Protein AF-0000000069429137 (afdb_homodimer)

Solvent-accessible surface area (backbone atoms only — not comparable to full-atom values): 22704 Å² total; per-residue (Å²): 70,32,26,37,37,63,51,78,51,38,48,58,69,59,53,46,59,62,49,47,74,40,87,51,36,40,62,43,70,66,64,57,68,63,35,52,43,36,92,82,32,41,45,51,39,45,26,58,73,37,37,63,77,27,38,58,62,42,50,53,44,49,47,50,55,38,47,50,62,58,65,47,86,76,88,42,85,33,40,37,28,50,44,48,54,62,48,48,50,66,33,52,51,43,49,33,38,76,73,59,25,27,52,71,54,56,46,45,47,53,49,49,52,51,54,48,48,57,71,77,39,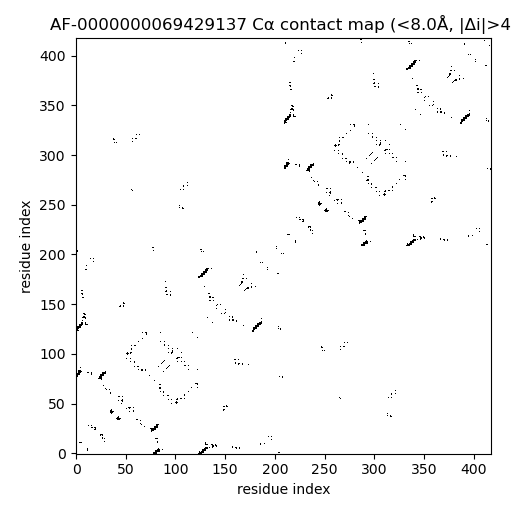85,69,76,43,66,30,30,39,34,35,46,50,52,37,68,59,12,43,52,44,44,63,70,68,58,51,76,58,55,65,71,63,54,61,65,56,39,44,51,48,40,54,36,45,43,36,47,76,69,67,35,70,82,46,86,70,80,40,56,73,48,78,41,82,42,78,56,59,74,84,56,44,57,58,52,49,64,73,41,39,65,70,69,54,40,81,78,111,71,31,27,37,38,62,52,76,50,38,48,57,67,58,52,44,58,63,49,47,74,41,87,52,35,39,63,43,70,67,64,58,69,61,35,53,42,36,92,84,31,41,45,51,39,45,26,59,74,39,37,64,78,28,38,60,61,42,51,54,44,50,47,50,56,37,47,51,61,60,66,47,87,78,89,42,84,34,40,37,28,49,45,49,54,61,49,49,50,66,35,54,51,42,49,33,39,76,71,60,26,28,52,72,53,57,45,45,47,53,50,50,51,52,53,49,49,56,71,77,40,85,69,74,43,65,29,30,37,34,34,46,51,54,38,68,58,12,43,53,43,43,62,70,68,59,51,77,58,55,66,71,63,52,61,64,57,40,45,52,48,42,52,38,45,42,37,46,74,70,66,36,72,83,46,86,70,79,40,55,73,46,80,42,81,42,78,56,60,72,82,58,44,55,58,51,48,64,73,41,40,64,70,69,53,40,81,79,108

Organism: NCBI:txid2607531

Sequence (418 aa):
MVSVEGNIGCGKTTLLNYFDQFDNVETMQEPIEQWINVDGHNSLEQLYQDPSRWSFTFNSHALLTRVDLHTRPQTKTVRMLERSVFSTYHCFIRNNFLSKDLNGLEFAVLKRWFQWLIQKHNLGLDQIVYLKADPHLCFERLKKRCRKEEDPVPVSLLENLHKIHEEWLIKQSYGPLPAPVKVIDTNLHLEKLFNVYEEEKSQILCRALMVSVEGNIGCGKTTLLNYFDQFDNVETMQEPIEQWINVDGHNSLEQLYQDPSRWSFTFNSHALLTRVDLHTRPQTKTVRMLERSVFSTYHCFIRNNFLSKDLNGLEFAVLKRWFQWLIQKHNLGLDQIVYLKADPHLCFERLKKRCRKEEDPVPVSLLENLHKIHEEWLIKQSYGPLPAPVKVIDTNLHLEKLFNVYEEEKSQILCRAL

Secondary structure (DSSP, 8-state):
-EEEEE-TTSSHHHHHHHHTTSTTEEEE---HHHHH-BTTB-HHHHHHH-HHHHHHHHHHHHHHHHHHHHHSPP-SSEEEEES-HHHIIIIIIHHHHHTTSS-HHHHHHHHHHHHHHHHHS----SEEEEEE--HHHHHHHHHHHT-GGGTT--HHHHHHHHHHHIIIIIS-TTS--SS-EEEEE--S-HHHHHHHHHHHHHHHSGGG-/-EEEEE-TTSSHHHHHHHHTTSTTEEEE---HHHHH-BTTB-HHHHHHH-HHHHHHHHHHHHHHHHHHHHHSPP-SSEEEEES-HHHIIIIIIHHHHHTTSS-HHHHHHHHHHHHHHHHHS----SEEEEEE--HHHHHHHHHHHT-GGGTT--HHHHHHHHHHHIIIIIS-TTS--SS-EEEEE--S-HHHHHHHHHHHHHHHSGGG-

Foldseek 3Di:
DEEEDEFQQLCLVVLQVLCCPDPQEDEAEQPCVCQCQVPHHNLLLVCLVQVLPRVLVRLVVSLVSQLVVLQPDDDHNYYYYHHHSVCSLQFRLVLCVVVVSDDPVSNVVSVVVSVVSVVVDVNADAEYEYAQEDLVNSVVSVVVVCDPSCVSPDSVSRVSSNVSCCVVQPVVVVHDDRYYYHYDYSHDDSVCVSVVCVVCVCVSRPVPD/DEEEDEFQQLCLVVLQVLCCPDPQEDEAEQPCVCQCQVPHHNLLLVCLVQVLPRVLVRLVVSLVSQLVVQQPDDDHNYYYYHHHSVCSLQFRLVLCVVVVSDDPVSNVVSVVVSVVSVVVDPNADAEYEYAQEDLVNSVVSVVVVCDPSCVSPDSVSRVSSNVSCCVVQPVVVVHDDRYYYHYDYSHDDSVCVSVVCVVCVCVSRPVSD

pLDDT: mean 94.42, std 6.9, range [44.88, 98.88]

Nearest PDB structures (foldseek):
  6ybh-assembly3_E  TM=9.449E-01  e=9.290E-20  Drosophila melanogaster
  2vpp-assembly1_A  TM=9.653E-01  e=8.227E-19  Drosophila melanogaster
  1j90-assembly1_B  TM=9.547E-01  e=1.161E-18  Drosophila melanogaster
  1zm7-assembly1_B  TM=9.594E-01  e=1.735E-18  Drosophila melanogaster
  2jcs-assembly1_B  TM=9.592E-01  e=1.370E-17  Drosophila melanogaster

InterPro domains:
  IPR002624 Deoxynucleoside kinase [PIRSF000705] (1-204)
  IPR027417 P-loop containing nucleoside triphosphate hydrolase [G3DSA:3.40.50.300] (1-189)
  IPR027417 P-loop containing nucleoside triphosphate hydrolase [SSF52540] (2-203)
  IPR031314 Deoxynucleoside kinase domain [PF01712] (2-192)
  IPR031314 Deoxynucleoside kinase domain [cd01673] (2-187)
  IPR050566 Deoxyribonucleoside Kinase [PTHR10513] (2-205)

Structure (mmCIF, N/CA/C/O backbone):
data_AF-0000000069429137-model_v1
#
loop_
_entity.id
_entity.type
_entity.pdbx_description
1 polymer 'Thymidine kinase 2, mitochondrial-like isoform X3'
#
loop_
_atom_site.group_PDB
_atom_site.id
_atom_site.type_symbol
_atom_site.label_atom_id
_atom_site.label_alt_id
_atom_site.label_comp_id
_atom_site.label_asym_id
_atom_site.label_entity_id
_atom_site.label_seq_id
_atom_site.pdbx_PDB_ins_code
_atom_site.Cartn_x
_atom_site.Cartn_y
_atom_site.Cartn_z
_atom_site.occupancy
_atom_site.B_iso_or_equiv
_atom_site.auth_seq_id
_atom_site.auth_comp_id
_atom_site.auth_asym_id
_atom_site.auth_atom_id
_atom_site.pdbx_PDB_model_num
ATOM 1 N N . MET A 1 1 ? -15.867 14.742 8.703 1 94.19 1 MET A N 1
ATOM 2 C CA . MET A 1 1 ? -14.453 14.531 9.016 1 94.19 1 MET A CA 1
ATOM 3 C C . MET A 1 1 ? -13.633 15.766 8.648 1 94.19 1 MET A C 1
ATOM 5 O O . MET A 1 1 ? -13.797 16.312 7.555 1 94.19 1 MET A O 1
ATOM 9 N N . VAL A 1 2 ? -12.781 16.234 9.617 1 96.5 2 VAL A N 1
ATOM 10 C CA . VAL A 1 2 ? -11.961 17.422 9.422 1 96.5 2 VAL A CA 1
ATOM 11 C C . VAL A 1 2 ? -10.484 17.047 9.438 1 96.5 2 VAL A C 1
ATOM 13 O O . VAL A 1 2 ? -10.031 16.328 10.336 1 96.5 2 VAL A O 1
ATOM 16 N N . SER A 1 3 ? -9.766 17.453 8.438 1 97.75 3 SER A N 1
ATOM 17 C CA . SER A 1 3 ? -8.328 17.234 8.43 1 97.75 3 SER A CA 1
ATOM 18 C C . SER A 1 3 ? -7.57 18.516 8.773 1 97.75 3 SER A C 1
ATOM 20 O O . SER A 1 3 ? -7.785 19.547 8.141 1 97.75 3 SER A O 1
ATOM 22 N N . VAL A 1 4 ? -6.762 18.375 9.758 1 98.06 4 VAL A N 1
ATOM 23 C CA . VAL A 1 4 ? -5.883 19.484 10.102 1 98.06 4 VAL A CA 1
ATOM 24 C C . VAL A 1 4 ? -4.543 19.328 9.383 1 98.06 4 VAL A C 1
ATOM 26 O O . VAL A 1 4 ? -3.811 18.359 9.641 1 98.06 4 VAL A O 1
ATOM 29 N N . GLU A 1 5 ? -4.262 20.297 8.531 1 98.56 5 GLU A N 1
ATOM 30 C CA . GLU A 1 5 ? -3.09 20.234 7.668 1 98.56 5 GLU A CA 1
ATOM 31 C C . GLU A 1 5 ? -2.123 21.375 7.965 1 98.56 5 GLU A C 1
ATOM 33 O O . GLU A 1 5 ? -2.518 22.406 8.523 1 98.56 5 GLU A O 1
ATOM 38 N N . GLY A 1 6 ? -0.881 21.172 7.566 1 98.38 6 GLY A N 1
ATOM 39 C CA . GLY A 1 6 ? 0.148 22.188 7.762 1 98.38 6 GLY A CA 1
ATOM 40 C C . GLY A 1 6 ? 1.537 21.594 7.918 1 98.38 6 GLY A C 1
ATOM 41 O O . GLY A 1 6 ? 1.704 20.375 7.926 1 98.38 6 GLY A O 1
ATOM 42 N N . ASN A 1 7 ? 2.521 22.484 8.023 1 97.94 7 ASN A N 1
ATOM 43 C CA . ASN A 1 7 ? 3.932 22.125 8.117 1 97.94 7 ASN A CA 1
ATOM 44 C C . ASN A 1 7 ? 4.234 21.391 9.422 1 97.94 7 ASN A C 1
ATOM 46 O O . ASN A 1 7 ? 3.389 21.344 10.32 1 97.94 7 ASN A O 1
ATOM 50 N N . ILE A 1 8 ? 5.367 20.719 9.422 1 96.06 8 ILE A N 1
ATOM 51 C CA . ILE A 1 8 ? 5.879 20.156 10.672 1 96.06 8 ILE A CA 1
ATOM 52 C C . ILE A 1 8 ? 6.141 21.281 11.672 1 96.06 8 ILE A C 1
ATOM 54 O O . ILE A 1 8 ? 6.754 22.297 11.32 1 96.06 8 ILE A O 1
ATOM 58 N N . GLY A 1 9 ? 5.551 21.188 12.875 1 93.75 9 GLY A N 1
ATOM 59 C CA . GLY A 1 9 ? 5.809 22.188 13.906 1 93.75 9 GLY A CA 1
ATOM 60 C C . GLY A 1 9 ? 4.863 23.359 13.844 1 93.75 9 GLY A C 1
ATOM 61 O O . GLY A 1 9 ? 5.047 24.359 14.555 1 93.75 9 GLY A O 1
ATOM 62 N N . CYS A 1 10 ? 3.787 23.219 13.023 1 94.88 10 CYS A N 1
ATOM 63 C CA . CYS A 1 10 ? 2.924 24.391 12.859 1 94.88 10 CYS A CA 1
ATOM 64 C C . CYS A 1 10 ? 1.871 24.438 13.961 1 94.88 10 CYS A C 1
ATOM 66 O O . CYS A 1 10 ? 1.163 25.438 14.094 1 94.88 10 CYS A O 1
ATOM 68 N N . GLY A 1 11 ? 1.665 23.328 14.758 1 92.81 11 GLY A N 1
ATOM 69 C CA . GLY A 1 11 ? 0.748 23.375 15.883 1 92.81 11 GLY A CA 1
ATOM 70 C C . GLY A 1 11 ? -0.481 22.516 15.695 1 92.81 11 GLY A C 1
ATOM 71 O O . GLY A 1 11 ? -1.506 22.719 16.344 1 92.81 11 GLY A O 1
ATOM 72 N N . LYS A 1 12 ? -0.472 21.547 14.828 1 95.31 12 LYS A N 1
ATOM 73 C CA . LYS A 1 12 ? -1.617 20.672 14.555 1 95.31 12 LYS A CA 1
ATOM 74 C C . LYS A 1 12 ? -2.041 19.922 15.812 1 95.31 12 LYS A C 1
ATOM 76 O O . LYS A 1 12 ? -3.227 19.891 16.156 1 95.31 12 LYS A O 1
ATOM 81 N N . THR A 1 13 ? -1.022 19.312 16.484 1 93.25 13 THR A N 1
ATOM 82 C CA . THR A 1 13 ? -1.302 18.547 17.688 1 93.25 13 THR A CA 1
ATOM 83 C C . THR A 1 13 ? -1.954 19.438 18.75 1 93.25 13 THR A C 1
ATOM 85 O O . THR A 1 13 ? -2.861 19 19.453 1 93.25 13 THR A O 1
ATOM 88 N N . THR A 1 14 ? -1.483 20.656 18.875 1 92.12 14 THR A N 1
ATOM 89 C CA . THR A 1 14 ? -2.051 21.609 19.812 1 92.12 14 THR A CA 1
ATOM 90 C C . THR A 1 14 ? -3.523 21.859 19.516 1 92.12 14 THR A C 1
ATOM 92 O O . THR A 1 14 ? -4.359 21.859 20.422 1 92.12 14 THR A O 1
ATOM 95 N N . LEU A 1 15 ? -3.818 22.094 18.234 1 94.81 15 LEU A N 1
ATOM 96 C CA . LEU A 1 15 ? -5.207 22.312 17.828 1 94.81 15 LEU A CA 1
ATOM 97 C C . LEU A 1 15 ? -6.059 21.094 18.156 1 94.81 15 LEU A C 1
ATOM 99 O O . LEU A 1 15 ? -7.145 21.219 18.719 1 94.81 15 LEU A O 1
ATOM 103 N N . LEU A 1 16 ? -5.609 19.906 17.797 1 95.94 16 LEU A N 1
ATOM 104 C CA . LEU A 1 16 ? -6.355 18.688 18.062 1 95.94 16 LEU A CA 1
ATOM 105 C C . LEU A 1 16 ? -6.625 18.516 19.547 1 95.94 16 LEU A C 1
ATOM 107 O O . LEU A 1 16 ? -7.73 18.141 19.953 1 95.94 16 LEU A O 1
ATOM 111 N N . ASN A 1 17 ? -5.602 18.812 20.375 1 93.5 17 ASN A N 1
ATOM 112 C CA . ASN A 1 17 ? -5.762 18.703 21.828 1 93.5 17 ASN A CA 1
ATOM 113 C C . ASN A 1 17 ? -6.84 19.656 22.344 1 93.5 17 ASN A C 1
ATOM 115 O O . ASN A 1 17 ? -7.59 19.297 23.25 1 93.5 17 ASN A O 1
ATOM 119 N N . TYR A 1 18 ? -6.906 20.797 21.766 1 93 18 TYR A N 1
ATOM 120 C CA . TYR A 1 18 ? -7.93 21.766 22.156 1 93 18 TYR A CA 1
ATOM 121 C C . TYR A 1 18 ? -9.328 21.219 21.859 1 93 18 TYR A C 1
ATOM 123 O O . TYR A 1 18 ? -10.219 21.312 22.703 1 93 18 TYR A O 1
ATOM 131 N N . PHE A 1 19 ? -9.547 20.594 20.766 1 94.69 19 PHE A N 1
ATOM 132 C CA . PHE A 1 19 ? -10.875 20.156 20.359 1 94.69 19 PHE A CA 1
ATOM 133 C C . PHE A 1 19 ? -11.227 18.812 20.953 1 94.69 19 PHE A C 1
ATOM 135 O O . PHE A 1 19 ? -12.391 18.406 20.984 1 94.69 19 PHE A O 1
ATOM 142 N N . ASP A 1 20 ? -10.195 18.109 21.422 1 94.88 20 ASP A N 1
ATOM 143 C CA . ASP A 1 20 ? -10.398 16.797 22.031 1 94.88 20 ASP A CA 1
ATOM 144 C C . ASP A 1 20 ? -11.258 16.906 23.281 1 94.88 20 ASP A C 1
ATOM 146 O O . ASP A 1 20 ? -11.805 15.898 23.75 1 94.88 20 ASP A O 1
ATOM 150 N N . GLN A 1 21 ? -11.453 18.047 23.859 1 92.5 21 GLN A N 1
ATOM 151 C CA . GLN A 1 21 ? -12.211 18.25 25.078 1 92.5 21 GLN A CA 1
ATOM 152 C C . GLN A 1 21 ? -13.711 18.219 24.812 1 92.5 21 GLN A C 1
ATOM 154 O O . GLN A 1 21 ? -14.508 18.062 25.75 1 92.5 21 GLN A O 1
ATOM 159 N N . PHE A 1 22 ? -14.07 18.375 23.594 1 92.31 22 PHE A N 1
ATOM 160 C CA . PHE A 1 22 ? -15.492 18.391 23.266 1 92.31 22 PHE A CA 1
ATOM 161 C C . PHE A 1 22 ? -16.031 16.984 23.094 1 92.31 22 PHE A C 1
ATOM 163 O O . PHE A 1 22 ? -15.422 16.156 22.422 1 92.31 22 PHE A O 1
ATOM 170 N N . ASP A 1 23 ? -17.203 16.703 23.609 1 93.38 23 ASP A N 1
ATOM 171 C CA . ASP A 1 23 ? -17.781 15.367 23.688 1 93.38 23 ASP A CA 1
ATOM 172 C C . ASP A 1 23 ? -18.125 14.828 22.297 1 93.38 23 ASP A C 1
ATOM 174 O O . ASP A 1 23 ? -18.109 13.617 22.078 1 93.38 23 ASP A O 1
ATOM 178 N N . ASN A 1 24 ? -18.391 15.734 21.422 1 94.06 24 ASN A N 1
ATOM 179 C CA . ASN A 1 24 ? -18.844 15.289 20.109 1 94.06 24 ASN A CA 1
ATOM 180 C C . ASN A 1 24 ? -17.688 15.172 19.109 1 94.06 24 ASN A C 1
ATOM 182 O O . ASN A 1 24 ? -17.906 14.922 17.922 1 94.06 24 ASN A O 1
ATOM 186 N N . VAL A 1 25 ? -16.422 15.352 19.594 1 96.06 25 VAL A N 1
ATOM 187 C CA . VAL A 1 25 ? -15.258 15.344 18.719 1 96.06 25 VAL A CA 1
ATOM 188 C C . VAL A 1 25 ? -14.32 14.211 19.109 1 96.06 25 VAL A C 1
ATOM 190 O O . VAL A 1 25 ? -14.031 14.016 20.297 1 96.06 25 VAL A O 1
ATOM 193 N N . GLU A 1 26 ? -13.93 13.414 18.172 1 97.25 26 GLU A N 1
ATOM 194 C CA . GLU A 1 26 ? -12.812 12.5 18.344 1 97.25 26 GLU A CA 1
ATOM 195 C C . GLU A 1 26 ? -11.609 12.93 17.5 1 97.25 26 GLU A C 1
ATOM 197 O O . GLU A 1 26 ? -11.773 13.398 16.375 1 97.25 26 GLU A O 1
ATOM 202 N N . THR A 1 27 ? -10.469 12.914 18.078 1 97.12 27 THR A N 1
ATOM 203 C CA . THR A 1 27 ? -9.25 13.32 17.391 1 97.12 27 THR A CA 1
ATOM 204 C C . THR A 1 27 ? -8.359 12.117 17.094 1 97.12 27 THR A C 1
ATOM 206 O O . THR A 1 27 ? -8.258 11.203 17.922 1 97.12 27 THR A O 1
ATOM 209 N N . MET A 1 28 ? -7.75 12.109 15.922 1 96.88 28 MET A N 1
ATOM 210 C CA . MET A 1 28 ? -6.777 11.102 15.508 1 96.88 28 MET A CA 1
ATOM 211 C C . MET A 1 28 ? -5.414 11.734 15.258 1 96.88 28 MET A C 1
ATOM 213 O O . MET A 1 28 ? -5.203 12.375 14.219 1 96.88 28 MET A O 1
ATOM 217 N N . GLN A 1 29 ? -4.52 11.5 16.156 1 96 29 GLN A N 1
ATOM 218 C CA . GLN A 1 29 ? -3.176 12.047 16 1 96 29 GLN A CA 1
ATOM 219 C C . GLN A 1 29 ? -2.342 11.172 15.062 1 96 29 GLN A C 1
ATOM 221 O O . GLN A 1 29 ? -2.648 10 14.859 1 96 29 GLN A O 1
ATOM 226 N N . GLU A 1 30 ? -1.353 11.797 14.5 1 94.38 30 GLU A N 1
ATOM 227 C CA . GLU A 1 30 ? -0.397 11.008 13.719 1 94.38 30 GLU A CA 1
ATOM 228 C C . GLU A 1 30 ? 0.193 9.875 14.555 1 94.38 30 GLU A C 1
ATOM 230 O O . GLU A 1 30 ? 0.617 10.094 15.695 1 94.38 30 GLU A O 1
ATOM 235 N N . PRO A 1 31 ? 0.2 8.742 14.039 1 94.25 31 PRO A N 1
ATOM 236 C CA . PRO A 1 31 ? 0.684 7.602 14.828 1 94.25 31 PRO A CA 1
ATOM 237 C C . PRO A 1 31 ? 2.205 7.469 14.797 1 94.25 31 PRO A C 1
ATOM 239 O O . PRO A 1 31 ? 2.73 6.469 14.297 1 94.25 31 PRO A O 1
ATOM 242 N N . ILE A 1 32 ? 2.932 8.352 15.352 1 93.81 32 ILE A N 1
ATOM 243 C CA . ILE A 1 32 ? 4.391 8.422 15.336 1 93.81 32 ILE A CA 1
ATOM 244 C C . ILE A 1 32 ? 4.973 7.129 15.906 1 93.81 32 ILE A C 1
ATOM 246 O O . ILE A 1 32 ? 5.977 6.621 15.406 1 93.81 32 ILE A O 1
ATOM 250 N N . GLU A 1 33 ? 4.336 6.621 16.906 1 95 33 GLU A N 1
ATOM 251 C CA . GLU A 1 33 ? 4.809 5.398 17.547 1 95 33 GLU A CA 1
ATOM 252 C C . GLU A 1 33 ? 4.871 4.242 16.547 1 95 33 GLU A C 1
ATOM 254 O O . GLU A 1 33 ? 5.738 3.371 16.656 1 95 33 GLU A O 1
ATOM 259 N N . GLN A 1 34 ? 3.992 4.254 15.578 1 97.31 34 GLN A N 1
ATOM 260 C CA . GLN A 1 34 ? 3.967 3.205 14.57 1 97.31 34 GLN A CA 1
ATOM 261 C C . GLN A 1 34 ? 5.113 3.375 13.57 1 97.31 34 GLN A C 1
ATOM 263 O O . GLN A 1 34 ? 5.43 2.451 12.82 1 97.31 34 GLN A O 1
ATOM 268 N N . TRP A 1 35 ? 5.707 4.535 13.555 1 98 35 TRP A N 1
ATOM 269 C CA . TRP A 1 35 ? 6.762 4.812 12.586 1 98 35 TRP A CA 1
ATOM 270 C C . TRP A 1 35 ? 8.141 4.633 13.203 1 98 35 TRP A C 1
ATOM 272 O O . TRP A 1 35 ? 9.102 4.277 12.516 1 98 35 TRP A O 1
ATOM 282 N N . ILE A 1 36 ? 8.25 4.879 14.547 1 97.56 36 ILE A N 1
ATOM 283 C CA . ILE A 1 36 ? 9.57 4.832 15.172 1 97.56 36 ILE A CA 1
ATOM 284 C C . ILE A 1 36 ? 9.859 3.412 15.648 1 97.56 36 ILE A C 1
ATOM 286 O O . ILE A 1 36 ? 10.969 3.119 16.094 1 97.56 36 ILE A O 1
ATOM 290 N N . ASN A 1 37 ? 8.828 2.578 15.578 1 97.62 37 ASN A N 1
ATOM 291 C CA . ASN A 1 37 ? 9.031 1.167 15.875 1 97.62 37 ASN A CA 1
ATOM 292 C C . ASN A 1 37 ? 8.211 0.268 14.961 1 97.62 37 ASN A C 1
ATOM 294 O O . ASN A 1 37 ? 7.133 -0.195 15.336 1 97.62 37 ASN A O 1
ATOM 298 N N . VAL A 1 38 ? 8.711 -0.054 13.867 1 97.88 38 VAL A N 1
ATOM 299 C CA . VAL A 1 38 ? 8.141 -1.015 12.922 1 97.88 38 VAL A CA 1
ATOM 300 C C . VAL A 1 38 ? 8.859 -2.357 13.07 1 97.88 38 VAL A C 1
ATOM 302 O O . VAL A 1 38 ? 9.836 -2.625 12.367 1 97.88 38 VAL A O 1
ATOM 305 N N . ASP A 1 39 ? 8.305 -3.18 13.969 1 97.06 39 ASP A N 1
ATOM 306 C CA . ASP A 1 39 ? 8.938 -4.457 14.281 1 97.06 39 ASP A CA 1
ATOM 307 C C . ASP A 1 39 ? 10.406 -4.266 14.656 1 97.06 39 ASP A C 1
ATOM 309 O O . ASP A 1 39 ? 11.281 -4.957 14.133 1 97.06 39 ASP A O 1
ATOM 313 N N . GLY A 1 40 ? 10.648 -3.209 15.438 1 97.06 40 GLY A N 1
ATOM 314 C CA . GLY A 1 40 ? 11.977 -2.975 15.984 1 97.06 40 GLY A CA 1
ATOM 315 C C . GLY A 1 40 ? 12.781 -1.964 15.18 1 97.06 40 GLY A C 1
ATOM 316 O O . GLY A 1 40 ? 13.898 -1.607 15.562 1 97.06 40 GLY A O 1
ATOM 317 N N . HIS A 1 41 ? 12.219 -1.44 14.094 1 97.88 41 HIS A N 1
ATOM 318 C CA . HIS A 1 41 ? 12.938 -0.502 13.242 1 97.88 41 HIS A CA 1
ATOM 319 C C . HIS A 1 41 ? 12.336 0.897 13.336 1 97.88 41 HIS A C 1
ATOM 321 O O . HIS A 1 41 ? 11.117 1.057 13.32 1 97.88 41 HIS A O 1
ATOM 327 N N . ASN A 1 42 ? 13.172 1.877 13.484 1 97.88 42 ASN A N 1
ATOM 328 C CA . ASN A 1 42 ? 12.742 3.271 13.492 1 97.88 42 ASN A CA 1
ATOM 329 C C . ASN A 1 42 ? 12.727 3.863 12.086 1 97.88 42 ASN A C 1
ATOM 331 O O . ASN A 1 42 ? 13.711 4.461 11.648 1 97.88 42 ASN A O 1
ATOM 335 N N . SER A 1 43 ? 11.617 3.705 11.398 1 98.19 43 SER A N 1
ATOM 336 C CA . SER A 1 43 ? 11.508 4.086 9.992 1 98.19 43 SER A CA 1
ATOM 337 C C . SER A 1 43 ? 11.594 5.598 9.82 1 98.19 43 SER A C 1
ATOM 339 O O . SER A 1 43 ? 12.109 6.082 8.812 1 98.19 43 SER A O 1
ATOM 341 N N . LEU A 1 44 ? 11.078 6.355 10.781 1 97.75 44 LEU A N 1
ATOM 342 C CA . LEU A 1 44 ? 11.125 7.812 10.711 1 97.75 44 LEU A CA 1
ATOM 343 C C . LEU A 1 44 ? 12.562 8.312 10.781 1 97.75 44 LEU A C 1
ATOM 345 O O . LEU A 1 44 ? 12.969 9.172 9.992 1 97.75 44 LEU A O 1
ATOM 349 N N . GLU A 1 45 ? 13.266 7.773 11.688 1 96.75 45 GLU A N 1
ATOM 350 C CA . GLU A 1 45 ? 14.68 8.117 11.797 1 96.75 45 GLU A CA 1
ATOM 351 C C . GLU A 1 45 ? 15.43 7.797 10.508 1 96.75 45 GLU A C 1
ATOM 353 O O . GLU A 1 45 ? 16.234 8.602 10.039 1 96.75 45 GLU A O 1
ATOM 358 N N . GLN A 1 46 ? 15.18 6.621 9.977 1 97 46 GLN A N 1
ATOM 359 C CA . GLN A 1 46 ? 15.836 6.211 8.742 1 97 46 GLN A CA 1
ATOM 360 C C . GLN A 1 46 ? 15.5 7.164 7.602 1 97 46 GLN A C 1
ATOM 362 O O . GLN A 1 46 ? 16.375 7.52 6.805 1 97 46 GLN A O 1
ATOM 367 N N . LEU A 1 47 ? 14.281 7.551 7.535 1 97.94 47 LEU A N 1
ATOM 368 C CA . LEU A 1 47 ? 13.867 8.5 6.504 1 97.94 47 LEU A CA 1
ATOM 369 C C . LEU A 1 47 ? 14.711 9.766 6.559 1 97.94 47 LEU A C 1
ATOM 371 O O . LEU A 1 47 ? 15.281 10.18 5.543 1 97.94 47 LEU A O 1
ATOM 375 N N . TYR A 1 48 ? 14.82 10.359 7.758 1 95.81 48 TYR A N 1
ATOM 376 C CA . TYR A 1 48 ? 15.5 11.641 7.867 1 95.81 48 TYR A CA 1
ATOM 377 C C . TYR A 1 48 ? 17 11.484 7.684 1 95.81 48 TYR A C 1
ATOM 379 O O . TYR A 1 48 ? 17.672 12.383 7.172 1 95.81 48 TYR A O 1
ATOM 387 N N . GLN A 1 49 ? 17.516 10.352 7.988 1 95.56 49 GLN A N 1
ATOM 388 C CA . GLN A 1 49 ? 18.938 10.109 7.852 1 95.56 49 GLN A CA 1
ATOM 389 C C . GLN A 1 49 ? 19.328 9.867 6.395 1 95.56 49 GLN A C 1
ATOM 391 O O . GLN A 1 49 ? 20.391 10.281 5.953 1 95.56 49 GLN A O 1
ATOM 396 N N . ASP A 1 50 ? 18.5 9.18 5.668 1 96.81 50 ASP A N 1
ATOM 397 C CA . ASP A 1 50 ? 18.766 8.852 4.273 1 96.81 50 ASP A CA 1
ATOM 398 C C . ASP A 1 50 ? 17.469 8.828 3.455 1 96.81 50 ASP A C 1
ATOM 400 O O . ASP A 1 50 ? 16.984 7.762 3.076 1 96.81 50 ASP A O 1
ATOM 404 N N . PRO A 1 51 ? 16.984 10.023 3.096 1 97.19 51 PRO A N 1
ATOM 405 C CA . PRO A 1 51 ? 15.711 10.094 2.367 1 97.19 51 PRO A CA 1
ATOM 406 C C . PRO A 1 51 ? 15.773 9.391 1.012 1 97.19 51 PRO A C 1
ATOM 408 O O . PRO A 1 51 ? 14.773 8.812 0.567 1 97.19 51 PRO A O 1
ATOM 411 N N . SER A 1 52 ? 16.891 9.328 0.357 1 97.12 52 SER A N 1
ATOM 412 C CA . SER A 1 52 ? 17 8.711 -0.959 1 97.12 52 SER A CA 1
ATOM 413 C C . SER A 1 52 ? 16.734 7.207 -0.89 1 97.12 52 SER A C 1
ATOM 415 O O . SER A 1 52 ? 16.172 6.629 -1.82 1 97.12 52 SER A O 1
ATOM 417 N N . ARG A 1 53 ? 17.109 6.684 0.217 1 97.12 53 ARG A N 1
ATOM 418 C CA . ARG A 1 53 ? 16.969 5.242 0.377 1 97.12 53 ARG A CA 1
ATOM 419 C C . ARG A 1 53 ? 15.594 4.887 0.935 1 97.12 53 ARG A C 1
ATOM 421 O O . ARG A 1 53 ? 15.008 3.863 0.564 1 97.12 53 ARG A O 1
ATOM 428 N N . TRP A 1 54 ? 15.008 5.727 1.785 1 98.19 54 TRP A N 1
ATOM 429 C CA . TRP A 1 54 ? 13.953 5.215 2.65 1 98.19 54 TRP A CA 1
ATOM 430 C C . TRP A 1 54 ? 12.633 5.926 2.377 1 98.19 54 TRP A C 1
ATOM 432 O O . TRP A 1 54 ? 11.594 5.559 2.934 1 98.19 54 TRP A O 1
ATOM 442 N N . SER A 1 55 ? 12.617 6.914 1.459 1 98.62 55 SER A N 1
ATOM 443 C CA . SER A 1 55 ? 11.398 7.68 1.209 1 98.62 55 SER A CA 1
ATOM 444 C C . SER A 1 55 ? 10.266 6.777 0.725 1 98.62 55 SER A C 1
ATOM 446 O O . SER A 1 55 ? 9.125 6.914 1.169 1 98.62 55 SER A O 1
ATOM 448 N N . PHE A 1 56 ? 10.602 5.879 -0.177 1 98.88 56 PHE A N 1
ATOM 449 C CA . PHE A 1 56 ? 9.555 5.008 -0.689 1 98.88 56 PHE A CA 1
ATOM 450 C C . PHE A 1 56 ? 8.969 4.148 0.427 1 98.88 56 PHE A C 1
ATOM 452 O O . PHE A 1 56 ? 7.75 4.078 0.589 1 98.88 56 PHE A O 1
ATOM 459 N N . THR A 1 57 ? 9.844 3.496 1.191 1 98.81 57 THR A N 1
ATOM 460 C CA . THR A 1 57 ? 9.414 2.605 2.266 1 98.81 57 THR A CA 1
ATOM 461 C C . THR A 1 57 ? 8.578 3.359 3.295 1 98.81 57 THR A C 1
ATOM 463 O O . THR A 1 57 ? 7.504 2.902 3.682 1 98.81 57 THR A O 1
ATOM 466 N N . PHE A 1 58 ? 9.031 4.527 3.664 1 98.81 58 PHE A N 1
ATOM 467 C CA . PHE A 1 58 ? 8.344 5.293 4.695 1 98.81 58 PHE A CA 1
ATOM 468 C C . PHE A 1 58 ? 6.988 5.781 4.195 1 98.81 58 PHE A C 1
ATOM 470 O O . PHE A 1 58 ? 5.977 5.633 4.887 1 98.81 58 PHE A O 1
ATOM 477 N N . ASN A 1 59 ? 7.004 6.363 3.004 1 98.81 59 ASN A N 1
ATOM 478 C CA . ASN A 1 59 ? 5.75 6.906 2.492 1 98.81 59 ASN A CA 1
ATOM 479 C C . ASN A 1 59 ? 4.719 5.805 2.26 1 98.81 59 ASN A C 1
ATOM 481 O O . ASN A 1 59 ? 3.518 6.023 2.43 1 98.81 59 ASN A O 1
ATOM 485 N N . SER A 1 60 ? 5.23 4.633 1.84 1 98.88 60 SER A N 1
ATOM 486 C CA . SER A 1 60 ? 4.328 3.49 1.733 1 98.88 60 SER A CA 1
ATOM 487 C C . SER A 1 60 ? 3.67 3.18 3.072 1 98.88 60 SER A C 1
ATOM 489 O O . SER A 1 60 ? 2.449 3.014 3.146 1 98.88 60 SER A O 1
ATOM 491 N N . HIS A 1 61 ? 4.457 3.145 4.082 1 98.81 61 HIS A N 1
ATOM 492 C CA . HIS A 1 61 ? 3.941 2.852 5.414 1 98.81 61 HIS A CA 1
ATOM 493 C C . HIS A 1 61 ? 3.059 3.986 5.922 1 98.81 61 HIS A C 1
ATOM 495 O O . HIS A 1 61 ? 2.037 3.74 6.57 1 98.81 61 HIS A O 1
ATOM 501 N N . ALA A 1 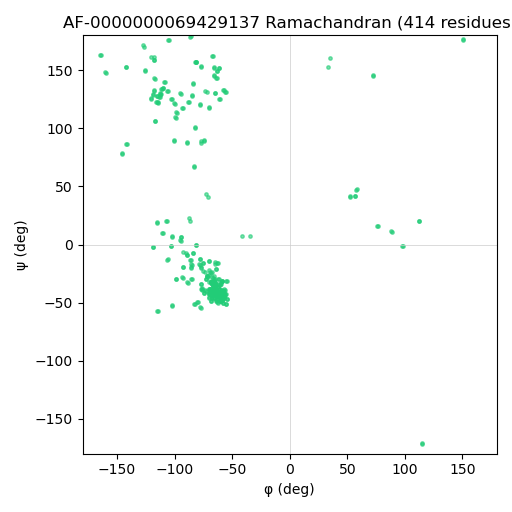62 ? 3.42 5.211 5.637 1 98.38 62 ALA A N 1
ATOM 502 C CA . ALA A 1 62 ? 2.631 6.371 6.051 1 98.38 62 ALA A CA 1
ATOM 503 C C . ALA A 1 62 ? 1.257 6.363 5.383 1 98.38 62 ALA A C 1
ATOM 505 O O . ALA A 1 62 ? 0.249 6.676 6.023 1 98.38 62 ALA A O 1
ATOM 506 N N . LEU A 1 63 ? 1.241 5.988 4.094 1 98.25 63 LEU A N 1
ATOM 507 C CA . LEU A 1 63 ? -0.042 5.84 3.416 1 98.25 63 LEU A CA 1
ATOM 508 C C . LEU A 1 63 ? -0.932 4.844 4.152 1 98.25 63 LEU A C 1
ATOM 510 O O . LEU A 1 63 ? -2.102 5.129 4.418 1 98.25 63 LEU A O 1
ATOM 514 N N . LEU A 1 64 ? -0.363 3.748 4.543 1 98.31 64 LEU A N 1
ATOM 515 C CA . LEU A 1 64 ? -1.111 2.689 5.211 1 98.31 64 LEU A CA 1
ATOM 516 C C . LEU A 1 64 ? -1.654 3.172 6.555 1 98.31 64 LEU A C 1
ATOM 518 O O . LEU A 1 64 ? -2.838 2.99 6.852 1 98.31 64 LEU A O 1
ATOM 522 N N . THR A 1 65 ? -0.83 3.789 7.355 1 97.88 65 THR A N 1
ATOM 523 C CA . THR A 1 65 ? -1.243 4.191 8.695 1 97.88 65 THR A CA 1
ATOM 524 C C . THR A 1 65 ? -2.32 5.27 8.625 1 97.88 65 THR A C 1
ATOM 526 O O . THR A 1 65 ? -3.252 5.277 9.438 1 97.88 65 THR A O 1
ATOM 529 N N . ARG A 1 66 ? -2.213 6.121 7.641 1 96.75 66 ARG A N 1
ATOM 530 C CA . ARG A 1 66 ? -3.193 7.195 7.535 1 96.75 66 ARG A CA 1
ATOM 531 C C . ARG A 1 66 ? -4.531 6.668 7.02 1 96.75 66 ARG A C 1
ATOM 533 O O . ARG A 1 66 ? -5.59 7.082 7.496 1 96.75 66 ARG A O 1
ATOM 540 N N . VAL A 1 67 ? -4.465 5.793 6.047 1 97.06 67 VAL A N 1
ATOM 541 C CA . VAL A 1 67 ? -5.719 5.246 5.543 1 97.06 67 VAL A CA 1
ATOM 542 C C . VAL A 1 67 ? -6.387 4.402 6.629 1 97.06 67 VAL A C 1
ATOM 544 O O . VAL A 1 67 ? -7.613 4.379 6.734 1 97.06 67 VAL A O 1
ATOM 547 N N . ASP A 1 68 ? -5.594 3.744 7.391 1 96.25 68 ASP A N 1
ATOM 548 C CA . ASP A 1 68 ? -6.145 2.99 8.516 1 96.25 68 ASP A CA 1
ATOM 549 C C . ASP A 1 68 ? -6.883 3.91 9.484 1 96.25 68 ASP A C 1
ATOM 551 O O . ASP A 1 68 ? -7.973 3.578 9.953 1 96.25 68 ASP A O 1
ATOM 555 N N . LEU A 1 69 ? -6.355 5.074 9.773 1 94.94 69 LEU A N 1
ATOM 556 C CA . LEU A 1 69 ? -7.004 6.051 10.641 1 94.94 69 LEU A CA 1
ATOM 557 C C . LEU A 1 69 ? -8.305 6.547 10.023 1 94.94 69 LEU A C 1
ATOM 559 O O . LEU A 1 69 ? -9.32 6.652 10.719 1 94.94 69 LEU A O 1
ATOM 563 N N . HIS A 1 70 ? -8.227 6.785 8.727 1 95.75 70 HIS A N 1
ATOM 564 C CA . HIS A 1 70 ? -9.398 7.262 7.996 1 95.75 70 HIS A CA 1
ATOM 565 C C . HIS A 1 70 ? -10.547 6.27 8.094 1 95.75 70 HIS A C 1
ATOM 567 O O . HIS A 1 70 ? -11.719 6.664 8.133 1 95.75 70 HIS A O 1
ATOM 573 N N . THR A 1 71 ? -10.219 4.977 8.133 1 95.38 71 THR A N 1
ATOM 574 C CA . THR A 1 71 ? -11.234 3.959 7.891 1 95.38 71 THR A CA 1
ATOM 575 C C . THR A 1 71 ? -11.68 3.314 9.203 1 95.38 71 THR A C 1
ATOM 577 O O . THR A 1 71 ? -12.539 2.436 9.211 1 95.38 71 THR A O 1
ATOM 580 N N . ARG A 1 72 ? -11.094 3.742 10.297 1 94.19 72 ARG A N 1
ATOM 581 C CA . ARG A 1 72 ? -11.562 3.252 11.594 1 94.19 72 ARG A CA 1
ATOM 582 C C . ARG A 1 72 ? -13.008 3.67 11.844 1 94.19 72 ARG A C 1
ATOM 584 O O . ARG A 1 72 ? -13.453 4.711 11.359 1 94.19 72 ARG A O 1
ATOM 591 N N . PRO A 1 73 ? -13.734 2.826 12.594 1 93.62 73 PRO A N 1
ATOM 592 C CA . PRO A 1 73 ? -15.094 3.242 12.93 1 93.62 73 PRO A CA 1
ATOM 593 C C . PRO A 1 73 ? -15.141 4.57 13.68 1 93.62 73 PRO A C 1
ATOM 595 O O . PRO A 1 73 ? -14.32 4.809 14.57 1 93.62 73 PRO A O 1
ATOM 598 N N . GLN A 1 74 ? -15.977 5.379 13.25 1 92.94 74 GLN A N 1
ATOM 599 C CA . GLN A 1 74 ? -16.125 6.684 13.891 1 92.94 74 GLN A CA 1
ATOM 600 C C . GLN A 1 74 ? -17.062 6.598 15.086 1 92.94 74 GLN A C 1
ATOM 602 O O . GLN A 1 74 ? -18.188 6.105 14.969 1 92.94 74 GLN A O 1
ATOM 607 N N . THR A 1 75 ? -16.609 7.094 16.172 1 93.81 75 THR A N 1
ATOM 608 C CA . THR A 1 75 ? -17.344 6.914 17.422 1 93.81 75 THR A CA 1
ATOM 609 C C . THR A 1 75 ? -18.016 8.211 17.844 1 93.81 75 THR A C 1
ATOM 611 O O . THR A 1 75 ? -18.844 8.219 18.766 1 93.81 75 THR A O 1
ATOM 614 N N . LYS A 1 76 ? -17.688 9.328 17.266 1 95.06 76 LYS A N 1
ATOM 615 C CA . LYS A 1 76 ? -18.25 10.641 17.562 1 95.06 76 LYS A CA 1
ATOM 616 C C . LYS A 1 76 ? -18.766 11.32 16.297 1 95.06 76 LYS A C 1
ATOM 618 O O . LYS A 1 76 ? -18.516 10.844 15.18 1 95.06 76 LYS A O 1
ATOM 623 N N . THR A 1 77 ? -19.469 12.414 16.516 1 93.5 77 THR A N 1
ATOM 624 C CA . THR A 1 77 ? -20.094 13.117 15.406 1 93.5 77 THR A CA 1
ATOM 625 C C . THR A 1 77 ? -19.047 13.711 14.477 1 93.5 77 THR A C 1
ATOM 627 O O . THR A 1 77 ? -19.219 13.719 13.258 1 93.5 77 THR A O 1
ATOM 630 N N . VAL A 1 78 ? -17.953 14.273 15.109 1 94.88 78 VAL A N 1
ATOM 631 C CA . VAL A 1 78 ? -16.891 14.883 14.328 1 94.88 78 VAL A CA 1
ATOM 632 C C . VAL A 1 78 ? -15.578 14.125 14.578 1 94.88 78 VAL A C 1
ATOM 634 O O . VAL A 1 78 ? -15.227 13.844 15.727 1 94.88 78 VAL A O 1
ATOM 637 N N . ARG A 1 79 ? -14.953 13.836 13.539 1 96.62 79 ARG A N 1
ATOM 638 C CA . ARG A 1 79 ? -13.594 13.312 13.609 1 96.62 79 ARG A CA 1
ATOM 639 C C . ARG A 1 79 ? -12.594 14.312 13.031 1 96.62 79 ARG A C 1
ATOM 641 O O . ARG A 1 79 ? -12.766 14.797 11.914 1 96.62 79 ARG A O 1
ATOM 648 N N . MET A 1 80 ? -11.562 14.562 13.852 1 97.06 80 MET A N 1
ATOM 649 C CA . MET A 1 80 ? -10.484 15.438 13.414 1 97.06 80 MET A CA 1
ATOM 650 C C . MET A 1 80 ? -9.18 14.656 13.25 1 97.06 80 MET A C 1
ATOM 652 O O . MET A 1 80 ? -8.727 14 14.188 1 97.06 80 MET A O 1
ATOM 656 N N . LEU A 1 81 ? -8.578 14.789 12.062 1 97.62 81 LEU A N 1
ATOM 657 C CA . LEU A 1 81 ? -7.352 14.062 11.75 1 97.62 81 LEU A CA 1
ATOM 658 C C . LEU A 1 81 ? -6.148 15 11.758 1 97.62 81 LEU A C 1
ATOM 660 O O . LEU A 1 81 ? -6.215 16.109 11.227 1 97.62 81 LEU A O 1
ATOM 664 N N . GLU A 1 82 ? -5.117 14.531 12.445 1 98 82 GLU A N 1
ATOM 665 C CA . GLU A 1 82 ? -3.83 15.172 12.195 1 98 82 GLU A CA 1
ATOM 666 C C . GLU A 1 82 ? -3.258 14.75 10.844 1 98 82 GLU A C 1
ATOM 668 O O . GLU A 1 82 ? -2.471 13.805 10.766 1 98 82 GLU A O 1
ATOM 673 N N . ARG A 1 83 ? -3.553 15.406 9.828 1 97.94 83 ARG A N 1
ATOM 674 C CA . ARG A 1 83 ? -3.264 15.156 8.422 1 97.94 83 ARG A CA 1
ATOM 675 C C . ARG A 1 83 ? -4.109 14 7.887 1 97.94 83 ARG A C 1
ATOM 677 O O . ARG A 1 83 ? -4.426 13.062 8.625 1 97.94 83 ARG A O 1
ATOM 684 N N . SER A 1 84 ? -4.473 14.117 6.688 1 97.31 84 SER A N 1
ATOM 685 C CA . SER A 1 84 ? -5.184 13.078 5.953 1 97.31 84 SER A CA 1
ATOM 686 C C . SER A 1 84 ? -4.262 12.367 4.969 1 97.31 84 SER A C 1
ATOM 688 O O . SER A 1 84 ? -3.105 12.758 4.801 1 97.31 84 SER A O 1
ATOM 690 N N . VAL A 1 85 ? -4.785 11.359 4.324 1 97.56 85 VAL A N 1
ATOM 691 C CA . VAL A 1 85 ? -4.043 10.633 3.303 1 97.56 85 VAL A CA 1
ATOM 692 C C . VAL A 1 85 ? -3.73 11.562 2.133 1 97.56 85 VAL A C 1
ATOM 694 O O . VAL A 1 85 ? -2.756 11.344 1.405 1 97.56 85 VAL A O 1
ATOM 697 N N . PHE A 1 86 ? -4.449 12.648 1.959 1 97.75 86 PHE A N 1
ATOM 698 C CA . PHE A 1 86 ? -4.258 13.57 0.847 1 97.75 86 PHE A CA 1
ATOM 699 C C . PHE A 1 86 ? -2.941 14.328 0.991 1 97.75 86 PHE A C 1
ATOM 701 O O . PHE A 1 86 ? -2.225 14.531 0.009 1 97.75 86 PHE A O 1
ATOM 708 N N . SER A 1 87 ? -2.609 14.688 2.172 1 97.56 87 SER A N 1
ATOM 709 C CA . SER A 1 87 ? -1.339 15.383 2.34 1 97.56 87 SER A CA 1
ATOM 710 C C . SER A 1 87 ? -0.16 14.43 2.174 1 97.56 87 SER A C 1
ATOM 712 O O . SER A 1 87 ? 0.917 14.836 1.733 1 97.56 87 SER A O 1
ATOM 714 N N . THR A 1 88 ? -0.378 13.148 2.521 1 98 88 THR A N 1
ATOM 715 C CA . THR A 1 88 ? 0.677 12.172 2.27 1 98 88 THR A CA 1
ATOM 716 C C . THR A 1 88 ? 1.076 12.172 0.796 1 98 88 THR A C 1
ATOM 718 O O . THR A 1 88 ? 2.264 12.211 0.469 1 98 88 THR A O 1
ATOM 721 N N . TYR A 1 89 ? 0.078 12.234 -0.045 1 98.25 89 TYR A N 1
ATOM 722 C CA . TYR A 1 89 ? 0.364 12.195 -1.475 1 98.25 89 TYR A CA 1
ATOM 723 C C . TYR A 1 89 ? 0.748 13.57 -1.999 1 98.25 89 TYR A C 1
ATOM 725 O O . TYR A 1 89 ? 1.812 13.742 -2.598 1 98.25 89 TYR A O 1
ATOM 733 N N . HIS A 1 90 ? -0.071 14.602 -1.707 1 97.94 90 HIS A N 1
ATOM 734 C CA . HIS A 1 90 ? 0.071 15.898 -2.357 1 97.94 90 HIS A CA 1
ATOM 735 C C . HIS A 1 90 ? 1.237 16.688 -1.77 1 97.94 90 HIS A C 1
ATOM 737 O O . HIS A 1 90 ? 1.783 17.578 -2.424 1 97.94 90 HIS A O 1
ATOM 743 N N . CYS A 1 91 ? 1.656 16.297 -0.564 1 98.31 91 CYS A N 1
ATOM 744 C CA . CYS A 1 91 ? 2.711 17.078 0.059 1 98.31 91 CYS A CA 1
ATOM 745 C C . CYS A 1 91 ? 3.982 16.266 0.228 1 98.31 91 CYS A C 1
ATOM 747 O O . CYS A 1 91 ? 5.004 16.547 -0.396 1 98.31 91 CYS A O 1
ATOM 749 N N . PHE A 1 92 ? 3.902 15.133 0.917 1 98.56 92 PHE A N 1
ATOM 750 C CA . PHE A 1 92 ? 5.117 14.438 1.322 1 98.56 92 PHE A CA 1
ATOM 751 C C . PHE A 1 92 ? 5.684 13.625 0.166 1 98.56 92 PHE A C 1
ATOM 753 O O . PHE A 1 92 ? 6.875 13.719 -0.145 1 98.56 92 PHE A O 1
ATOM 760 N N . ILE A 1 93 ? 4.883 12.836 -0.482 1 98.75 93 ILE A N 1
ATOM 761 C CA . ILE A 1 93 ? 5.344 12.047 -1.621 1 98.75 93 ILE A CA 1
ATOM 762 C C . ILE A 1 93 ? 5.797 12.984 -2.742 1 98.75 93 ILE A C 1
ATOM 764 O O . ILE A 1 93 ? 6.844 12.766 -3.354 1 98.75 93 ILE A O 1
ATOM 768 N N . ARG A 1 94 ? 5.023 14.039 -2.953 1 98.06 94 ARG A N 1
ATOM 769 C CA . ARG A 1 94 ? 5.391 15.016 -3.977 1 98.06 94 ARG A CA 1
ATOM 770 C C . ARG A 1 94 ? 6.723 15.68 -3.648 1 98.06 94 ARG A C 1
ATOM 772 O O . ARG A 1 94 ? 7.578 15.828 -4.523 1 98.06 94 ARG A O 1
ATOM 779 N N . ASN A 1 95 ? 6.895 16.062 -2.42 1 98.31 95 ASN A N 1
ATOM 780 C CA . ASN A 1 95 ? 8.156 16.656 -1.999 1 98.31 95 ASN A CA 1
ATOM 781 C C . ASN A 1 95 ? 9.336 15.719 -2.273 1 98.31 95 ASN A C 1
ATOM 783 O O . ASN A 1 95 ? 10.367 16.141 -2.795 1 98.31 95 ASN A O 1
ATOM 787 N N . ASN A 1 96 ? 9.164 14.43 -1.925 1 98.62 96 ASN A N 1
ATOM 788 C CA . ASN A 1 96 ? 10.234 13.461 -2.111 1 98.62 96 ASN A CA 1
ATOM 789 C C . ASN A 1 96 ? 10.539 13.234 -3.59 1 98.62 96 ASN A C 1
ATOM 791 O O . ASN A 1 96 ? 11.688 12.992 -3.961 1 98.62 96 ASN A O 1
ATOM 795 N N . PHE A 1 97 ? 9.516 13.336 -4.422 1 98.56 97 PHE A N 1
ATOM 796 C CA . PHE A 1 97 ? 9.727 13.195 -5.855 1 98.56 97 PHE A CA 1
ATOM 797 C C . PHE A 1 97 ? 10.484 14.398 -6.414 1 98.56 97 PHE A C 1
ATOM 799 O O . PHE A 1 97 ? 11.453 14.234 -7.152 1 98.56 97 PHE A O 1
ATOM 806 N N . LEU A 1 98 ? 10.062 15.586 -6.02 1 97.5 98 LEU A N 1
ATOM 807 C CA . LEU A 1 98 ? 10.68 16.812 -6.5 1 97.5 98 LEU A CA 1
ATOM 808 C C . LEU A 1 98 ? 12.125 16.922 -6.035 1 97.5 98 LEU A C 1
ATOM 810 O O . LEU A 1 98 ? 12.977 17.453 -6.754 1 97.5 98 LEU A O 1
ATOM 814 N N . SER A 1 99 ? 12.43 16.422 -4.898 1 97.25 99 SER A N 1
ATOM 815 C CA . SER A 1 99 ? 13.781 16.469 -4.348 1 97.25 99 SER A CA 1
ATOM 816 C C . SER A 1 99 ? 14.625 15.312 -4.883 1 97.25 99 SER A C 1
ATOM 818 O O . SER A 1 99 ? 15.797 15.18 -4.523 1 97.25 99 SER A O 1
ATOM 820 N N . LYS A 1 100 ? 13.992 14.367 -5.625 1 97.81 100 LYS A N 1
ATOM 821 C CA . LYS A 1 100 ? 14.641 13.234 -6.285 1 97.81 100 LYS A CA 1
ATOM 822 C C . LYS A 1 100 ? 14.992 12.141 -5.281 1 97.81 100 LYS A C 1
ATOM 824 O O . LYS A 1 100 ? 15.859 11.305 -5.539 1 97.81 100 LYS A O 1
ATOM 829 N N . ASP A 1 101 ? 14.367 12.266 -4.121 1 98.06 101 ASP A N 1
ATOM 830 C CA . ASP A 1 101 ? 14.469 11.18 -3.154 1 98.06 101 ASP A CA 1
ATOM 831 C C . ASP A 1 101 ? 13.617 9.984 -3.578 1 98.06 101 ASP A C 1
ATOM 833 O O . ASP A 1 101 ? 13.828 8.867 -3.113 1 98.06 101 ASP A O 1
ATOM 837 N N . LEU A 1 102 ? 12.602 10.227 -4.395 1 98.44 102 LEU A N 1
ATOM 838 C CA . LEU A 1 102 ? 11.812 9.211 -5.09 1 98.44 102 LEU A CA 1
ATOM 839 C C . LEU A 1 102 ? 12.039 9.281 -6.594 1 98.44 102 LEU A C 1
ATOM 841 O O . LEU A 1 102 ? 11.984 10.359 -7.188 1 98.44 102 LEU A O 1
ATOM 845 N N . ASN A 1 103 ? 12.328 8.164 -7.184 1 98 103 ASN A N 1
ATOM 846 C CA . ASN A 1 103 ? 12.438 8.156 -8.641 1 98 103 ASN A CA 1
ATOM 847 C C . ASN A 1 103 ? 11.086 7.945 -9.312 1 98 103 ASN A C 1
ATOM 849 O O . ASN A 1 103 ? 10.062 7.82 -8.633 1 98 103 ASN A O 1
ATOM 853 N N . GLY A 1 104 ? 11.094 7.941 -10.625 1 98 104 GLY A N 1
ATOM 854 C CA . GLY A 1 104 ? 9.852 7.898 -11.383 1 98 104 GLY A CA 1
ATOM 855 C C . GLY A 1 104 ? 9.023 6.656 -11.102 1 98 104 GLY A C 1
ATOM 856 O O . GLY A 1 104 ? 7.801 6.738 -10.969 1 98 104 GLY A O 1
ATOM 857 N N . LEU A 1 105 ? 9.656 5.492 -11 1 98.56 105 LEU A N 1
ATOM 858 C CA . LEU A 1 105 ? 8.953 4.242 -10.758 1 98.56 105 LEU A CA 1
ATOM 859 C C . LEU A 1 105 ? 8.336 4.227 -9.359 1 98.56 105 LEU A C 1
ATOM 861 O O . LEU A 1 105 ? 7.164 3.889 -9.195 1 98.56 105 LEU A O 1
ATOM 865 N N . GLU A 1 106 ? 9.102 4.637 -8.367 1 98.75 106 GLU A N 1
ATOM 866 C CA . GLU A 1 106 ? 8.633 4.688 -6.988 1 98.75 106 GLU A CA 1
ATOM 867 C C . GLU A 1 106 ? 7.461 5.648 -6.832 1 98.75 106 GLU A C 1
ATOM 869 O O . GLU A 1 106 ? 6.469 5.324 -6.176 1 98.75 106 GLU A O 1
ATOM 874 N N . PHE A 1 107 ? 7.641 6.758 -7.469 1 98.81 107 PHE A N 1
ATOM 875 C CA . PHE A 1 107 ? 6.566 7.742 -7.434 1 98.81 107 PHE A CA 1
ATOM 876 C C . PHE A 1 107 ? 5.297 7.18 -8.07 1 98.81 107 PHE A C 1
ATOM 878 O O . PHE A 1 107 ? 4.203 7.328 -7.523 1 98.81 107 PHE A O 1
ATOM 885 N N . ALA A 1 108 ? 5.449 6.52 -9.172 1 98.75 108 ALA A N 1
ATOM 886 C CA . ALA A 1 108 ? 4.309 5.961 -9.898 1 98.75 108 ALA A CA 1
ATOM 887 C C . ALA A 1 108 ? 3.576 4.922 -9.055 1 98.75 108 ALA A C 1
ATOM 889 O O . ALA A 1 108 ? 2.344 4.879 -9.039 1 98.75 108 ALA A O 1
ATOM 890 N N . VAL A 1 109 ? 4.309 4.094 -8.344 1 98.81 109 VAL A N 1
ATOM 891 C CA . VAL A 1 109 ? 3.705 3.041 -7.535 1 98.81 109 VAL A CA 1
ATOM 892 C C . VAL A 1 109 ? 2.934 3.662 -6.375 1 98.81 109 VAL A C 1
ATOM 894 O O . VAL A 1 109 ? 1.796 3.271 -6.098 1 98.81 109 VAL A O 1
ATOM 897 N N . LEU A 1 110 ? 3.541 4.68 -5.723 1 98.88 110 LEU A N 1
ATOM 898 C CA . LEU A 1 110 ? 2.857 5.344 -4.617 1 98.88 110 LEU A CA 1
ATOM 899 C C . LEU A 1 110 ? 1.606 6.066 -5.109 1 98.88 110 LEU A C 1
ATOM 901 O O . LEU A 1 110 ? 0.581 6.074 -4.426 1 98.88 110 LEU A O 1
ATOM 905 N N . LYS A 1 111 ? 1.696 6.625 -6.266 1 98.44 111 LYS A N 1
ATOM 906 C CA . LYS A 1 111 ? 0.544 7.273 -6.883 1 98.44 111 LYS A CA 1
ATOM 907 C C . LYS A 1 111 ? -0.592 6.281 -7.109 1 98.44 111 LYS A C 1
ATOM 909 O O . LYS A 1 111 ? -1.75 6.574 -6.805 1 98.44 111 LYS A O 1
ATOM 914 N N . ARG A 1 112 ? -0.288 5.145 -7.574 1 98.38 112 ARG A N 1
ATOM 915 C CA . ARG A 1 112 ? -1.298 4.125 -7.844 1 98.38 112 ARG A CA 1
ATOM 916 C C . ARG A 1 112 ? -1.945 3.641 -6.551 1 98.38 112 ARG A C 1
ATOM 918 O O . ARG A 1 112 ? -3.158 3.428 -6.5 1 98.38 112 ARG A O 1
ATOM 925 N N . TRP A 1 113 ? -1.129 3.465 -5.551 1 98.62 113 TRP A N 1
ATOM 926 C CA . TRP A 1 113 ? -1.68 3.111 -4.25 1 98.62 113 TRP A CA 1
ATOM 927 C C . TRP A 1 113 ? -2.656 4.176 -3.762 1 98.62 113 TRP A C 1
ATOM 929 O O . TRP A 1 113 ? -3.775 3.863 -3.352 1 98.62 113 TRP A O 1
ATOM 939 N N . PHE A 1 114 ? -2.248 5.402 -3.855 1 98.38 114 PHE A N 1
ATOM 940 C CA . PHE A 1 114 ? -3.086 6.504 -3.402 1 98.38 114 PHE A CA 1
ATOM 941 C C . PHE A 1 114 ? -4.41 6.523 -4.156 1 98.38 114 PHE A C 1
ATOM 943 O O . PHE A 1 114 ? -5.477 6.582 -3.545 1 98.38 114 PHE A O 1
ATOM 950 N N . GLN A 1 115 ? -4.34 6.414 -5.453 1 97.5 115 GLN A N 1
ATOM 951 C CA . GLN A 1 115 ? -5.531 6.453 -6.297 1 97.5 115 GLN A CA 1
ATOM 952 C C . GLN A 1 115 ? -6.461 5.281 -5.988 1 97.5 115 GLN A C 1
ATOM 954 O O . GLN A 1 115 ? -7.68 5.453 -5.918 1 97.5 115 GLN A O 1
ATOM 959 N N . TRP A 1 116 ? -5.891 4.16 -5.801 1 97.75 116 TRP A N 1
ATOM 960 C CA . TRP A 1 116 ? -6.691 2.979 -5.5 1 97.75 116 TRP A CA 1
ATOM 961 C C . TRP A 1 116 ? -7.387 3.117 -4.152 1 97.75 116 TRP A C 1
ATOM 963 O O . TRP A 1 116 ? -8.57 2.793 -4.02 1 97.75 116 TRP A O 1
ATOM 973 N N . LEU A 1 117 ? -6.68 3.629 -3.154 1 97.38 117 LEU A N 1
ATOM 974 C CA . LEU A 1 117 ? -7.23 3.781 -1.812 1 97.38 117 LEU A CA 1
ATOM 975 C C . LEU A 1 117 ? -8.398 4.758 -1.81 1 97.38 117 LEU A C 1
ATOM 977 O O . LEU A 1 117 ? -9.43 4.504 -1.177 1 97.38 117 LEU A O 1
ATOM 981 N N . ILE A 1 118 ? -8.25 5.812 -2.55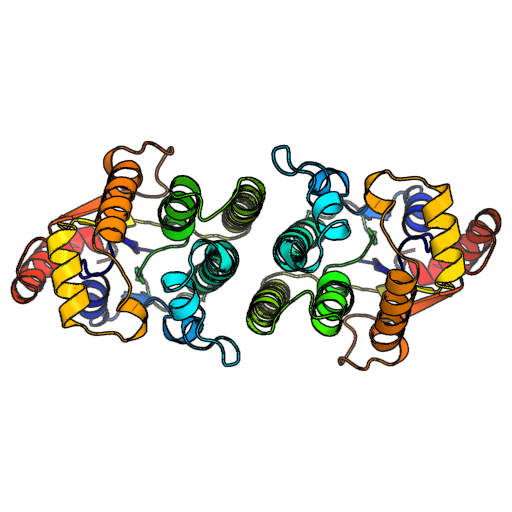3 1 95.19 118 ILE A N 1
ATOM 982 C CA . ILE A 1 118 ? -9.305 6.82 -2.6 1 95.19 118 ILE A CA 1
ATOM 983 C C . ILE A 1 118 ? -10.531 6.25 -3.309 1 95.19 118 ILE A C 1
ATOM 985 O O . ILE A 1 118 ? -11.672 6.586 -2.963 1 95.19 118 ILE A O 1
ATOM 989 N N . GLN A 1 119 ? -10.344 5.414 -4.219 1 94.44 119 GLN A N 1
ATOM 990 C CA . GLN A 1 119 ? -11.43 4.82 -4.98 1 94.44 119 GLN A CA 1
ATOM 991 C C . GLN A 1 119 ? -12.148 3.748 -4.164 1 94.44 119 GLN A C 1
ATOM 993 O O . GLN A 1 119 ? -13.383 3.646 -4.211 1 94.44 119 GLN A O 1
ATOM 998 N N . LYS A 1 120 ? -11.438 3.004 -3.412 1 94.31 120 LYS A N 1
ATOM 999 C CA . LYS A 1 120 ? -11.984 1.802 -2.791 1 94.31 120 LYS A CA 1
ATOM 1000 C C . LYS A 1 120 ? -12.523 2.104 -1.396 1 94.31 120 LYS A C 1
ATOM 1002 O O . LYS A 1 120 ? -13.297 1.318 -0.843 1 94.31 120 LYS A O 1
ATOM 1007 N N . HIS A 1 121 ? -12.055 3.234 -0.853 1 92.44 121 HIS A N 1
ATOM 1008 C CA . HIS A 1 121 ? -12.469 3.561 0.507 1 92.44 121 HIS A CA 1
ATOM 1009 C C . HIS A 1 121 ? -13.086 4.953 0.575 1 92.44 121 HIS A C 1
ATOM 1011 O O . HIS A 1 121 ? -12.75 5.824 -0.231 1 92.44 121 HIS A O 1
ATOM 1017 N N . ASN A 1 122 ? -13.992 5.113 1.478 1 85.25 122 ASN A N 1
ATOM 1018 C CA . ASN A 1 122 ? -14.57 6.426 1.747 1 85.25 122 ASN A CA 1
ATOM 1019 C C . ASN A 1 122 ? -13.625 7.297 2.566 1 85.25 122 ASN A C 1
ATOM 1021 O O . ASN A 1 122 ? -13.719 7.34 3.795 1 85.25 122 ASN A O 1
ATOM 1025 N N . LEU A 1 123 ? -12.781 7.98 1.844 1 91.88 123 LEU A N 1
ATOM 1026 C CA . LEU A 1 123 ? -11.773 8.781 2.525 1 91.88 123 LEU A CA 1
ATOM 1027 C C . LEU A 1 123 ? -12.102 10.273 2.422 1 91.88 123 LEU A C 1
ATOM 1029 O O . LEU A 1 123 ? -11.211 11.117 2.555 1 91.88 123 LEU A O 1
ATOM 1033 N N . GLY A 1 124 ? -13.328 10.586 2.148 1 89.81 124 GLY A N 1
ATOM 1034 C CA . GLY A 1 124 ? -13.75 11.961 1.93 1 89.81 124 GLY A CA 1
ATOM 1035 C C . GLY A 1 124 ? -13.625 12.828 3.17 1 89.81 124 GLY A C 1
ATOM 1036 O O . GLY A 1 124 ? -13.672 12.32 4.293 1 89.81 124 GLY A O 1
ATOM 1037 N N . LEU A 1 125 ? -13.43 14.078 2.973 1 95.5 125 LEU A N 1
ATOM 1038 C CA . LEU A 1 125 ? -13.32 15.094 4.016 1 95.5 125 LEU A CA 1
ATOM 1039 C C . LEU A 1 125 ? -14.445 16.109 3.9 1 95.5 125 LEU A C 1
ATOM 1041 O O . LEU A 1 125 ? -14.852 16.469 2.793 1 95.5 125 LEU A O 1
ATOM 1045 N N . ASP A 1 126 ? -14.914 16.531 5.074 1 95.12 126 ASP A N 1
ATOM 1046 C CA . ASP A 1 126 ? -15.891 17.625 5.082 1 95.12 126 ASP A CA 1
ATOM 1047 C C . ASP A 1 126 ? -15.195 18.984 5.043 1 95.12 126 ASP A C 1
ATOM 1049 O O . ASP A 1 126 ? -15.75 19.953 4.527 1 95.12 126 ASP A O 1
ATOM 1053 N N . GLN A 1 127 ? -14 18.984 5.617 1 96.44 127 GLN A N 1
ATOM 1054 C CA . GLN A 1 127 ? -13.281 20.25 5.719 1 96.44 127 GLN A CA 1
ATOM 1055 C C . GLN A 1 127 ? -11.789 20 5.93 1 96.44 127 GLN A C 1
ATOM 1057 O O . GLN A 1 127 ? -11.391 19.016 6.562 1 96.44 127 GLN A O 1
ATOM 1062 N N . ILE A 1 128 ? -11 20.922 5.395 1 97.81 128 ILE A N 1
ATOM 1063 C CA . ILE A 1 128 ? -9.57 20.984 5.68 1 97.81 128 ILE A CA 1
ATOM 1064 C C . ILE A 1 128 ? -9.258 22.266 6.438 1 97.81 128 ILE A C 1
ATOM 1066 O O . ILE A 1 128 ? -9.648 23.359 6.02 1 97.81 128 ILE A O 1
ATOM 1070 N N . VAL A 1 129 ? -8.703 22.109 7.551 1 97.69 129 VAL A N 1
ATOM 1071 C CA . VAL A 1 129 ? -8.18 23.266 8.289 1 97.69 129 VAL A CA 1
ATOM 1072 C C . VAL A 1 129 ? -6.672 23.375 8.062 1 97.69 129 VAL A C 1
ATOM 1074 O O . VAL A 1 129 ? -5.906 22.5 8.484 1 97.69 129 VAL A O 1
ATOM 1077 N N . TYR A 1 130 ? -6.266 24.438 7.402 1 98.31 130 TYR A N 1
ATOM 1078 C CA . TYR A 1 130 ? -4.855 24.656 7.086 1 98.31 130 TYR A CA 1
ATOM 1079 C C . TYR A 1 130 ? -4.215 25.609 8.078 1 98.31 130 TYR A C 1
ATOM 1081 O O . TYR A 1 130 ? -4.551 26.797 8.102 1 98.31 130 TYR A O 1
ATOM 1089 N N . LEU A 1 131 ? -3.365 25.078 8.906 1 97.19 131 LEU A N 1
ATOM 1090 C CA . LEU A 1 131 ? -2.576 25.922 9.797 1 97.19 131 LEU A CA 1
ATOM 1091 C C . LEU A 1 131 ? -1.355 26.484 9.078 1 97.19 131 LEU A C 1
ATOM 1093 O O . LEU A 1 131 ? -0.332 25.797 8.961 1 97.19 131 LEU A O 1
ATOM 1097 N N . LYS A 1 132 ? -1.471 27.672 8.688 1 97.25 132 LYS A N 1
ATOM 1098 C CA . LYS A 1 132 ? -0.415 28.344 7.93 1 97.25 132 LYS A CA 1
ATOM 1099 C C . LYS A 1 132 ? 0.595 29 8.859 1 97.25 132 LYS A C 1
ATOM 1101 O O . LYS A 1 132 ? 0.224 29.828 9.703 1 97.25 132 LYS A O 1
ATOM 1106 N N . ALA A 1 133 ? 1.825 28.625 8.719 1 96.31 133 ALA A N 1
ATOM 1107 C CA . ALA A 1 133 ? 2.887 29.156 9.57 1 96.31 133 ALA A CA 1
ATOM 1108 C C . ALA A 1 133 ? 4.176 29.359 8.773 1 96.31 133 ALA A C 1
ATOM 1110 O O . ALA A 1 133 ? 4.43 28.641 7.805 1 96.31 133 ALA A O 1
ATOM 1111 N N . ASP A 1 134 ? 4.957 30.281 9.211 1 97.31 134 ASP A N 1
ATOM 1112 C CA . ASP A 1 134 ? 6.285 30.5 8.648 1 97.31 134 ASP A CA 1
ATOM 1113 C C . ASP A 1 134 ? 7.191 29.297 8.914 1 97.31 134 ASP A C 1
ATOM 1115 O O . ASP A 1 134 ? 7.301 28.828 10.055 1 97.31 134 ASP A O 1
ATOM 1119 N N . PRO A 1 135 ? 7.852 28.812 7.848 1 98 135 PRO A N 1
ATOM 1120 C CA . PRO A 1 135 ? 8.688 27.625 8.016 1 98 135 PRO A CA 1
ATOM 1121 C C . PRO A 1 135 ? 9.797 27.812 9.047 1 98 135 PRO A C 1
ATOM 1123 O O . PRO A 1 135 ? 10.188 26.859 9.727 1 98 135 PRO A O 1
ATOM 1126 N N . HIS A 1 136 ? 10.312 29.031 9.18 1 97.25 136 HIS A N 1
ATOM 1127 C CA . HIS A 1 136 ? 11.367 29.281 10.156 1 97.25 136 HIS A CA 1
ATOM 1128 C C . HIS A 1 136 ? 10.812 29.203 11.578 1 97.25 136 HIS A C 1
ATOM 1130 O O . HIS A 1 136 ? 11.5 28.75 12.492 1 97.25 136 HIS A O 1
ATOM 1136 N N . LEU A 1 137 ? 9.609 29.703 11.75 1 95.5 137 LEU A N 1
ATOM 1137 C CA . LEU A 1 137 ? 8.961 29.547 13.047 1 95.5 137 LEU A CA 1
ATOM 1138 C C . LEU A 1 137 ? 8.711 28.078 13.352 1 95.5 137 LEU A C 1
ATOM 1140 O O . LEU A 1 137 ? 8.945 27.625 14.477 1 95.5 137 LEU A O 1
ATOM 1144 N N . CYS A 1 138 ? 8.258 27.297 12.375 1 96.25 138 CYS A N 1
ATOM 1145 C CA . CYS A 1 138 ? 8.047 25.875 12.531 1 96.25 138 CYS A CA 1
ATOM 1146 C C . CYS A 1 138 ? 9.344 25.172 12.93 1 96.25 138 CYS A C 1
ATOM 1148 O O . CYS A 1 138 ? 9.336 24.297 13.797 1 96.25 138 CYS A O 1
ATOM 1150 N N . PHE A 1 139 ? 10.414 25.625 12.305 1 96.56 139 PHE A N 1
ATOM 1151 C CA . PHE A 1 139 ? 11.719 25.047 12.578 1 96.56 139 PHE A CA 1
ATOM 1152 C C . PHE A 1 139 ? 12.133 25.312 14.023 1 96.56 139 PHE A C 1
ATOM 1154 O O . PHE A 1 139 ? 12.641 24.406 14.703 1 96.56 139 PHE A O 1
ATOM 1161 N N . GLU A 1 140 ? 11.883 26.484 14.484 1 94.62 140 GLU A N 1
ATOM 1162 C CA . GLU A 1 140 ? 12.18 26.828 15.867 1 94.62 140 GLU A CA 1
ATOM 1163 C C . GLU A 1 140 ? 11.375 25.953 16.828 1 94.62 140 GLU A C 1
ATOM 1165 O O . GLU A 1 140 ? 11.906 25.469 17.828 1 94.62 140 GLU A O 1
ATOM 1170 N N . ARG A 1 141 ? 10.141 25.766 16.547 1 92.56 141 ARG A N 1
ATOM 1171 C CA . ARG A 1 141 ? 9.266 24.938 17.375 1 92.56 141 ARG A CA 1
ATOM 1172 C C . ARG A 1 141 ? 9.719 23.484 17.375 1 92.56 141 ARG A C 1
ATOM 1174 O O . ARG A 1 141 ? 9.68 22.812 18.406 1 92.56 141 ARG A O 1
ATOM 1181 N N . LEU A 1 142 ? 10.086 23.047 16.156 1 93.38 142 LEU A N 1
ATOM 1182 C CA . LEU A 1 142 ? 10.594 21.688 16 1 93.38 142 LEU A CA 1
ATOM 1183 C C . LEU A 1 142 ? 11.828 21.469 16.875 1 93.38 142 LEU A C 1
ATOM 1185 O O . LEU A 1 142 ? 11.922 20.453 17.562 1 93.38 142 LEU A O 1
ATOM 1189 N N . LYS A 1 143 ? 12.742 22.422 16.906 1 93.5 143 LYS A N 1
ATOM 1190 C CA . LYS A 1 143 ? 13.969 22.328 17.703 1 93.5 143 LYS A CA 1
ATOM 1191 C C . LYS A 1 143 ? 13.672 22.391 19.188 1 93.5 143 LYS A C 1
ATOM 1193 O O . LYS A 1 143 ? 14.312 21.703 19.984 1 93.5 143 LYS A O 1
ATOM 1198 N N . LYS A 1 144 ? 12.664 23.094 19.547 1 91.44 144 LYS A N 1
ATOM 1199 C CA . LYS A 1 144 ? 12.273 23.203 20.953 1 91.44 144 LYS A CA 1
ATOM 1200 C C . LYS A 1 144 ? 11.625 21.922 21.453 1 91.44 144 LYS A C 1
ATOM 1202 O O . LYS A 1 144 ? 11.828 21.5 22.594 1 91.44 144 LYS A O 1
ATOM 1207 N N . ARG A 1 145 ? 10.828 21.297 20.641 1 88.12 145 ARG A N 1
ATOM 1208 C CA . ARG A 1 145 ? 10.141 20.062 20.969 1 88.12 145 ARG A CA 1
ATOM 1209 C C . ARG A 1 145 ? 11.133 18.906 21.156 1 88.12 145 ARG A C 1
ATOM 1211 O O . ARG A 1 145 ? 10.883 17.984 21.922 1 88.12 145 ARG A O 1
ATOM 1218 N N . CYS A 1 146 ? 12.242 18.859 20.516 1 85.5 146 CYS A N 1
ATOM 1219 C CA . CYS A 1 146 ? 13.43 18.031 20.688 1 85.5 146 CYS A CA 1
ATOM 1220 C C . CYS A 1 146 ? 13.094 16.547 20.578 1 85.5 146 CYS A C 1
ATOM 1222 O O . CYS A 1 146 ? 13.477 15.758 21.438 1 85.5 146 CYS A O 1
ATOM 1224 N N . ARG A 1 147 ? 12.352 16.203 19.562 1 87.19 147 ARG A N 1
ATOM 1225 C CA . ARG A 1 147 ? 12.25 14.789 19.25 1 87.19 147 ARG A CA 1
ATOM 1226 C C . ARG A 1 147 ? 13.539 14.281 18.609 1 87.19 147 ARG A C 1
ATOM 1228 O O . ARG A 1 147 ? 14.039 14.867 17.641 1 87.19 147 ARG A O 1
ATOM 1235 N N . LYS A 1 148 ? 13.992 13.234 19.078 1 90.56 148 LYS A N 1
ATOM 1236 C CA . LYS A 1 148 ? 15.297 12.695 18.672 1 90.56 148 LYS A CA 1
ATOM 1237 C C . LYS A 1 148 ? 15.336 12.422 17.172 1 90.56 148 LYS A C 1
ATOM 1239 O O . LYS A 1 148 ? 16.312 12.758 16.5 1 90.56 148 LYS A O 1
ATOM 1244 N N . GLU A 1 149 ? 14.258 11.906 16.562 1 90.81 149 GLU A N 1
ATOM 1245 C CA . GLU A 1 149 ? 14.211 11.516 15.156 1 90.81 149 GLU A CA 1
ATOM 1246 C C . GLU A 1 149 ? 14.297 12.734 14.25 1 90.81 149 GLU A C 1
ATOM 1248 O O . GLU A 1 149 ? 14.758 12.633 13.109 1 90.81 149 GLU A O 1
ATOM 1253 N N . GLU A 1 150 ? 13.906 13.875 14.773 1 91 150 GLU A N 1
ATOM 1254 C CA . GLU A 1 150 ? 13.773 15.07 13.938 1 91 150 GLU A CA 1
ATOM 1255 C C . GLU A 1 150 ? 15.031 15.922 13.984 1 91 150 GLU A C 1
ATOM 1257 O O . GLU A 1 150 ? 15.133 16.938 13.297 1 91 150 GLU A O 1
ATOM 1262 N N . ASP A 1 151 ? 16.016 15.469 14.672 1 91 151 ASP A N 1
ATOM 1263 C CA . ASP A 1 151 ? 17.25 16.219 14.844 1 91 151 ASP A CA 1
ATOM 1264 C C . ASP A 1 151 ? 17.891 16.562 13.5 1 91 151 ASP A C 1
ATOM 1266 O O . ASP A 1 151 ? 18.359 17.672 13.281 1 91 151 ASP A O 1
ATOM 1270 N N . PRO A 1 152 ? 17.859 15.633 12.594 1 91.12 152 PRO A N 1
ATOM 1271 C CA . PRO A 1 152 ? 18.547 15.891 11.336 1 91.12 152 PRO A CA 1
ATOM 1272 C C . PRO A 1 152 ? 17.734 16.734 10.367 1 91.12 152 PRO A C 1
ATOM 1274 O O . PRO A 1 152 ? 18.203 17.078 9.273 1 91.12 152 PRO A O 1
ATOM 1277 N N . VAL A 1 153 ? 16.547 17.141 10.711 1 93.94 153 VAL A N 1
ATOM 1278 C CA . VAL A 1 153 ? 15.641 17.828 9.797 1 93.94 153 VAL A CA 1
ATOM 1279 C C . VAL A 1 153 ? 16.172 19.234 9.508 1 93.94 153 VAL A C 1
ATOM 1281 O O . VAL A 1 153 ? 16.312 20.047 10.422 1 93.94 153 VAL A O 1
ATOM 1284 N N . PRO A 1 154 ? 16.484 19.516 8.258 1 95.38 154 PRO A N 1
ATOM 1285 C CA . PRO A 1 154 ? 16.938 20.859 7.914 1 95.38 154 PRO A CA 1
ATOM 1286 C C . PRO A 1 154 ? 15.789 21.844 7.711 1 95.38 154 PRO A C 1
ATOM 1288 O O . PRO A 1 154 ? 14.68 21.422 7.371 1 95.38 154 PRO A O 1
ATOM 1291 N N . VAL A 1 155 ? 16.062 23.047 7.848 1 96.94 155 VAL A N 1
ATOM 1292 C CA . VAL A 1 155 ? 15.039 24.078 7.676 1 96.94 155 VAL A CA 1
ATOM 1293 C C . VAL A 1 155 ? 14.555 24.078 6.23 1 96.94 155 VAL A C 1
ATOM 1295 O O . VAL A 1 155 ? 13.391 24.375 5.961 1 96.94 155 VAL A O 1
ATOM 1298 N N . SER A 1 156 ? 15.391 23.703 5.305 1 97.56 156 SER A N 1
ATOM 1299 C CA . SER A 1 156 ? 15.039 23.672 3.889 1 97.56 156 SER A CA 1
ATOM 1300 C C . SER A 1 156 ? 13.883 22.719 3.625 1 97.56 156 SER A C 1
ATOM 1302 O O . SER A 1 156 ? 13.055 22.953 2.74 1 97.56 156 SER A O 1
ATOM 1304 N N . LEU A 1 157 ? 13.844 21.672 4.352 1 97.25 157 LEU A N 1
ATOM 1305 C CA . LEU A 1 157 ? 12.719 20.75 4.211 1 97.25 157 LEU A CA 1
ATOM 1306 C C . LEU A 1 157 ? 11.406 21.453 4.566 1 97.25 157 LEU A C 1
ATOM 1308 O O . LEU A 1 157 ? 10.414 21.297 3.852 1 97.25 157 LEU A O 1
ATOM 1312 N N . LEU A 1 158 ? 11.438 22.188 5.66 1 98.12 158 LEU A N 1
ATOM 1313 C CA . LEU A 1 158 ? 10.234 22.891 6.086 1 98.12 158 LEU A CA 1
ATOM 1314 C C . LEU A 1 158 ? 9.844 23.969 5.074 1 98.12 158 LEU A C 1
ATOM 1316 O O . LEU A 1 158 ? 8.656 24.203 4.84 1 98.12 158 LEU A O 1
ATOM 1320 N N . GLU A 1 159 ? 10.836 24.594 4.52 1 98.62 159 GLU A N 1
ATOM 132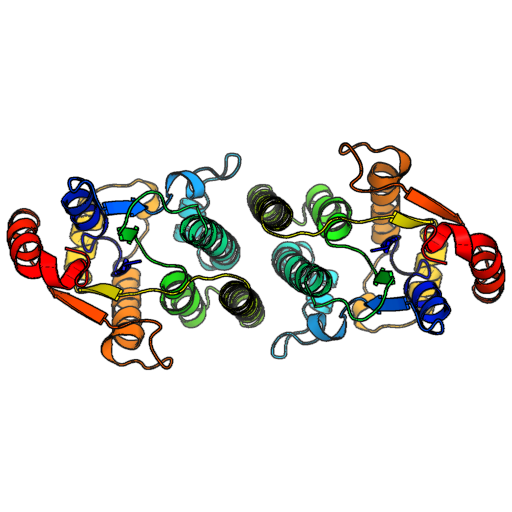1 C CA . GLU A 1 159 ? 10.578 25.562 3.471 1 98.62 159 GLU A CA 1
ATOM 1322 C C . GLU A 1 159 ? 9.914 24.922 2.262 1 98.62 159 GLU A C 1
ATOM 1324 O O . GLU A 1 159 ? 8.938 25.453 1.724 1 98.62 159 GLU A O 1
ATOM 1329 N N . ASN A 1 160 ? 10.453 23.828 1.857 1 98.44 160 ASN A N 1
ATOM 1330 C CA . ASN A 1 160 ? 9.891 23.109 0.724 1 98.44 160 ASN A CA 1
ATOM 1331 C C . ASN A 1 160 ? 8.469 22.625 1.016 1 98.44 160 ASN A C 1
ATOM 1333 O O . ASN A 1 160 ? 7.582 22.75 0.17 1 98.44 160 ASN A O 1
ATOM 1337 N N . LEU A 1 161 ? 8.266 22.094 2.178 1 98.44 161 LEU A N 1
ATOM 1338 C CA . LEU A 1 161 ? 6.941 21.609 2.564 1 98.44 161 LEU A CA 1
ATOM 1339 C C . LEU A 1 161 ? 5.938 22.766 2.609 1 98.44 161 LEU A C 1
ATOM 1341 O O . LEU A 1 161 ? 4.773 22.578 2.24 1 98.44 161 LEU A O 1
ATOM 1345 N N . HIS A 1 162 ? 6.398 23.859 3.111 1 98.62 162 HIS A N 1
ATOM 1346 C CA . HIS A 1 162 ? 5.527 25.031 3.117 1 98.62 162 HIS A CA 1
ATOM 1347 C C . HIS A 1 162 ? 5.078 25.391 1.704 1 98.62 162 HIS A C 1
ATOM 1349 O O . HIS A 1 162 ? 3.889 25.594 1.461 1 98.62 162 HIS A O 1
ATOM 1355 N N . LYS A 1 163 ? 6.023 25.484 0.815 1 98.5 163 LYS A N 1
ATOM 1356 C CA . LYS A 1 163 ? 5.719 25.812 -0.574 1 98.5 163 LYS A CA 1
ATOM 1357 C C . LYS A 1 163 ? 4.715 24.844 -1.17 1 98.5 163 LYS A C 1
ATOM 1359 O O . LYS A 1 163 ? 3.766 25.25 -1.842 1 98.5 163 LYS A O 1
ATOM 1364 N N . ILE A 1 164 ? 4.867 23.625 -0.905 1 98.5 164 ILE A N 1
ATOM 1365 C CA . ILE A 1 164 ? 4.016 22.594 -1.482 1 98.5 164 ILE A CA 1
ATOM 1366 C C . ILE A 1 164 ? 2.615 22.688 -0.878 1 98.5 164 ILE A C 1
ATOM 1368 O O . ILE A 1 164 ? 1.617 22.531 -1.584 1 98.5 164 ILE A O 1
ATOM 1372 N N . HIS A 1 165 ? 2.57 22.922 0.418 1 98.69 165 HIS A N 1
ATOM 1373 C CA . HIS A 1 165 ? 1.262 23.125 1.031 1 98.69 165 HIS A CA 1
ATOM 1374 C C . HIS A 1 165 ? 0.535 24.312 0.397 1 98.69 165 HIS A C 1
ATOM 1376 O O . HIS A 1 165 ? -0.67 24.25 0.146 1 98.69 165 HIS A O 1
ATOM 1382 N N . GLU A 1 166 ? 1.254 25.344 0.171 1 98.56 166 GLU A N 1
ATOM 1383 C CA . GLU A 1 166 ? 0.674 26.531 -0.464 1 98.56 166 GLU A CA 1
ATOM 1384 C C . GLU A 1 166 ? 0.195 26.219 -1.878 1 98.56 166 GLU A C 1
ATOM 1386 O O . GLU A 1 166 ? -0.91 26.609 -2.266 1 98.56 166 GLU A O 1
ATOM 1391 N N . GLU A 1 167 ? 0.974 25.516 -2.641 1 98.31 167 GLU A N 1
ATOM 1392 C CA . GLU A 1 167 ? 0.606 25.125 -4 1 98.31 167 GLU A CA 1
ATOM 1393 C C . GLU A 1 167 ? -0.64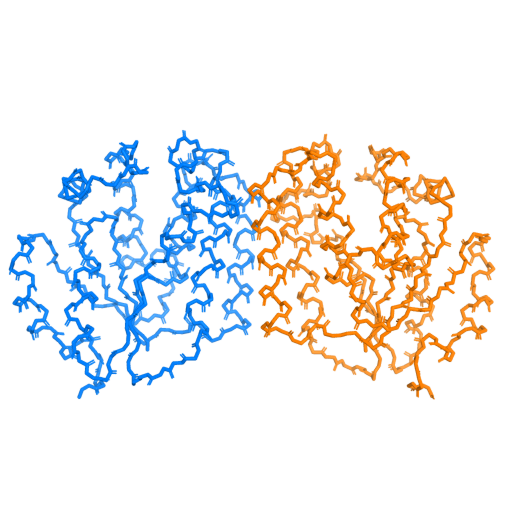6 24.25 -4.004 1 98.31 167 GLU A C 1
ATOM 1395 O O . GLU A 1 167 ? -1.501 24.391 -4.879 1 98.31 167 GLU A O 1
ATOM 1400 N N . TRP A 1 168 ? -0.729 23.391 -3.004 1 98.38 168 TRP A N 1
ATOM 1401 C CA . TRP A 1 168 ? -1.841 22.453 -2.912 1 98.38 168 TRP A CA 1
ATOM 1402 C C . TRP A 1 168 ? -3.098 23.141 -2.395 1 98.38 168 TRP A C 1
ATOM 1404 O O . TRP A 1 168 ? -4.105 23.219 -3.1 1 98.38 168 TRP A O 1
ATOM 1414 N N . LEU A 1 169 ? -3 23.797 -1.265 1 98.5 169 LEU A N 1
ATOM 1415 C CA . LEU A 1 169 ? -4.191 24.172 -0.514 1 98.5 169 LEU A CA 1
ATOM 1416 C C . LEU A 1 169 ? -4.641 25.578 -0.893 1 98.5 169 LEU A C 1
ATOM 1418 O O . LEU A 1 169 ? -5.82 25.922 -0.778 1 98.5 169 LEU A O 1
ATOM 1422 N N . ILE A 1 170 ? -3.764 26.359 -1.284 1 97.94 170 ILE A N 1
ATOM 1423 C CA . ILE A 1 170 ? -4.102 27.75 -1.564 1 97.94 170 ILE A CA 1
ATOM 1424 C C . ILE A 1 170 ? -4.223 27.969 -3.072 1 97.94 170 ILE A C 1
ATOM 1426 O O . ILE A 1 170 ? -5.277 28.359 -3.566 1 97.94 170 ILE A O 1
ATOM 1430 N N . LYS A 1 171 ? -3.209 27.578 -3.852 1 97.81 171 LYS A N 1
ATOM 1431 C CA . LYS A 1 171 ? -3.174 27.859 -5.285 1 97.81 171 LYS A CA 1
ATOM 1432 C C . LYS A 1 171 ? -3.932 26.781 -6.062 1 97.81 171 LYS A C 1
ATOM 1434 O O . LYS A 1 171 ? -4.258 26.969 -7.238 1 97.81 171 LYS A O 1
ATOM 1439 N N . GLN A 1 172 ? -4.145 25.547 -5.43 1 97.12 172 GLN A N 1
ATOM 1440 C CA . GLN A 1 172 ? -4.828 24.438 -6.062 1 97.12 172 GLN A CA 1
ATOM 1441 C C . GLN A 1 172 ? -4.152 24.047 -7.375 1 97.12 172 GLN A C 1
ATOM 1443 O O . GLN A 1 172 ? -4.824 23.828 -8.383 1 97.12 172 GLN A O 1
ATOM 1448 N N . SER A 1 173 ? -2.895 24.047 -7.328 1 95.19 173 SER A N 1
ATOM 1449 C CA . SER A 1 173 ? -2.088 23.781 -8.516 1 95.19 173 SER A CA 1
ATOM 1450 C C . SER A 1 173 ? -2.184 22.328 -8.945 1 95.19 173 SER A C 1
ATOM 1452 O O . SER A 1 173 ? -1.816 21.969 -10.062 1 95.19 173 SER A O 1
ATOM 1454 N N . TYR A 1 174 ? -2.674 21.516 -8.117 1 92.06 174 TYR A N 1
ATOM 1455 C CA . TYR A 1 174 ? -2.637 20.078 -8.391 1 92.06 174 TYR A CA 1
ATOM 1456 C C . TYR A 1 174 ? -4.035 19.547 -8.68 1 92.06 174 TYR A C 1
ATOM 1458 O O . TYR A 1 174 ? -4.25 18.328 -8.688 1 92.06 174 TYR A O 1
ATOM 1466 N N . GLY A 1 175 ? -4.961 20.453 -8.844 1 91.69 175 GLY A N 1
ATOM 1467 C CA . GLY A 1 175 ? -6.328 20.062 -9.133 1 91.69 175 GLY A CA 1
ATOM 1468 C C . GLY A 1 175 ? -7.305 20.438 -8.031 1 91.69 175 GLY A C 1
ATOM 1469 O O . GLY A 1 175 ? -6.938 21.156 -7.09 1 91.69 175 GLY A O 1
ATOM 1470 N N . PRO A 1 176 ? -8.523 19.922 -8.211 1 93.75 176 PRO A N 1
ATOM 1471 C CA . PRO A 1 176 ? -9.547 20.281 -7.223 1 93.75 176 PRO A CA 1
ATOM 1472 C C . PRO A 1 176 ? -9.242 19.719 -5.836 1 93.75 176 PRO A C 1
ATOM 1474 O O . PRO A 1 176 ? -8.703 18.609 -5.723 1 93.75 176 PRO A O 1
ATOM 1477 N N . LEU A 1 177 ? -9.594 20.453 -4.863 1 96.62 177 LEU A N 1
ATOM 1478 C CA . LEU A 1 177 ? -9.414 20.031 -3.48 1 96.62 177 LEU A CA 1
ATOM 1479 C C . LEU A 1 177 ? -10.477 19.016 -3.084 1 96.62 177 LEU A C 1
ATOM 1481 O O . LEU A 1 177 ? -11.602 19.047 -3.594 1 96.62 177 LEU A O 1
ATOM 1485 N N . PRO A 1 178 ? -10.141 18.172 -2.143 1 94.75 178 PRO A N 1
ATOM 1486 C CA . PRO A 1 178 ? -11.109 17.172 -1.704 1 94.75 178 PRO A CA 1
ATOM 1487 C C . PRO A 1 178 ? -12.172 17.734 -0.766 1 94.75 178 PRO A C 1
ATOM 1489 O O . PRO A 1 178 ? -13.164 17.062 -0.472 1 94.75 178 PRO A O 1
ATOM 1492 N N . ALA A 1 179 ? -11.969 18.922 -0.278 1 96.06 179 ALA A N 1
ATOM 1493 C CA . ALA A 1 179 ? -12.883 19.594 0.65 1 96.06 179 ALA A CA 1
ATOM 1494 C C . ALA A 1 179 ? -12.578 21.094 0.736 1 96.06 179 ALA A C 1
ATOM 1496 O O . ALA A 1 179 ? -11.508 21.531 0.323 1 96.06 179 ALA A O 1
ATOM 1497 N N . PRO A 1 180 ? -13.562 21.844 1.267 1 95.81 180 PRO A N 1
ATOM 1498 C CA . PRO A 1 180 ? -13.25 23.25 1.497 1 95.81 180 PRO A CA 1
ATOM 1499 C C . PRO A 1 180 ? -12.109 23.453 2.49 1 95.81 180 PRO A C 1
ATOM 1501 O O . PRO A 1 180 ? -11.906 22.625 3.381 1 95.81 180 PRO A O 1
ATOM 1504 N N . VAL A 1 181 ? -11.422 24.578 2.285 1 97 181 VAL A N 1
ATOM 1505 C CA . VAL A 1 181 ? -10.25 24.844 3.111 1 97 181 VAL A CA 1
ATOM 1506 C C . VAL A 1 181 ? -10.477 26.078 3.971 1 97 181 VAL A C 1
ATOM 1508 O O . VAL A 1 181 ? -10.828 27.141 3.455 1 97 181 VAL A O 1
ATOM 1511 N N . LYS A 1 182 ? -10.367 25.922 5.254 1 96.06 182 LYS A N 1
ATOM 1512 C CA . LYS A 1 182 ? -10.281 27.047 6.191 1 96.06 182 LYS A CA 1
ATOM 1513 C C . LYS A 1 182 ? -8.836 27.297 6.613 1 96.06 182 LYS A C 1
ATOM 1515 O O . LYS A 1 182 ? -8.188 26.422 7.188 1 96.06 182 LYS A O 1
ATOM 1520 N N . VAL A 1 183 ? -8.367 28.484 6.359 1 96.38 183 VAL A N 1
ATOM 1521 C CA . VAL A 1 183 ? -6.98 28.828 6.684 1 96.38 183 VAL A CA 1
ATOM 1522 C C . VAL A 1 183 ? -6.922 29.516 8.039 1 96.38 183 VAL A C 1
ATOM 1524 O O . VAL A 1 183 ? -7.703 30.438 8.305 1 96.38 183 VAL A O 1
ATOM 1527 N N . ILE A 1 184 ? -6.09 29.078 8.867 1 94.44 184 ILE A N 1
ATOM 1528 C CA . ILE A 1 184 ? -5.82 29.719 10.148 1 94.44 184 ILE A CA 1
ATOM 1529 C C . ILE A 1 184 ? -4.348 30.109 10.234 1 94.44 184 ILE A C 1
ATOM 1531 O O . ILE A 1 184 ? -3.465 29.281 10.039 1 94.44 184 ILE A O 1
ATOM 1535 N N . ASP A 1 185 ? -4.09 31.344 10.508 1 93.5 185 ASP A N 1
ATOM 1536 C CA . ASP A 1 185 ? -2.732 31.844 10.695 1 93.5 185 ASP A CA 1
ATOM 1537 C C . ASP A 1 185 ? -2.197 31.469 12.07 1 93.5 185 ASP A C 1
ATOM 1539 O O . ASP A 1 185 ? -2.746 31.891 13.094 1 93.5 185 ASP A O 1
ATOM 1543 N N . THR A 1 186 ? -1.108 30.719 12.086 1 92.44 186 THR A N 1
ATOM 1544 C CA . THR A 1 186 ? -0.594 30.25 13.375 1 92.44 186 THR A CA 1
ATOM 1545 C C . THR A 1 186 ? 0.781 30.859 13.656 1 92.44 186 THR A C 1
ATOM 1547 O O . THR A 1 186 ? 1.571 30.297 14.406 1 92.44 186 THR A O 1
ATOM 1550 N N . ASN A 1 187 ? 1.032 31.938 12.922 1 91.38 187 ASN A N 1
ATOM 1551 C CA . ASN A 1 187 ? 2.244 32.688 13.242 1 91.38 187 ASN A CA 1
ATOM 1552 C C . ASN A 1 187 ? 2.113 33.438 14.57 1 91.38 187 ASN A C 1
ATOM 1554 O O . ASN A 1 187 ? 2.188 34.656 14.609 1 91.38 187 ASN A O 1
ATOM 1558 N N . LEU A 1 188 ? 1.568 32.938 15.555 1 83.19 188 LEU A N 1
ATOM 1559 C CA . LEU A 1 188 ? 1.378 33.469 16.906 1 83.19 188 LEU A CA 1
ATOM 1560 C C . LEU A 1 188 ? 2.088 32.625 17.938 1 83.19 188 LEU A C 1
ATOM 1562 O O . LEU A 1 188 ? 2.48 31.484 17.641 1 83.19 188 LEU A O 1
ATOM 1566 N N . HIS A 1 189 ? 2.262 33.281 19.047 1 77.44 189 HIS A N 1
ATOM 1567 C CA . HIS A 1 189 ? 2.723 32.469 20.156 1 77.44 189 HIS A CA 1
ATOM 1568 C C . HIS A 1 189 ? 1.68 31.406 20.516 1 77.44 189 HIS A C 1
ATOM 1570 O O . HIS A 1 189 ? 0.477 31.672 20.438 1 77.44 189 HIS A O 1
ATOM 1576 N N . LEU A 1 190 ? 2.094 30.266 20.875 1 70.88 190 LEU A N 1
ATOM 1577 C CA . LEU A 1 190 ? 1.252 29.094 21.094 1 70.88 190 LEU A CA 1
ATOM 1578 C C . LEU A 1 190 ? 0.139 29.406 22.094 1 70.88 190 LEU A C 1
ATOM 1580 O O . LEU A 1 190 ? -0.995 28.953 21.922 1 70.88 190 LEU A O 1
ATOM 1584 N N . GLU A 1 191 ? 0.448 30.297 23.016 1 72.38 191 GLU A N 1
ATOM 1585 C CA . GLU A 1 191 ? -0.517 30.625 24.062 1 72.38 191 GLU A CA 1
ATOM 1586 C C . GLU A 1 191 ? -1.696 31.406 23.5 1 72.38 191 GLU A C 1
ATOM 1588 O O . GLU A 1 191 ? -2.807 31.344 24.031 1 72.38 191 GLU A O 1
ATOM 1593 N N . LYS A 1 192 ? -1.469 32.031 22.359 1 82.69 192 LYS A N 1
ATOM 1594 C CA . LYS A 1 192 ? -2.504 32.875 21.781 1 82.69 192 LYS A CA 1
ATOM 1595 C C . LYS A 1 192 ? -3.369 32.094 20.797 1 82.69 192 LYS A C 1
ATOM 1597 O O . LYS A 1 192 ? -4.418 32.594 20.375 1 82.69 192 LYS A O 1
ATOM 1602 N N . LEU A 1 193 ? -2.922 30.906 20.594 1 84.69 193 LEU A N 1
ATOM 1603 C CA . LEU A 1 193 ? -3.611 30.094 19.594 1 84.69 193 LEU A CA 1
ATOM 1604 C C . LEU A 1 193 ? -4.977 29.656 20.109 1 84.69 193 LEU A C 1
ATOM 1606 O O . LEU A 1 193 ? -5.938 29.578 19.344 1 84.69 193 LEU A O 1
ATOM 1610 N N . PHE A 1 194 ? -5.109 29.562 21.344 1 86.31 194 PHE A N 1
ATOM 1611 C CA . PHE A 1 194 ? -6.355 29.109 21.938 1 86.31 194 PHE A CA 1
ATOM 1612 C C . PHE A 1 194 ? -7.477 30.109 21.719 1 86.31 194 PHE A C 1
ATOM 1614 O O . PHE A 1 194 ? -8.633 29.734 21.516 1 8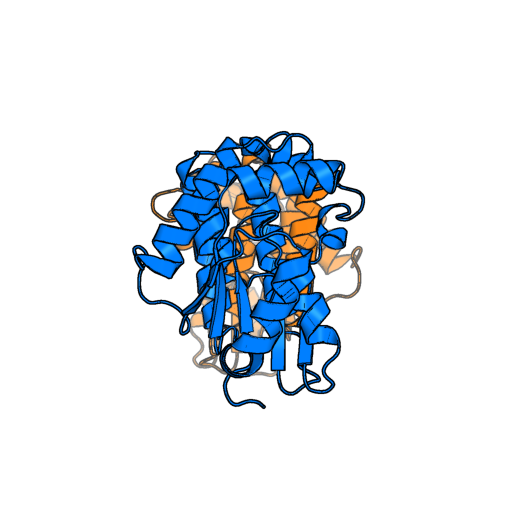6.31 194 PHE A O 1
ATOM 1621 N N . ASN A 1 195 ? -7.105 31.375 21.703 1 87.06 195 ASN A N 1
ATOM 1622 C CA . ASN A 1 195 ? -8.102 32.406 21.391 1 87.06 195 ASN A CA 1
ATOM 1623 C C . ASN A 1 195 ? -8.602 32.281 19.953 1 87.06 195 ASN A C 1
ATOM 1625 O O . ASN A 1 195 ? -9.797 32.469 19.703 1 87.06 195 ASN A O 1
ATOM 1629 N N . VAL A 1 196 ? -7.715 32 19.141 1 87.62 196 VAL A N 1
ATOM 1630 C CA . VAL A 1 196 ? -8.062 31.828 17.719 1 87.62 196 VAL A CA 1
ATOM 1631 C C . VAL A 1 196 ? -8.969 30.609 17.562 1 87.62 196 VAL A C 1
ATOM 1633 O O . VAL A 1 196 ? -9.969 30.672 16.844 1 87.62 196 VAL A O 1
ATOM 1636 N N . TYR A 1 197 ? -8.688 29.5 18.25 1 89.56 197 TYR A N 1
ATOM 1637 C CA . TYR A 1 197 ? -9.477 28.281 18.156 1 89.56 197 TYR A CA 1
ATOM 1638 C C . TYR A 1 197 ? -10.891 28.5 18.672 1 89.56 197 TYR A C 1
ATOM 1640 O O . TYR A 1 197 ? -11.859 28.031 18.062 1 89.56 197 TYR A O 1
ATOM 1648 N N . GLU A 1 198 ? -10.906 29.281 19.719 1 87.94 198 GLU A N 1
ATOM 1649 C CA . GLU A 1 198 ? -12.219 29.594 20.266 1 87.94 198 GLU A CA 1
ATOM 1650 C C . GLU A 1 198 ? -13.055 30.422 19.297 1 87.94 198 GLU A C 1
ATOM 1652 O O . GLU A 1 198 ? -14.242 30.172 19.109 1 87.94 198 GLU A O 1
ATOM 1657 N N . GLU A 1 199 ? -12.398 31.344 18.703 1 88.88 199 GLU A N 1
ATOM 1658 C CA . GLU A 1 199 ? -13.086 32.25 17.781 1 88.88 199 GLU A CA 1
ATOM 1659 C C . GLU A 1 199 ? -13.539 31.516 16.516 1 88.88 199 GLU A C 1
ATOM 1661 O O . GLU A 1 199 ? -14.602 31.812 15.977 1 88.88 199 GLU A O 1
ATOM 1666 N N . GLU A 1 200 ? -12.758 30.547 16.125 1 89.94 200 GLU A N 1
ATOM 1667 C CA . GLU A 1 200 ? -13 29.891 14.852 1 89.94 200 GLU A CA 1
ATOM 1668 C C . GLU A 1 200 ? -13.68 28.531 15.047 1 89.94 200 GLU A C 1
ATOM 1670 O O . GLU A 1 200 ? -13.875 27.781 14.086 1 89.94 200 GLU A O 1
ATOM 1675 N N . LYS A 1 201 ? -14.047 28.219 16.172 1 89.69 201 LYS A N 1
ATOM 1676 C CA . LYS A 1 201 ? -14.539 26.906 16.562 1 89.69 201 LYS A CA 1
ATOM 1677 C C . LYS A 1 201 ? -15.695 26.453 15.672 1 89.69 201 LYS A C 1
ATOM 1679 O O . LYS A 1 201 ? -15.688 25.344 15.141 1 89.69 201 LYS A O 1
ATOM 1684 N N . SER A 1 202 ? -16.656 27.359 15.453 1 85.94 202 SER A N 1
ATOM 1685 C CA . SER A 1 202 ? -17.844 27.016 14.672 1 85.94 202 SER A CA 1
ATOM 1686 C C . SER A 1 202 ? -17.484 26.734 13.219 1 85.94 202 SER A C 1
ATOM 1688 O O . SER A 1 202 ? -18.062 25.844 12.586 1 85.94 202 SER A O 1
ATOM 1690 N N . GLN A 1 203 ? -16.531 27.422 12.742 1 88.69 203 GLN A N 1
ATOM 1691 C CA . GLN A 1 203 ? -16.125 27.25 11.352 1 88.69 203 GLN A CA 1
ATOM 1692 C C . GLN A 1 203 ? -15.297 25.984 11.172 1 88.69 203 GLN A C 1
ATOM 1694 O O . GLN A 1 203 ? -15.359 25.344 10.117 1 88.69 203 GLN A O 1
ATOM 1699 N N . ILE A 1 204 ? -14.547 25.703 12.195 1 88.88 204 ILE A N 1
ATOM 1700 C CA . ILE A 1 204 ? -13.695 24.531 12.141 1 88.88 204 ILE A CA 1
ATOM 1701 C C . ILE A 1 204 ? -14.555 23.266 12.195 1 88.88 204 ILE A C 1
ATOM 1703 O O . ILE A 1 204 ? -14.312 22.312 11.461 1 88.88 204 ILE A O 1
ATOM 1707 N N . LEU A 1 205 ? -15.562 23.203 13.031 1 84.81 205 LEU A N 1
ATOM 1708 C CA . LEU A 1 205 ? -16.391 22.016 13.25 1 84.81 205 LEU A CA 1
ATOM 1709 C C . LEU A 1 205 ? -17.547 21.969 12.266 1 84.81 205 LEU A C 1
ATOM 1711 O O . LEU A 1 205 ? -18.359 21.031 12.297 1 84.81 205 LEU A O 1
ATOM 1715 N N . CYS A 1 206 ? -17.312 22.641 11.234 1 66.81 206 CYS A N 1
ATOM 1716 C CA . CYS A 1 206 ? -18.453 22.672 10.32 1 66.81 206 CYS A CA 1
ATOM 1717 C C . CYS A 1 206 ? -19.781 22.641 11.086 1 66.81 206 CYS A C 1
ATOM 1719 O O . CYS A 1 206 ? -19.781 22.469 12.305 1 66.81 206 CYS A O 1
ATOM 1721 N N . ARG A 1 207 ? -20.844 23.062 10.781 1 61.69 207 ARG A N 1
ATOM 1722 C CA . ARG A 1 207 ? -22.141 23.219 11.43 1 61.69 207 ARG A CA 1
ATOM 1723 C C . ARG A 1 207 ? -22.422 22.078 12.391 1 61.69 207 ARG A C 1
ATOM 1725 O O . ARG A 1 207 ? -23.562 21.859 12.789 1 61.69 207 ARG A O 1
ATOM 1732 N N . ALA A 1 208 ? -21.422 21.188 12.641 1 52.75 208 ALA A N 1
ATOM 1733 C CA . ALA A 1 208 ? -21.719 20.078 13.547 1 52.75 208 ALA A CA 1
ATOM 1734 C C . ALA A 1 208 ? -22 20.578 14.953 1 52.75 208 ALA A C 1
ATOM 1736 O O . ALA A 1 208 ? -22.391 19.797 15.836 1 52.75 208 ALA A O 1
ATOM 1737 N N . LEU A 1 209 ? -21.609 21.844 15.227 1 44.88 209 LEU A N 1
ATOM 1738 C CA . LEU A 1 209 ? -22.078 22.328 16.531 1 44.88 209 LEU A CA 1
ATOM 1739 C C . LEU A 1 209 ? -23.469 22.953 16.406 1 44.88 209 LEU A C 1
ATOM 1741 O O . LEU A 1 209 ? -23.781 23.578 15.406 1 44.88 209 LEU A O 1
ATOM 1745 N N . MET B 1 1 ? -14.398 -18.328 -5.418 1 94.25 1 MET B N 1
ATOM 1746 C CA . MET B 1 1 ? -13.172 -17.875 -6.059 1 94.25 1 MET B CA 1
ATOM 1747 C C . MET B 1 1 ? -12.062 -18.922 -5.918 1 94.25 1 MET B C 1
ATOM 1749 O O . MET B 1 1 ? -11.852 -19.469 -4.836 1 94.25 1 MET B O 1
ATOM 1753 N N . VAL B 1 2 ? -11.391 -19.25 -7.074 1 96.56 2 VAL B N 1
ATOM 1754 C CA . VAL B 1 2 ? -10.344 -20.266 -7.109 1 96.56 2 VAL B CA 1
ATOM 1755 C C . VAL B 1 2 ? -9.008 -19.609 -7.465 1 96.56 2 VAL B C 1
ATOM 1757 O O . VAL B 1 2 ? -8.922 -18.844 -8.43 1 96.56 2 VAL B O 1
ATOM 1760 N N . SER B 1 3 ? -8.016 -19.844 -6.676 1 97.81 3 SER B N 1
ATOM 1761 C CA . SER B 1 3 ? -6.68 -19.359 -7.004 1 97.81 3 SER B CA 1
ATOM 1762 C C . SER B 1 3 ? -5.801 -20.484 -7.547 1 97.81 3 SER B C 1
ATOM 1764 O O . SER B 1 3 ? -5.66 -21.531 -6.914 1 97.81 3 SER B O 1
ATOM 1766 N N . VAL B 1 4 ? -5.285 -20.219 -8.695 1 98.12 4 VAL B N 1
ATOM 1767 C CA . VAL B 1 4 ? -4.32 -21.156 -9.258 1 98.12 4 VAL B CA 1
ATOM 1768 C C . VAL B 1 4 ? -2.904 -20.719 -8.883 1 98.12 4 VAL B C 1
ATOM 1770 O O . VAL B 1 4 ? -2.445 -19.656 -9.281 1 98.12 4 VAL B O 1
ATOM 1773 N N . GLU B 1 5 ? -2.262 -21.609 -8.141 1 98.56 5 GLU B N 1
ATOM 1774 C CA . GLU B 1 5 ? -0.951 -21.297 -7.574 1 98.56 5 GLU B CA 1
ATOM 1775 C C . GLU B 1 5 ? 0.116 -22.25 -8.117 1 98.56 5 GLU B C 1
ATOM 1777 O O . GLU B 1 5 ? -0.199 -23.328 -8.594 1 98.56 5 GLU B O 1
ATOM 1782 N N . GLY B 1 6 ? 1.356 -21.812 -8.023 1 98.44 6 GLY B N 1
ATOM 1783 C CA . GLY B 1 6 ? 2.482 -22.609 -8.477 1 98.44 6 GLY B CA 1
ATOM 1784 C C . GLY B 1 6 ? 3.658 -21.766 -8.945 1 98.44 6 GLY B C 1
ATOM 1785 O O . GLY B 1 6 ? 3.584 -20.547 -8.961 1 98.44 6 GLY B O 1
ATOM 1786 N N . ASN B 1 7 ? 4.738 -22.453 -9.305 1 98 7 ASN B N 1
ATOM 1787 C CA . ASN B 1 7 ? 5.988 -21.828 -9.719 1 98 7 ASN B CA 1
ATOM 1788 C C . ASN B 1 7 ? 5.828 -21.094 -11.039 1 98 7 ASN B C 1
ATOM 1790 O O . ASN B 1 7 ? 4.801 -21.219 -11.711 1 98 7 ASN B O 1
ATOM 1794 N N . ILE B 1 8 ? 6.777 -20.219 -11.305 1 96.19 8 ILE B N 1
ATOM 1795 C CA . ILE B 1 8 ? 6.871 -19.609 -12.625 1 96.19 8 ILE B CA 1
ATOM 1796 C C . ILE B 1 8 ? 7.094 -20.688 -13.68 1 96.19 8 ILE B C 1
ATOM 1798 O O . ILE B 1 8 ? 7.949 -21.562 -13.508 1 96.19 8 ILE B O 1
ATOM 1802 N N . GLY B 1 9 ? 6.227 -20.719 -14.711 1 93.81 9 GLY B N 1
ATOM 1803 C CA . GLY B 1 9 ? 6.414 -21.672 -15.789 1 93.81 9 GLY B CA 1
ATOM 1804 C C . GLY B 1 9 ? 5.746 -23.016 -15.523 1 93.81 9 GLY B C 1
ATOM 1805 O O . GLY B 1 9 ? 5.93 -23.969 -16.281 1 93.81 9 GLY B O 1
ATOM 1806 N N . CYS B 1 10 ? 4.895 -23.062 -14.477 1 94.94 10 CYS B N 1
ATOM 1807 C CA . CYS B 1 10 ? 4.328 -24.359 -14.133 1 94.94 10 CYS B CA 1
ATOM 1808 C C . CYS B 1 10 ? 3.074 -24.641 -14.953 1 94.94 10 CYS B C 1
ATOM 1810 O O . CYS B 1 10 ? 2.553 -25.766 -14.93 1 94.94 10 CYS B O 1
ATOM 1812 N N . GLY B 1 11 ? 2.484 -23.609 -15.656 1 92.81 11 GLY B N 1
ATOM 1813 C CA . GLY B 1 11 ? 1.352 -23.859 -16.531 1 92.81 11 GLY B CA 1
ATOM 1814 C C . GLY B 1 11 ? 0.061 -23.234 -16.031 1 92.81 11 GLY B C 1
ATOM 1815 O O . GLY B 1 11 ? -1.029 -23.656 -16.438 1 92.81 11 GLY B O 1
ATOM 1816 N N . LYS B 1 12 ? 0.095 -22.266 -15.172 1 95.31 12 LYS B N 1
ATOM 1817 C CA . LYS B 1 12 ? -1.096 -21.625 -14.617 1 95.31 12 LYS B CA 1
ATOM 1818 C C . LYS B 1 12 ? -1.942 -21 -15.719 1 95.31 12 LYS B C 1
ATOM 1820 O O . LYS B 1 12 ? -3.158 -21.188 -15.766 1 95.31 12 LYS B O 1
ATOM 1825 N N . THR B 1 13 ? -1.241 -20.219 -16.609 1 93.25 13 THR B N 1
ATOM 1826 C CA . THR B 1 13 ? -1.939 -19.547 -17.688 1 93.25 13 THR B CA 1
ATOM 1827 C C . THR B 1 13 ? -2.643 -20.562 -18.594 1 93.25 13 THR B C 1
ATOM 1829 O O . THR B 1 13 ? -3.758 -20.328 -19.062 1 93.25 13 THR B O 1
ATOM 1832 N N . THR B 1 14 ? -1.99 -21.672 -18.844 1 92.12 14 THR B N 1
ATOM 1833 C CA . THR B 1 14 ? -2.574 -22.75 -19.641 1 92.12 14 THR B CA 1
ATOM 1834 C C . THR B 1 14 ? -3.857 -23.266 -19 1 92.12 14 THR B C 1
ATOM 1836 O O . THR B 1 14 ? -4.867 -23.453 -19.688 1 92.12 14 THR B O 1
ATOM 1839 N N . LEU B 1 15 ? -3.799 -23.516 -17.703 1 94.88 15 LEU B N 1
ATOM 1840 C CA . LEU B 1 15 ? -4.988 -23.984 -16.984 1 94.88 15 LEU B CA 1
ATOM 1841 C C . LEU B 1 15 ? -6.105 -22.953 -17.078 1 94.88 15 LEU B C 1
ATOM 1843 O O . LEU B 1 15 ? -7.254 -23.297 -17.375 1 94.88 15 LEU B O 1
ATOM 1847 N N . LEU B 1 16 ? -5.816 -21.688 -16.812 1 95.94 16 LEU B N 1
ATOM 1848 C CA . LEU B 1 16 ? -6.82 -20.641 -16.859 1 95.94 16 LEU B CA 1
ATOM 1849 C C . LEU B 1 16 ? -7.461 -20.562 -18.25 1 95.94 16 LEU B C 1
ATOM 1851 O O . LEU B 1 16 ? -8.68 -20.422 -18.359 1 95.94 16 LEU B O 1
ATOM 1855 N N . ASN B 1 17 ? -6.625 -20.688 -19.281 1 93.5 17 ASN B N 1
ATOM 1856 C CA . ASN B 1 17 ? -7.141 -20.641 -20.656 1 93.5 17 ASN B CA 1
ATOM 1857 C C . ASN B 1 17 ? -8.109 -21.781 -20.922 1 93.5 17 ASN B C 1
ATOM 1859 O O . ASN B 1 17 ? -9.109 -21.609 -21.625 1 93.5 17 ASN B O 1
ATOM 1863 N N . TYR B 1 18 ? -7.82 -22.906 -20.359 1 93 18 TYR B N 1
ATOM 1864 C CA . TYR B 1 18 ? -8.711 -24.062 -20.516 1 93 18 TYR B CA 1
ATOM 1865 C C . TYR B 1 18 ? -10.07 -23.781 -19.906 1 93 18 TYR B C 1
ATOM 1867 O O . TYR B 1 18 ? -11.109 -24.062 -20.5 1 93 18 TYR B O 1
ATOM 1875 N N . PHE B 1 19 ? -10.141 -23.188 -18.766 1 94.69 19 PHE B N 1
ATOM 1876 C CA . PHE B 1 19 ? -11.391 -23 -18.031 1 94.69 19 PHE B CA 1
ATOM 1877 C C . PHE B 1 19 ? -12.125 -21.75 -18.516 1 94.69 19 PHE B C 1
ATOM 1879 O O . PHE B 1 19 ? -13.312 -21.578 -18.25 1 94.69 19 PHE B O 1
ATOM 1886 N N . ASP B 1 20 ? -11.383 -20.891 -19.203 1 94.88 20 ASP B N 1
ATOM 1887 C CA . ASP B 1 20 ? -11.969 -19.656 -19.719 1 94.88 20 ASP B CA 1
ATOM 1888 C C . ASP B 1 20 ? -13.07 -19.953 -20.734 1 94.88 20 ASP B C 1
ATOM 1890 O O . ASP B 1 20 ? -13.891 -19.078 -21.031 1 94.88 20 ASP B O 1
ATOM 1894 N N . GLN B 1 21 ? -13.172 -21.125 -21.266 1 92.44 21 GLN B N 1
ATOM 1895 C CA . GLN B 1 21 ? -14.148 -21.484 -22.281 1 92.44 21 GLN B CA 1
ATOM 1896 C C . GLN B 1 21 ? -15.523 -21.734 -21.656 1 92.44 21 GLN B C 1
ATOM 1898 O O . GLN B 1 21 ? -16.531 -21.75 -22.375 1 92.44 21 GLN B O 1
ATOM 1903 N N . PHE B 1 22 ? -15.547 -21.922 -20.391 1 92.38 22 PHE B N 1
ATOM 1904 C CA . PHE B 1 22 ? -16.812 -22.203 -19.734 1 92.38 22 PHE B CA 1
ATOM 1905 C C . PHE B 1 22 ? -17.562 -20.906 -19.422 1 92.38 22 PHE B C 1
ATOM 1907 O O . PHE B 1 22 ? -16.984 -19.969 -18.891 1 92.38 22 PHE B O 1
ATOM 1914 N N . ASP B 1 23 ? -18.859 -20.875 -19.609 1 93.38 23 ASP B N 1
ATOM 1915 C CA . ASP B 1 23 ? -19.672 -19.672 -19.531 1 93.38 23 ASP B CA 1
ATOM 1916 C C . ASP B 1 23 ? -19.781 -19.172 -18.094 1 93.38 23 ASP B C 1
ATOM 1918 O O . ASP B 1 23 ? -19.938 -17.969 -17.844 1 93.38 23 ASP B O 1
ATOM 1922 N N . ASN B 1 24 ? -19.641 -20.094 -17.188 1 94.12 24 ASN B N 1
ATOM 1923 C CA . ASN B 1 24 ? -19.859 -19.719 -15.797 1 94.12 24 ASN B CA 1
ATOM 1924 C C . ASN B 1 24 ? -18.547 -19.359 -15.109 1 94.12 24 ASN B C 1
ATOM 1926 O O . ASN B 1 24 ? -18.516 -19.125 -13.898 1 94.12 24 ASN B O 1
ATOM 1930 N N . VAL B 1 25 ? -17.406 -19.297 -15.883 1 96.12 25 VAL B N 1
ATOM 1931 C CA . VAL B 1 25 ? -16.094 -19.047 -15.305 1 96.12 25 VAL B CA 1
ATOM 1932 C C . VAL B 1 25 ? -15.508 -17.766 -15.883 1 96.12 25 VAL B C 1
ATOM 1934 O O . VAL B 1 25 ? -15.547 -17.562 -17.094 1 96.12 25 VAL B O 1
ATOM 1937 N N . GLU B 1 26 ? -15.062 -16.891 -15.055 1 97.25 26 GLU B N 1
ATOM 1938 C CA . GLU B 1 26 ? -14.203 -15.789 -15.461 1 97.25 26 GLU B CA 1
ATOM 1939 C C . GLU B 1 26 ? -12.781 -15.969 -14.945 1 97.25 26 GLU B C 1
ATOM 1941 O O . GLU B 1 26 ? -12.578 -16.438 -13.82 1 97.25 26 GLU B O 1
ATOM 1946 N N . THR B 1 27 ? -11.844 -15.75 -15.773 1 97.12 27 THR B N 1
ATOM 1947 C CA . THR B 1 27 ? -10.445 -15.906 -15.398 1 97.12 27 THR B CA 1
ATOM 1948 C C . THR B 1 27 ? -9.75 -14.547 -15.305 1 97.12 27 THR B C 1
ATOM 1950 O O . THR B 1 27 ? -10.023 -13.648 -16.094 1 97.12 27 THR B O 1
ATOM 1953 N N . MET B 1 28 ? -8.891 -14.398 -14.297 1 96.94 28 MET B N 1
ATOM 1954 C CA . MET B 1 28 ? -8.055 -13.219 -14.109 1 96.94 28 MET B CA 1
ATOM 1955 C C . MET B 1 28 ? -6.574 -13.578 -14.203 1 96.94 28 MET B C 1
ATOM 1957 O O . MET B 1 28 ? -6.004 -14.133 -13.266 1 96.94 28 MET B O 1
ATOM 1961 N N . GLN B 1 29 ? -5.98 -13.195 -15.289 1 96.06 29 GLN B N 1
ATOM 1962 C CA . GLN B 1 29 ? -4.559 -13.469 -15.461 1 96.06 29 GLN B CA 1
ATOM 1963 C C . GLN B 1 29 ? -3.701 -12.445 -14.727 1 96.06 29 GLN B C 1
ATOM 1965 O O . GLN B 1 29 ? -4.168 -11.344 -14.43 1 96.06 29 GLN B O 1
ATOM 1970 N N . GLU B 1 30 ? -2.508 -12.859 -14.438 1 94.56 30 GLU B N 1
ATOM 1971 C CA . GLU B 1 30 ? -1.561 -11.891 -13.891 1 94.56 30 GLU B CA 1
ATOM 1972 C C . GLU B 1 30 ? -1.4 -10.688 -14.812 1 94.56 30 GLU B C 1
ATOM 1974 O O . GLU B 1 30 ? -1.226 -10.844 -16.016 1 94.56 30 GLU B O 1
ATOM 1979 N N . PRO B 1 31 ? -1.486 -9.555 -14.289 1 94.25 31 PRO B N 1
ATOM 1980 C CA . PRO B 1 31 ? -1.424 -8.359 -15.133 1 94.25 31 PRO B CA 1
ATOM 1981 C C . PRO B 1 31 ? 0.008 -7.945 -15.461 1 94.25 31 PRO B C 1
ATOM 1983 O O . PRO B 1 31 ? 0.441 -6.855 -15.078 1 94.25 31 PRO B O 1
ATOM 1986 N N . ILE B 1 32 ? 0.739 -8.695 -16.188 1 94 32 ILE B N 1
ATOM 1987 C CA . ILE B 1 32 ? 2.145 -8.484 -16.531 1 94 32 ILE B CA 1
ATOM 1988 C C . ILE B 1 32 ? 2.32 -7.121 -17.188 1 94 32 ILE B C 1
ATOM 1990 O O . ILE B 1 32 ? 3.303 -6.418 -16.938 1 94 32 ILE B O 1
ATOM 1994 N N . GLU B 1 33 ? 1.386 -6.754 -18 1 95.06 33 GLU B N 1
ATOM 1995 C CA . GLU B 1 33 ? 1.453 -5.477 -18.703 1 95.06 33 GLU B CA 1
ATOM 1996 C C . GLU B 1 33 ? 1.526 -4.309 -17.719 1 95.06 33 GLU B C 1
ATOM 1998 O O . GLU B 1 33 ? 2.162 -3.291 -18.016 1 95.06 33 GLU B O 1
ATOM 2003 N N . GLN B 1 34 ? 0.92 -4.473 -16.578 1 97.38 34 GLN B N 1
ATOM 2004 C CA . GLN B 1 34 ? 0.938 -3.424 -15.562 1 97.38 34 GLN B CA 1
ATOM 2005 C C . GLN B 1 34 ? 2.295 -3.352 -14.867 1 97.38 34 GLN B C 1
ATOM 2007 O O . GLN B 1 34 ? 2.598 -2.371 -14.188 1 97.38 34 GLN B O 1
ATOM 2012 N N . TRP B 1 35 ? 3.09 -4.383 -15.016 1 98 35 TRP B N 1
ATOM 2013 C CA . TRP B 1 35 ? 4.375 -4.43 -14.328 1 98 35 TRP B CA 1
ATOM 2014 C C . TRP B 1 35 ? 5.508 -4.008 -15.258 1 98 35 TRP B C 1
ATOM 2016 O O . TRP B 1 35 ? 6.52 -3.461 -14.805 1 98 35 TRP B O 1
ATOM 2026 N N . ILE B 1 36 ? 5.34 -4.254 -16.594 1 97.56 36 ILE B N 1
ATOM 2027 C CA . ILE B 1 36 ? 6.441 -3.973 -17.516 1 97.56 36 ILE B CA 1
ATOM 2028 C C . ILE B 1 36 ? 6.336 -2.537 -18.016 1 97.56 36 ILE B C 1
ATOM 2030 O O . ILE B 1 36 ? 7.234 -2.051 -18.703 1 97.56 36 ILE B O 1
ATOM 2034 N N . ASN B 1 37 ? 5.203 -1.911 -17.688 1 97.69 37 ASN B N 1
ATOM 2035 C CA . ASN B 1 37 ? 5.062 -0.493 -18 1 97.69 37 ASN B CA 1
ATOM 2036 C C . ASN B 1 37 ? 4.328 0.255 -16.891 1 97.69 37 ASN B C 1
ATOM 2038 O O . ASN B 1 37 ? 3.121 0.492 -17 1 97.69 37 ASN B O 1
ATOM 2042 N N . VAL B 1 38 ? 5.012 0.689 -15.945 1 97.94 38 VAL B N 1
ATOM 2043 C CA . VAL B 1 38 ? 4.512 1.547 -14.875 1 97.94 38 VAL B CA 1
ATOM 2044 C C . VAL B 1 38 ? 4.902 2.998 -15.156 1 97.94 38 VAL B C 1
ATOM 2046 O O . VAL B 1 38 ? 5.949 3.463 -14.695 1 97.94 38 VAL B O 1
ATOM 2049 N N . ASP B 1 39 ? 4.004 3.678 -15.883 1 97.12 39 ASP B N 1
ATOM 2050 C CA . ASP B 1 39 ? 4.293 5.043 -16.312 1 97.12 39 ASP B CA 1
ATOM 2051 C C . ASP B 1 39 ? 5.641 5.125 -17.016 1 97.12 39 ASP B C 1
ATOM 2053 O O . ASP B 1 39 ? 6.465 5.98 -16.703 1 97.12 39 ASP B O 1
ATOM 2057 N N . GLY B 1 40 ? 5.883 4.117 -17.859 1 97.12 40 GLY B N 1
ATOM 2058 C CA . GLY B 1 40 ? 7.066 4.125 -18.703 1 97.12 40 GLY B CA 1
ATOM 2059 C C . GLY B 1 40 ? 8.211 3.307 -18.141 1 97.12 40 GLY B C 1
ATOM 2060 O O . GLY B 1 40 ? 9.25 3.16 -18.781 1 97.12 40 GLY B O 1
ATOM 2061 N N . HIS B 1 41 ? 8.039 2.715 -16.969 1 97.94 41 HIS B N 1
ATOM 2062 C CA . HIS B 1 41 ? 9.102 1.952 -16.328 1 97.94 41 HIS B CA 1
ATOM 2063 C C . HIS B 1 41 ? 8.773 0.462 -16.297 1 97.94 41 HIS B C 1
ATOM 2065 O O . HIS B 1 41 ? 7.645 0.074 -16 1 97.94 41 HIS B O 1
ATOM 2071 N N . ASN B 1 42 ? 9.711 -0.344 -16.656 1 97.94 42 ASN B N 1
ATOM 2072 C CA . ASN B 1 42 ? 9.57 -1.795 -16.594 1 97.94 42 ASN B CA 1
ATOM 2073 C C . ASN B 1 42 ? 10 -2.346 -15.242 1 97.94 42 ASN B C 1
ATOM 2075 O O . ASN B 1 42 ? 11.148 -2.74 -15.062 1 97.94 42 ASN B O 1
ATOM 2079 N N . SER B 1 43 ? 9.078 -2.393 -14.312 1 98.19 43 SER B N 1
ATOM 2080 C CA . SER B 1 43 ? 9.375 -2.754 -12.93 1 98.19 43 SER B CA 1
ATOM 2081 C C . SER B 1 43 ? 9.789 -4.219 -12.82 1 98.19 43 SER B C 1
ATOM 2083 O O . SER B 1 43 ? 10.609 -4.574 -11.969 1 98.19 43 SER B O 1
ATOM 2085 N N . LEU B 1 44 ? 9.211 -5.074 -13.641 1 97.81 44 LEU B N 1
ATOM 2086 C CA . LEU B 1 44 ? 9.547 -6.492 -13.617 1 97.81 44 LEU B CA 1
ATOM 2087 C C . LEU B 1 44 ? 11 -6.711 -14.047 1 97.81 44 LEU B C 1
ATOM 2089 O O . LEU B 1 44 ? 11.734 -7.461 -13.398 1 97.81 44 LEU B O 1
ATOM 2093 N N . GLU B 1 45 ? 11.352 -6.066 -15.078 1 96.81 45 GLU B N 1
ATOM 2094 C CA . GLU B 1 45 ? 12.734 -6.141 -15.523 1 96.81 45 GLU B CA 1
ATOM 2095 C C . GLU B 1 45 ? 13.695 -5.656 -14.438 1 96.81 45 GLU B C 1
ATOM 2097 O O . GLU B 1 45 ? 14.727 -6.281 -14.188 1 96.81 45 GLU B O 1
ATOM 2102 N N . GLN B 1 46 ? 13.359 -4.535 -13.836 1 97 46 GLN B N 1
ATOM 2103 C CA . GLN B 1 46 ? 14.203 -3.982 -12.789 1 97 46 GLN B CA 1
ATOM 2104 C C . GLN B 1 46 ? 14.336 -4.957 -11.617 1 97 46 GLN B C 1
ATOM 2106 O O . GLN B 1 46 ? 15.422 -5.117 -11.062 1 97 46 GLN B O 1
ATOM 2111 N N . LEU B 1 47 ? 13.258 -5.574 -11.273 1 97.94 47 LEU B N 1
ATOM 2112 C CA . LEU B 1 47 ? 13.289 -6.559 -10.195 1 97.94 47 LEU B CA 1
ATOM 2113 C C . LEU B 1 47 ? 14.328 -7.641 -10.477 1 97.94 47 LEU B C 1
ATOM 2115 O O . LEU B 1 47 ? 15.188 -7.918 -9.641 1 97.94 47 LEU B O 1
ATOM 2119 N N . TYR B 1 48 ? 14.25 -8.227 -11.68 1 95.88 48 TYR B N 1
ATOM 2120 C CA . TYR B 1 48 ? 15.117 -9.359 -11.984 1 95.88 48 TYR B CA 1
ATOM 2121 C C . TYR B 1 48 ? 16.562 -8.906 -12.156 1 95.88 48 TYR B C 1
ATOM 2123 O O . TYR B 1 48 ? 17.484 -9.648 -11.828 1 95.88 48 TYR B O 1
ATOM 2131 N N . GLN B 1 49 ? 16.766 -7.707 -12.555 1 95.56 49 GLN B N 1
ATOM 2132 C CA . GLN B 1 49 ? 18.109 -7.191 -12.758 1 95.56 49 GLN B CA 1
ATOM 2133 C C . GLN B 1 49 ? 18.781 -6.852 -11.422 1 95.56 49 GLN B C 1
ATOM 2135 O O . GLN B 1 49 ? 19.984 -7.047 -11.258 1 95.56 49 GLN B O 1
ATOM 2140 N N . ASP B 1 50 ? 18.031 -6.312 -10.5 1 96.75 50 ASP B N 1
ATOM 2141 C CA . ASP B 1 50 ? 18.547 -5.906 -9.203 1 96.75 50 ASP B CA 1
ATOM 2142 C C . ASP B 1 50 ? 17.516 -6.109 -8.102 1 96.75 50 ASP B C 1
ATOM 2144 O O . ASP B 1 50 ? 16.938 -5.141 -7.598 1 96.75 50 ASP B O 1
ATOM 2148 N N . PRO B 1 51 ? 17.344 -7.367 -7.656 1 97.19 51 PRO B N 1
ATOM 2149 C CA . PRO B 1 51 ? 16.328 -7.652 -6.648 1 97.19 51 PRO B CA 1
ATOM 2150 C C . PRO B 1 51 ? 16.578 -6.922 -5.332 1 97.19 51 PRO B C 1
ATOM 2152 O O . PRO B 1 51 ? 15.625 -6.527 -4.652 1 97.19 51 PRO B O 1
ATOM 2155 N N . SER B 1 52 ? 17.781 -6.637 -4.965 1 97.12 52 SER B N 1
ATOM 2156 C CA . SER B 1 52 ? 18.078 -5.977 -3.699 1 97.12 52 SER B CA 1
ATOM 2157 C C . SER B 1 52 ? 17.531 -4.555 -3.67 1 97.12 52 SER B C 1
ATOM 2159 O O . SER B 1 52 ? 17.094 -4.074 -2.619 1 97.12 52 SER B O 1
ATOM 2161 N N . ARG B 1 53 ? 17.516 -4 -4.828 1 97.12 53 ARG B N 1
ATOM 2162 C CA . ARG B 1 53 ? 17.078 -2.613 -4.914 1 97.12 53 ARG B CA 1
ATOM 2163 C C . ARG B 1 53 ? 15.57 -2.535 -5.129 1 97.12 53 ARG B C 1
ATOM 2165 O O . ARG B 1 53 ? 14.906 -1.632 -4.609 1 97.12 53 ARG B O 1
ATOM 2172 N N . TRP B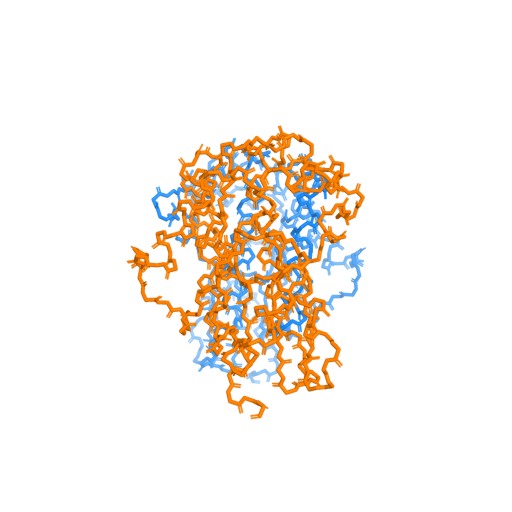 1 54 ? 14.969 -3.494 -5.828 1 98.19 54 TRP B N 1
ATOM 2173 C CA . TRP B 1 54 ? 13.664 -3.211 -6.406 1 98.19 54 TRP B CA 1
ATOM 2174 C C . TRP B 1 54 ? 12.602 -4.156 -5.844 1 98.19 54 TRP B C 1
ATOM 2176 O O . TRP B 1 54 ? 11.414 -4.004 -6.133 1 98.19 54 TRP B O 1
ATOM 2186 N N . SER B 1 55 ? 12.992 -5.105 -4.98 1 98.62 55 SER B N 1
ATOM 2187 C CA . SER B 1 55 ? 12.039 -6.086 -4.465 1 98.62 55 SER B CA 1
ATOM 2188 C C . SER B 1 55 ? 10.906 -5.406 -3.705 1 98.62 55 SER B C 1
ATOM 2190 O O . SER B 1 55 ? 9.734 -5.77 -3.867 1 98.62 55 SER B O 1
ATOM 2192 N N . PHE B 1 56 ? 11.258 -4.434 -2.885 1 98.88 56 PHE B N 1
ATOM 2193 C CA . PHE B 1 56 ? 10.219 -3.764 -2.115 1 98.88 56 PHE B CA 1
ATOM 2194 C C . PHE B 1 56 ? 9.234 -3.055 -3.037 1 98.88 56 PHE B C 1
ATOM 2196 O O . PHE B 1 56 ? 8.016 -3.221 -2.902 1 98.88 56 PHE B O 1
ATOM 2203 N N . THR B 1 57 ? 9.766 -2.275 -3.977 1 98.81 57 THR B N 1
ATOM 2204 C CA . THR B 1 57 ? 8.93 -1.507 -4.898 1 98.81 57 THR B CA 1
ATOM 2205 C C . THR B 1 57 ? 8.039 -2.43 -5.719 1 98.81 57 THR B C 1
ATOM 2207 O O . THR B 1 57 ? 6.832 -2.195 -5.828 1 98.81 57 THR B O 1
ATOM 2210 N N . PHE B 1 58 ? 8.602 -3.49 -6.211 1 98.81 58 PHE B N 1
ATOM 2211 C CA . PHE B 1 58 ? 7.844 -4.398 -7.066 1 98.81 58 PHE B CA 1
ATOM 2212 C C . PHE B 1 58 ? 6.766 -5.121 -6.27 1 98.81 58 PHE B C 1
ATOM 2214 O O . PHE B 1 58 ? 5.609 -5.184 -6.695 1 98.81 58 PHE B O 1
ATOM 2221 N N . ASN B 1 59 ? 7.18 -5.664 -5.125 1 98.81 59 ASN B N 1
ATOM 2222 C CA . ASN B 1 59 ? 6.207 -6.422 -4.344 1 98.81 59 ASN B CA 1
ATOM 2223 C C . ASN B 1 59 ? 5.074 -5.527 -3.844 1 98.81 59 ASN B C 1
ATOM 2225 O O . ASN B 1 59 ? 3.93 -5.977 -3.727 1 98.81 59 ASN B O 1
ATOM 2229 N N . SER B 1 60 ? 5.434 -4.273 -3.539 1 98.88 60 SER B N 1
ATOM 2230 C CA . SER B 1 60 ? 4.387 -3.32 -3.195 1 98.88 60 SER B CA 1
ATOM 2231 C C . SER B 1 60 ? 3.379 -3.17 -4.332 1 98.88 60 SER B C 1
ATOM 2233 O O . SER B 1 60 ? 2.17 -3.24 -4.109 1 98.88 60 SER B O 1
ATOM 2235 N N . HIS B 1 61 ? 3.877 -3.014 -5.496 1 98.81 61 HIS B N 1
ATOM 2236 C CA . HIS B 1 61 ? 3.014 -2.855 -6.664 1 98.81 61 HIS B CA 1
ATOM 2237 C C . HIS B 1 61 ? 2.266 -4.148 -6.973 1 98.81 61 HIS B C 1
ATOM 2239 O O . HIS B 1 61 ? 1.094 -4.113 -7.355 1 98.81 61 HIS B O 1
ATOM 2245 N N . ALA B 1 62 ? 2.91 -5.273 -6.805 1 98.38 62 ALA B N 1
ATOM 2246 C CA . ALA B 1 62 ? 2.279 -6.57 -7.043 1 98.38 62 ALA B CA 1
ATOM 2247 C C . ALA B 1 62 ? 1.126 -6.805 -6.07 1 98.38 62 ALA B C 1
ATOM 2249 O O . ALA B 1 62 ? 0.074 -7.316 -6.457 1 98.38 62 ALA B O 1
ATOM 2250 N N . LEU B 1 63 ? 1.347 -6.414 -4.809 1 98.25 63 LEU B N 1
ATOM 2251 C CA . LEU B 1 63 ? 0.257 -6.492 -3.842 1 98.25 63 LEU B CA 1
ATOM 2252 C C . LEU B 1 63 ? -0.954 -5.699 -4.32 1 98.25 63 LEU B C 1
ATOM 2254 O O . LEU B 1 63 ? -2.078 -6.207 -4.312 1 98.25 63 LEU B O 1
ATOM 2258 N N . LEU B 1 64 ? -0.71 -4.527 -4.809 1 98.38 64 LEU B N 1
ATOM 2259 C CA . LEU B 1 64 ? -1.782 -3.645 -5.258 1 98.38 64 LEU B CA 1
ATOM 2260 C C . LEU B 1 64 ? -2.525 -4.254 -6.441 1 98.38 64 LEU B C 1
ATOM 2262 O O . LEU B 1 64 ? -3.758 -4.305 -6.449 1 98.38 64 LEU B O 1
ATOM 2266 N N . THR B 1 65 ? -1.812 -4.73 -7.434 1 97.88 65 THR B N 1
ATOM 2267 C CA . THR B 1 65 ? -2.445 -5.238 -8.648 1 97.88 65 THR B CA 1
ATOM 2268 C C . THR B 1 65 ? -3.254 -6.496 -8.344 1 97.88 65 THR B C 1
ATOM 2270 O O . THR B 1 65 ? -4.332 -6.695 -8.906 1 97.88 65 THR B O 1
ATOM 2273 N N . ARG B 1 66 ? -2.76 -7.2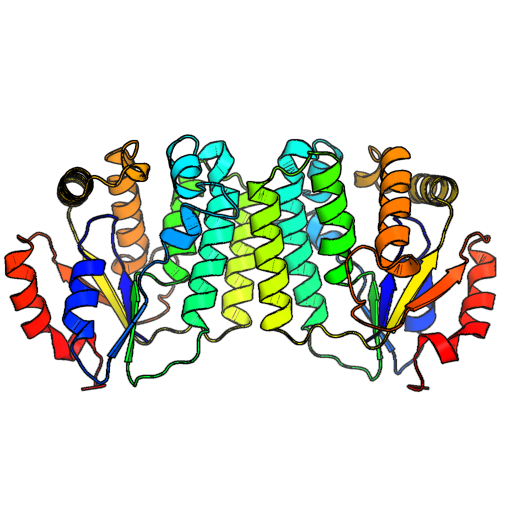89 -7.43 1 96.75 66 ARG B N 1
ATOM 2274 C CA . ARG B 1 66 ? -3.471 -8.523 -7.117 1 96.75 66 ARG B CA 1
ATOM 2275 C C . ARG B 1 66 ? -4.719 -8.242 -6.293 1 96.75 66 ARG B C 1
ATOM 2277 O O . ARG B 1 66 ? -5.766 -8.859 -6.512 1 96.75 66 ARG B O 1
ATOM 2284 N N . VAL B 1 67 ? -4.594 -7.348 -5.34 1 97.19 67 VAL B N 1
ATOM 2285 C CA . VAL B 1 67 ? -5.773 -7.031 -4.543 1 97.19 67 VAL B CA 1
ATOM 2286 C C . VAL B 1 67 ? -6.828 -6.355 -5.422 1 97.19 67 VAL B C 1
ATOM 2288 O O . VAL B 1 67 ? -8.031 -6.566 -5.234 1 97.19 67 VAL B O 1
ATOM 2291 N N . ASP B 1 68 ? -6.379 -5.578 -6.332 1 96.38 68 ASP B N 1
ATOM 2292 C CA . ASP B 1 68 ? -7.309 -4.969 -7.277 1 96.38 68 ASP B CA 1
ATOM 2293 C C . ASP B 1 68 ? -8.07 -6.035 -8.062 1 96.38 68 ASP B C 1
ATOM 2295 O O . ASP B 1 68 ? -9.281 -5.926 -8.25 1 96.38 68 ASP B O 1
ATOM 2299 N N . LEU B 1 69 ? -7.418 -7.086 -8.5 1 95.06 69 LEU B N 1
ATOM 2300 C CA . LEU B 1 69 ? -8.055 -8.188 -9.211 1 95.06 69 LEU B CA 1
ATOM 2301 C C . LEU B 1 69 ? -9.062 -8.898 -8.312 1 95.06 69 LEU B C 1
ATOM 2303 O O . LEU B 1 69 ? -10.172 -9.211 -8.742 1 95.06 69 LEU B O 1
ATOM 2307 N N . HIS B 1 70 ? -8.641 -9.086 -7.066 1 95.81 70 HIS B N 1
ATOM 2308 C CA . HIS B 1 70 ? -9.492 -9.758 -6.094 1 95.81 70 HIS B CA 1
ATOM 2309 C C . HIS B 1 70 ? -10.797 -9 -5.891 1 95.81 70 HIS B C 1
ATOM 2311 O O . HIS B 1 70 ? -11.844 -9.609 -5.66 1 95.81 70 HIS B O 1
ATOM 2317 N N . THR B 1 71 ? -10.734 -7.676 -5.977 1 95.44 71 THR B N 1
ATOM 2318 C CA . THR B 1 71 ? -11.844 -6.859 -5.48 1 95.44 71 THR B CA 1
ATOM 2319 C C . THR B 1 71 ? -12.695 -6.344 -6.633 1 95.44 71 THR B C 1
ATOM 2321 O O . THR B 1 71 ? -13.688 -5.645 -6.414 1 95.44 71 THR B O 1
ATOM 2324 N N . ARG B 1 72 ? -12.312 -6.68 -7.852 1 94.31 72 ARG B N 1
ATOM 2325 C CA . ARG B 1 72 ? -13.156 -6.316 -8.984 1 94.31 72 ARG B CA 1
ATOM 2326 C C . ARG B 1 72 ? -14.516 -7.004 -8.898 1 94.31 72 ARG B C 1
ATOM 2328 O O . ARG B 1 72 ? -14.633 -8.094 -8.336 1 94.31 72 ARG B O 1
ATOM 2335 N N . PRO B 1 73 ? -15.547 -6.332 -9.43 1 93.69 73 PRO B N 1
ATOM 2336 C CA . PRO B 1 73 ? -16.844 -7.008 -9.453 1 93.69 73 PRO B CA 1
ATOM 2337 C C . PRO B 1 73 ? -16.812 -8.344 -10.195 1 93.69 73 PRO B C 1
ATOM 2339 O O . PRO B 1 73 ? -16.203 -8.438 -11.258 1 93.69 73 PRO B O 1
ATOM 2342 N N . GLN B 1 74 ? -17.359 -9.297 -9.602 1 93.06 74 GLN B N 1
ATOM 2343 C CA . GLN B 1 74 ? -17.406 -10.617 -10.219 1 93.06 74 GLN B CA 1
ATOM 2344 C C . GLN B 1 74 ? -18.609 -10.734 -11.164 1 93.06 74 GLN B C 1
ATOM 2346 O O . GLN B 1 74 ? -19.75 -10.461 -10.766 1 93.06 74 GLN B O 1
ATOM 2351 N N . THR B 1 75 ? -18.312 -11.148 -12.344 1 93.94 75 THR B N 1
ATOM 2352 C CA . THR B 1 75 ? -19.344 -11.133 -13.383 1 93.94 75 THR B CA 1
ATOM 2353 C C . THR B 1 75 ? -19.844 -12.547 -13.656 1 93.94 75 THR B C 1
ATOM 2355 O O . THR B 1 75 ? -20.844 -12.727 -14.359 1 93.94 75 THR B O 1
ATOM 2358 N N . LYS B 1 76 ? -19.188 -13.578 -13.188 1 95.12 76 LYS B N 1
ATOM 2359 C CA . LYS B 1 76 ? -19.562 -14.977 -13.375 1 95.12 76 LYS B CA 1
ATOM 2360 C C . LYS B 1 76 ? -19.625 -15.711 -12.031 1 95.12 76 LYS B C 1
ATOM 2362 O O . LYS B 1 76 ? -19.219 -15.164 -11.008 1 95.12 76 LYS B O 1
ATOM 2367 N N . THR B 1 77 ? -20.125 -16.922 -12.109 1 93.56 77 THR B N 1
ATOM 2368 C CA . THR B 1 77 ? -20.328 -17.703 -10.891 1 93.56 77 THR B CA 1
ATOM 2369 C C . THR B 1 77 ? -19 -18.062 -10.25 1 93.56 77 THR B C 1
ATOM 2371 O O . THR B 1 77 ? -18.875 -18.078 -9.023 1 93.56 77 THR B O 1
ATOM 2374 N N . VAL B 1 78 ? -18.016 -18.422 -11.133 1 94.88 78 VAL B N 1
ATOM 2375 C CA . VAL B 1 78 ? -16.688 -18.797 -10.648 1 94.88 78 VAL B CA 1
ATOM 2376 C C . VAL B 1 78 ? -15.641 -17.828 -11.18 1 94.88 78 VAL B C 1
ATOM 2378 O O . VAL B 1 78 ? -15.625 -17.516 -12.375 1 94.88 78 VAL B O 1
ATOM 2381 N N . ARG B 1 79 ? -14.852 -17.391 -10.312 1 96.69 79 ARG B N 1
ATOM 2382 C CA . ARG B 1 79 ? -13.664 -16.625 -10.695 1 96.69 79 ARG B CA 1
ATOM 2383 C C . ARG B 1 79 ? -12.391 -17.406 -10.398 1 96.69 79 ARG B C 1
ATOM 2385 O O . ARG B 1 79 ? -12.195 -17.875 -9.273 1 96.69 79 ARG B O 1
ATOM 2392 N N . MET B 1 80 ? -11.562 -17.469 -11.438 1 97.12 80 MET B N 1
ATOM 2393 C CA . MET B 1 80 ? -10.258 -18.125 -11.289 1 97.12 80 MET B CA 1
ATOM 2394 C C . MET B 1 80 ? -9.125 -17.109 -11.422 1 97.12 80 MET B C 1
ATOM 2396 O O . MET B 1 80 ? -9.039 -16.391 -12.422 1 97.12 80 MET B O 1
ATOM 2400 N N . LEU B 1 81 ? -8.25 -17.094 -10.422 1 97.69 81 LEU B N 1
ATOM 2401 C CA . LEU B 1 81 ? -7.148 -16.141 -10.383 1 97.69 81 LEU B CA 1
ATOM 2402 C C . LEU B 1 81 ? -5.828 -16.828 -10.703 1 97.69 81 LEU B C 1
ATOM 2404 O O . LEU B 1 81 ? -5.555 -17.922 -10.203 1 97.69 81 LEU B O 1
ATOM 2408 N N . GLU B 1 82 ? -5.098 -16.188 -11.602 1 98 82 GLU B N 1
ATOM 2409 C CA . GLU B 1 82 ? -3.691 -16.578 -11.68 1 98 82 GLU B CA 1
ATOM 2410 C C . GLU B 1 82 ? -2.902 -16.016 -10.5 1 98 82 GLU B C 1
ATOM 2412 O O . GLU B 1 82 ? -2.32 -14.938 -10.586 1 98 82 GLU B O 1
ATOM 2417 N N . ARG B 1 83 ? -2.824 -16.703 -9.461 1 97.94 83 ARG B N 1
ATOM 2418 C CA . ARG B 1 83 ? -2.26 -16.359 -8.156 1 97.94 83 ARG B CA 1
ATOM 2419 C C . ARG B 1 83 ? -3.154 -15.375 -7.41 1 97.94 83 ARG B C 1
ATOM 2421 O O . ARG B 1 83 ? -3.814 -14.539 -8.031 1 97.94 83 ARG B O 1
ATOM 2428 N N . SER B 1 84 ? -3.182 -15.523 -6.16 1 97.38 84 SER B N 1
ATOM 2429 C CA . SER B 1 84 ? -3.881 -14.617 -5.25 1 97.38 84 SER B CA 1
ATOM 2430 C C . SER B 1 84 ? -2.902 -13.727 -4.5 1 97.38 84 SER B C 1
ATOM 2432 O O . SER B 1 84 ? -1.686 -13.883 -4.625 1 97.38 84 SER B O 1
ATOM 2434 N N . VAL B 1 85 ? -3.426 -12.828 -3.727 1 97.56 85 VAL B N 1
ATOM 2435 C CA . VAL B 1 85 ? -2.611 -11.945 -2.895 1 97.56 85 VAL B CA 1
ATOM 2436 C C . VAL B 1 85 ? -1.857 -12.773 -1.854 1 97.56 85 VAL B C 1
ATOM 2438 O O . VAL B 1 85 ? -0.8 -12.359 -1.372 1 97.56 85 VAL B O 1
ATOM 2441 N N . PHE B 1 86 ? -2.297 -13.969 -1.542 1 97.75 86 PHE B N 1
ATOM 2442 C CA . PHE B 1 86 ? -1.675 -14.812 -0.529 1 97.75 86 PHE B CA 1
ATOM 2443 C C . PHE B 1 86 ? -0.314 -15.312 -1 1 97.75 86 PHE B C 1
ATOM 2445 O O . PHE B 1 86 ? 0.641 -15.359 -0.222 1 97.75 86 PHE B O 1
ATOM 2452 N N . SER B 1 87 ? -0.215 -15.633 -2.236 1 97.56 87 SER B N 1
ATOM 2453 C CA . SER B 1 87 ? 1.088 -16.078 -2.717 1 97.56 87 SER B CA 1
ATOM 2454 C C . SER B 1 87 ? 2.07 -14.914 -2.814 1 97.56 87 SER B C 1
ATOM 2456 O O . SER B 1 87 ? 3.279 -15.102 -2.658 1 97.56 87 SER B O 1
ATOM 2458 N N . THR B 1 88 ? 1.538 -13.703 -3.062 1 98 88 THR B N 1
ATOM 2459 C CA . THR B 1 88 ? 2.42 -12.539 -3.045 1 98 88 THR B CA 1
ATOM 2460 C C . THR B 1 88 ? 3.152 -12.438 -1.711 1 98 88 THR B C 1
ATOM 2462 O O . THR B 1 88 ? 4.371 -12.242 -1.678 1 98 88 THR B O 1
ATOM 2465 N N . TYR B 1 89 ? 2.414 -12.664 -0.662 1 98.25 89 TYR B N 1
ATOM 2466 C CA . TYR B 1 89 ? 3.018 -12.539 0.66 1 98.25 89 TYR B CA 1
ATOM 2467 C C . TYR B 1 89 ? 3.768 -13.805 1.044 1 98.25 89 TYR B C 1
ATOM 2469 O O . TYR B 1 89 ? 4.957 -13.758 1.372 1 98.25 89 TYR B O 1
ATOM 2477 N N . HIS B 1 90 ? 3.113 -14.977 0.935 1 97.94 90 HIS B N 1
ATOM 2478 C CA . HIS B 1 90 ? 3.648 -16.203 1.5 1 97.94 90 HIS B CA 1
ATOM 2479 C C . HIS B 1 90 ? 4.77 -16.766 0.633 1 97.94 90 HIS B C 1
ATOM 2481 O O . HIS B 1 90 ? 5.617 -17.516 1.119 1 97.94 90 HIS B O 1
ATOM 2487 N N . CYS B 1 91 ? 4.805 -16.344 -0.631 1 98.31 91 CYS B N 1
ATOM 2488 C CA . CYS B 1 91 ? 5.812 -16.922 -1.505 1 98.31 91 CYS B CA 1
ATOM 2489 C C . CYS B 1 91 ? 6.824 -15.883 -1.955 1 98.31 91 CYS B C 1
ATOM 2491 O O . CYS B 1 91 ? 8.008 -15.969 -1.607 1 98.31 91 CYS B O 1
ATOM 2493 N N . PHE B 1 92 ? 6.371 -14.812 -2.576 1 98.56 92 PHE B N 1
ATOM 2494 C CA . PHE B 1 92 ? 7.301 -13.906 -3.24 1 98.56 92 PHE B CA 1
ATOM 2495 C C . PHE B 1 92 ? 7.961 -12.969 -2.232 1 98.56 92 PHE B C 1
ATOM 2497 O O . PHE B 1 92 ? 9.188 -12.844 -2.213 1 98.56 92 PHE B O 1
ATOM 2504 N N . ILE B 1 93 ? 7.203 -12.336 -1.393 1 98.75 93 ILE B N 1
ATOM 2505 C CA . ILE B 1 93 ? 7.766 -11.453 -0.376 1 98.75 93 ILE B CA 1
ATOM 2506 C C . ILE B 1 93 ? 8.641 -12.258 0.581 1 98.75 93 ILE B C 1
ATOM 2508 O O . ILE B 1 93 ? 9.742 -11.836 0.931 1 98.75 93 ILE B O 1
ATOM 2512 N N . ARG B 1 94 ? 8.156 -13.438 0.941 1 98.12 94 ARG B N 1
ATOM 2513 C CA . ARG B 1 94 ? 8.93 -14.305 1.825 1 98.12 94 ARG B CA 1
ATOM 2514 C C . ARG B 1 94 ? 10.25 -14.711 1.174 1 98.12 94 ARG B C 1
ATOM 2516 O O . ARG B 1 94 ? 11.297 -14.68 1.815 1 98.12 94 ARG B O 1
ATOM 2523 N N . ASN B 1 95 ? 10.188 -15.078 -0.069 1 98.31 95 ASN B N 1
ATOM 2524 C CA . ASN B 1 95 ? 11.406 -15.43 -0.793 1 98.31 95 ASN B CA 1
ATOM 2525 C C . ASN B 1 95 ? 12.414 -14.289 -0.784 1 98.31 95 ASN B C 1
ATOM 2527 O O . ASN B 1 95 ? 13.602 -14.5 -0.533 1 98.31 95 ASN B O 1
ATOM 2531 N N . ASN B 1 96 ? 11.938 -13.07 -1.054 1 98.62 96 ASN B N 1
ATOM 2532 C CA . ASN B 1 96 ? 12.82 -11.906 -1.102 1 98.62 96 ASN B CA 1
ATOM 2533 C C . ASN B 1 96 ? 13.422 -11.602 0.27 1 98.62 96 ASN B C 1
ATOM 2535 O O . ASN B 1 96 ? 14.555 -11.133 0.366 1 98.62 96 ASN B O 1
ATOM 2539 N N . PHE B 1 97 ? 12.648 -11.867 1.315 1 98.56 97 PHE B N 1
ATOM 2540 C CA . PHE B 1 97 ? 13.164 -11.648 2.662 1 98.56 97 PHE B CA 1
ATOM 2541 C C . PHE B 1 97 ? 14.242 -12.672 2.998 1 98.56 97 PHE B C 1
ATOM 2543 O O . PHE B 1 97 ? 15.312 -12.32 3.49 1 98.56 97 PHE B O 1
ATOM 2550 N N . LEU B 1 98 ? 13.977 -13.93 2.689 1 97.5 98 LEU B N 1
ATOM 2551 C CA . LEU B 1 98 ? 14.906 -15.016 2.984 1 97.5 98 LEU B CA 1
ATOM 2552 C C . LEU B 1 98 ? 16.203 -14.852 2.186 1 97.5 98 LEU B C 1
ATOM 2554 O O . LEU B 1 98 ? 17.281 -15.195 2.668 1 97.5 98 LEU B O 1
ATOM 2558 N N . SER B 1 99 ? 16.125 -14.328 1.018 1 97.25 99 SER B N 1
ATOM 2559 C CA . SER B 1 99 ? 17.281 -14.125 0.157 1 97.25 99 SER B CA 1
ATOM 2560 C C . SER B 1 99 ? 18 -12.82 0.497 1 97.25 99 SER B C 1
ATOM 2562 O O . SER B 1 99 ? 19 -12.477 -0.134 1 97.25 99 SER B O 1
ATOM 2564 N N . LYS B 1 100 ? 17.406 -12 1.405 1 97.81 100 LYS B N 1
ATOM 2565 C CA . LYS B 1 100 ? 17.969 -10.758 1.915 1 97.81 100 LYS B CA 1
ATOM 2566 C C . LYS B 1 100 ? 17.859 -9.641 0.882 1 97.81 100 LYS B C 1
ATOM 2568 O O . LYS B 1 100 ? 18.594 -8.648 0.944 1 97.81 100 LYS B O 1
ATOM 2573 N N . ASP B 1 101 ? 17 -9.898 -0.095 1 98.12 101 ASP B N 1
ATOM 2574 C CA . ASP B 1 101 ? 16.672 -8.836 -1.033 1 98.12 101 ASP B CA 1
ATOM 2575 C C . ASP B 1 101 ? 15.727 -7.82 -0.392 1 98.12 101 ASP B C 1
ATOM 2577 O O . ASP B 1 101 ? 15.602 -6.688 -0.872 1 98.12 101 ASP B O 1
ATOM 2581 N N . LEU B 1 102 ? 15 -8.227 0.642 1 98.44 102 LEU B N 1
ATOM 2582 C CA . LEU B 1 102 ? 14.219 -7.367 1.524 1 98.44 102 LEU B CA 1
ATOM 2583 C C . LEU B 1 102 ? 14.812 -7.352 2.932 1 98.44 102 LEU B C 1
ATOM 2585 O O . LEU B 1 102 ? 15.109 -8.406 3.494 1 98.44 102 LEU B O 1
ATOM 2589 N N . ASN B 1 103 ? 15 -6.176 3.461 1 98 103 ASN B N 1
ATOM 2590 C CA . ASN B 1 103 ? 15.453 -6.117 4.848 1 98 103 ASN B CA 1
ATOM 2591 C C . ASN B 1 103 ? 14.289 -6.152 5.824 1 98 103 ASN B C 1
ATOM 2593 O O . ASN B 1 103 ? 13.125 -6.242 5.41 1 98 103 ASN B O 1
ATOM 2597 N N . GLY B 1 104 ? 14.609 -6.129 7.102 1 98 104 GLY B N 1
ATOM 2598 C CA . GLY B 1 104 ? 13.602 -6.305 8.133 1 98 104 GLY B CA 1
ATOM 2599 C C . GLY B 1 104 ? 12.516 -5.25 8.086 1 98 104 GLY B C 1
ATOM 2600 O O . GLY B 1 104 ? 11.328 -5.562 8.25 1 98 104 GLY B O 1
ATOM 2601 N N . LEU B 1 105 ? 12.867 -3.988 7.859 1 98.5 105 LEU B N 1
ATOM 2602 C CA . LEU B 1 105 ? 11.891 -2.898 7.816 1 98.5 105 LEU B CA 1
ATOM 2603 C C . LEU B 1 105 ? 10.977 -3.033 6.605 1 98.5 105 LEU B C 1
ATOM 2605 O O . LEU B 1 105 ? 9.758 -2.928 6.734 1 98.5 105 LEU B O 1
ATOM 2609 N N . GLU B 1 106 ? 11.555 -3.312 5.457 1 98.75 106 GLU B N 1
ATOM 2610 C CA . GLU B 1 106 ? 10.797 -3.479 4.219 1 98.75 106 GLU B CA 1
ATOM 2611 C C . GLU B 1 106 ? 9.82 -4.652 4.324 1 98.75 106 GLU B C 1
ATOM 2613 O O . GLU B 1 106 ? 8.656 -4.535 3.93 1 98.75 106 GLU B O 1
ATOM 2618 N N . PHE B 1 107 ? 10.352 -5.695 4.879 1 98.81 107 PHE B N 1
ATOM 2619 C CA . PHE B 1 107 ? 9.508 -6.863 5.074 1 98.81 107 PHE B CA 1
ATOM 2620 C C . PHE B 1 107 ? 8.344 -6.535 6.008 1 98.81 107 PHE B C 1
ATOM 2622 O O . PHE B 1 107 ? 7.199 -6.898 5.73 1 98.81 107 PHE B O 1
ATOM 2629 N N . ALA B 1 108 ? 8.609 -5.84 7.055 1 98.75 108 ALA B N 1
ATOM 2630 C CA . ALA B 1 108 ? 7.598 -5.488 8.047 1 98.75 108 ALA B CA 1
ATOM 2631 C C . ALA B 1 108 ? 6.5 -4.625 7.426 1 98.75 108 ALA B C 1
ATOM 2633 O O . ALA B 1 108 ? 5.316 -4.82 7.707 1 98.75 108 ALA B O 1
ATOM 2634 N N . VAL B 1 109 ? 6.875 -3.691 6.59 1 98.81 109 VAL B N 1
ATOM 2635 C CA . VAL B 1 109 ? 5.91 -2.791 5.973 1 98.81 109 VAL B CA 1
ATOM 2636 C C . VAL B 1 109 ? 5.012 -3.57 5.012 1 98.81 109 VAL B C 1
ATOM 2638 O O . VAL B 1 109 ? 3.791 -3.41 5.027 1 98.81 109 VAL B O 1
ATOM 2641 N N . LEU B 1 110 ? 5.629 -4.469 4.207 1 98.88 110 LEU B N 1
ATOM 2642 C CA . LEU B 1 110 ? 4.84 -5.273 3.285 1 98.88 110 LEU B CA 1
ATOM 2643 C C . LEU B 1 110 ? 3.902 -6.207 4.043 1 98.88 110 LEU B C 1
ATOM 2645 O O . LEU B 1 110 ? 2.764 -6.43 3.621 1 98.88 110 LEU B O 1
ATOM 2649 N N . LYS B 1 111 ? 4.371 -6.707 5.133 1 98.44 111 LYS B N 1
ATOM 2650 C CA . LYS B 1 111 ? 3.545 -7.551 5.992 1 98.44 111 LYS B CA 1
ATOM 2651 C C . LYS B 1 111 ? 2.328 -6.785 6.504 1 98.44 111 LYS B C 1
ATOM 2653 O O . LYS B 1 111 ? 1.209 -7.301 6.48 1 98.44 111 LYS B O 1
ATOM 2658 N N . ARG B 1 112 ? 2.514 -5.598 6.906 1 98.38 112 ARG B N 1
ATOM 2659 C CA . ARG B 1 112 ? 1.424 -4.785 7.43 1 98.38 112 ARG B CA 1
ATOM 2660 C C . ARG B 1 112 ? 0.407 -4.461 6.34 1 98.38 112 ARG B C 1
ATOM 2662 O O . ARG B 1 112 ? -0.801 -4.484 6.586 1 98.38 112 ARG B O 1
ATOM 2669 N N . TRP B 1 113 ? 0.913 -4.168 5.18 1 98.62 113 TRP B N 1
ATOM 2670 C CA . TRP B 1 113 ? 0.012 -3.959 4.051 1 98.62 113 TRP B CA 1
ATOM 2671 C C . TRP B 1 113 ? -0.833 -5.203 3.791 1 98.62 113 TRP B C 1
ATOM 2673 O O . TRP B 1 113 ? -2.057 -5.113 3.672 1 98.62 113 TRP B O 1
ATOM 2683 N N . PHE B 1 114 ? -0.19 -6.316 3.76 1 98.38 114 PHE B N 1
ATOM 2684 C CA . PHE B 1 114 ? -0.888 -7.57 3.496 1 98.38 114 PHE B CA 1
ATOM 2685 C C . PHE B 1 114 ? -1.964 -7.82 4.547 1 98.38 114 PHE B C 1
ATOM 2687 O O . PHE B 1 114 ? -3.117 -8.094 4.207 1 98.38 114 PHE B O 1
ATOM 2694 N N . GLN B 1 115 ? -1.608 -7.664 5.785 1 97.44 115 GLN B N 1
ATOM 2695 C CA . GLN B 1 115 ? -2.535 -7.91 6.887 1 97.44 115 GLN B CA 1
ATOM 2696 C C . GLN B 1 115 ? -3.715 -6.941 6.836 1 97.44 115 GLN B C 1
ATOM 2698 O O . GLN B 1 115 ? -4.859 -7.34 7.055 1 97.44 115 GLN B O 1
ATOM 2703 N N . TRP B 1 116 ? -3.434 -5.738 6.539 1 97.75 116 TRP B N 1
ATOM 2704 C CA . TRP B 1 116 ? -4.488 -4.738 6.465 1 97.75 116 TRP B CA 1
ATOM 2705 C C . TRP B 1 116 ? -5.445 -5.039 5.316 1 97.75 116 TRP B C 1
ATOM 2707 O O . TRP B 1 116 ? -6.668 -4.945 5.477 1 97.75 116 TRP B O 1
ATOM 2717 N N . LEU B 1 117 ? -4.91 -5.43 4.176 1 97.44 117 LEU B N 1
ATOM 2718 C CA . LEU B 1 117 ? -5.723 -5.715 3 1 97.44 117 LEU B CA 1
ATOM 2719 C C . LEU B 1 117 ? -6.656 -6.895 3.258 1 97.44 117 LEU B C 1
ATOM 2721 O O . LEU B 1 117 ? -7.832 -6.852 2.895 1 97.44 117 LEU B O 1
ATOM 2725 N N . ILE B 1 118 ? -6.145 -7.879 3.916 1 95.25 118 ILE B N 1
ATOM 2726 C CA . ILE B 1 118 ? -6.949 -9.062 4.191 1 95.25 118 ILE B CA 1
ATOM 2727 C C . ILE B 1 118 ? -8.055 -8.719 5.184 1 95.25 118 ILE B C 1
ATOM 2729 O O . ILE B 1 118 ? -9.156 -9.273 5.113 1 95.25 118 ILE B O 1
ATOM 2733 N N . GLN B 1 119 ? -7.809 -7.84 6.039 1 94.5 119 GLN B N 1
ATOM 2734 C CA . GLN B 1 119 ? -8.781 -7.445 7.055 1 94.5 119 GLN B CA 1
ATOM 2735 C C . GLN B 1 119 ? -9.859 -6.547 6.461 1 94.5 119 GLN B C 1
ATOM 2737 O O . GLN B 1 119 ? -11.039 -6.676 6.801 1 94.5 119 GLN B O 1
ATOM 2742 N N . LYS B 1 120 ? -9.5 -5.699 5.574 1 94.25 120 LYS B N 1
ATOM 2743 C CA . LYS B 1 120 ? -10.391 -4.637 5.129 1 94.25 120 LYS B CA 1
ATOM 2744 C C . LYS B 1 120 ? -11.188 -5.066 3.896 1 94.25 120 LYS B C 1
ATOM 2746 O O . LYS B 1 120 ? -12.203 -4.453 3.561 1 94.25 120 LYS B O 1
ATOM 2751 N N . HIS B 1 121 ? -10.648 -6.102 3.227 1 92.31 121 HIS B N 1
ATOM 2752 C CA . HIS B 1 121 ? -11.312 -6.531 1.999 1 92.31 121 HIS B CA 1
ATOM 2753 C C . HIS B 1 121 ? -11.648 -8.016 2.047 1 92.31 121 HIS B C 1
ATOM 2755 O O . HIS B 1 121 ? -10.969 -8.789 2.725 1 92.31 121 HIS B O 1
ATOM 2761 N N . ASN B 1 122 ? -12.695 -8.352 1.38 1 85.12 122 ASN B N 1
ATOM 2762 C CA . ASN B 1 122 ? -13.055 -9.758 1.223 1 85.12 122 ASN B CA 1
ATOM 2763 C C . ASN B 1 122 ? -12.188 -10.445 0.179 1 85.12 122 ASN B C 1
ATOM 2765 O O . ASN B 1 122 ? -12.547 -10.516 -0.996 1 85.12 122 ASN B O 1
ATOM 2769 N N . LEU B 1 123 ? -11.094 -10.953 0.662 1 92.06 123 LEU B N 1
ATOM 2770 C CA . LEU B 1 123 ? -10.141 -11.57 -0.26 1 92.06 123 LEU B CA 1
ATOM 2771 C C . LEU B 1 123 ? -10.141 -13.086 -0.12 1 92.06 123 LEU B C 1
ATOM 2773 O O . LEU B 1 123 ? -9.172 -13.75 -0.491 1 92.06 123 LEU B O 1
ATOM 2777 N N . GLY B 1 124 ? -11.18 -13.625 0.434 1 89.81 124 GLY B N 1
ATOM 2778 C CA . GLY B 1 124 ? -11.266 -15.047 0.713 1 89.81 124 GLY B CA 1
ATOM 2779 C C . GLY B 1 124 ? -11.289 -15.898 -0.541 1 89.81 124 GLY B C 1
ATOM 2780 O O . GLY B 1 124 ? -11.695 -15.438 -1.607 1 89.81 124 GLY B O 1
ATOM 2781 N N . LEU B 1 125 ? -10.828 -17.094 -0.422 1 95.56 125 LEU B N 1
ATOM 2782 C CA . LEU B 1 125 ? -10.781 -18.078 -1.486 1 95.56 125 LEU B CA 1
ATOM 2783 C C . LEU B 1 125 ? -11.641 -19.297 -1.13 1 95.56 125 LEU B C 1
ATOM 2785 O O . LEU B 1 125 ? -11.703 -19.703 0.036 1 95.56 125 LEU B O 1
ATOM 2789 N N . ASP B 1 126 ? -12.281 -19.828 -2.166 1 95.19 126 ASP B N 1
ATOM 2790 C CA . ASP B 1 126 ? -13.016 -21.062 -1.965 1 95.19 126 ASP B CA 1
ATOM 2791 C C . ASP B 1 126 ? -12.094 -22.281 -2.121 1 95.19 126 ASP B C 1
ATOM 2793 O O . ASP B 1 126 ? -12.32 -23.328 -1.509 1 95.19 126 ASP B O 1
ATOM 2797 N N . GLN B 1 127 ? -11.086 -22.078 -2.961 1 96.5 127 GLN B N 1
ATOM 2798 C CA . GLN B 1 127 ? -10.18 -23.188 -3.254 1 96.5 127 GLN B CA 1
ATOM 2799 C C . GLN B 1 127 ? -8.859 -22.672 -3.812 1 96.5 127 GLN B C 1
ATOM 2801 O O . GLN B 1 127 ? -8.82 -21.656 -4.5 1 96.5 127 GLN B O 1
ATOM 2806 N N . ILE B 1 128 ? -7.816 -23.422 -3.504 1 97.81 128 ILE B N 1
ATOM 2807 C CA . ILE B 1 128 ? -6.512 -23.219 -4.121 1 97.81 128 ILE B CA 1
ATOM 2808 C C . ILE B 1 128 ? -6.148 -24.438 -4.965 1 97.81 128 ILE B C 1
ATOM 2810 O O . ILE B 1 128 ? -6.211 -25.578 -4.488 1 97.81 128 ILE B O 1
ATOM 2814 N N . VAL B 1 129 ? -5.922 -24.203 -6.176 1 97.75 129 VAL B N 1
ATOM 2815 C CA . VAL B 1 129 ? -5.379 -25.234 -7.043 1 97.75 129 VAL B CA 1
ATOM 2816 C C . VAL B 1 129 ? -3.867 -25.062 -7.184 1 97.75 129 VAL B C 1
ATOM 2818 O O . VAL B 1 129 ? -3.404 -24.078 -7.758 1 97.75 129 VAL B O 1
ATOM 2821 N N . TYR B 1 130 ? -3.123 -26.016 -6.656 1 98.31 130 TYR B N 1
ATOM 2822 C CA . TYR B 1 130 ? -1.666 -25.953 -6.688 1 98.31 130 TYR B CA 1
ATOM 2823 C C . TYR B 1 130 ? -1.107 -26.812 -7.82 1 98.31 130 TYR B C 1
ATOM 2825 O O . TYR B 1 130 ? -1.213 -28.031 -7.793 1 98.31 130 TYR B O 1
ATOM 2833 N N . LEU B 1 131 ? -0.592 -26.125 -8.812 1 97.19 131 LEU B N 1
ATOM 2834 C CA . LEU B 1 131 ? 0.105 -26.828 -9.883 1 97.19 131 LEU B CA 1
ATOM 2835 C C . LEU B 1 131 ? 1.546 -27.141 -9.484 1 97.19 131 LEU B C 1
ATOM 2837 O O . LEU B 1 131 ? 2.422 -26.266 -9.602 1 97.19 131 LEU B O 1
ATOM 2841 N N . LYS B 1 132 ? 1.761 -28.328 -9.117 1 97.31 132 LYS B N 1
ATOM 2842 C CA . LYS B 1 132 ? 3.074 -28.766 -8.648 1 97.31 132 LYS B CA 1
ATOM 2843 C C . LYS B 1 132 ? 3.939 -29.25 -9.812 1 97.31 132 LYS B C 1
ATOM 2845 O O . LYS B 1 132 ? 3.535 -30.141 -10.562 1 97.31 132 LYS B O 1
ATOM 2850 N N . ALA B 1 133 ? 5.07 -28.641 -9.961 1 96.38 133 ALA B N 1
ATOM 2851 C CA . ALA B 1 133 ? 5.98 -28.984 -11.047 1 96.38 133 ALA B CA 1
ATOM 2852 C C . ALA B 1 133 ? 7.434 -28.922 -10.594 1 96.38 133 ALA B C 1
ATOM 2854 O O . ALA B 1 133 ? 7.773 -28.156 -9.695 1 96.38 133 ALA B O 1
ATOM 2855 N N . ASP B 1 134 ? 8.242 -29.688 -11.227 1 97.31 134 ASP B N 1
ATOM 2856 C CA . ASP B 1 134 ? 9.688 -29.641 -11.008 1 97.31 134 ASP B CA 1
ATOM 2857 C C . ASP B 1 134 ? 10.258 -28.297 -11.445 1 97.31 134 ASP B C 1
ATOM 2859 O O . ASP B 1 134 ? 10 -27.844 -12.562 1 97.31 134 ASP B O 1
ATOM 2863 N N . PRO B 1 135 ? 11.062 -27.656 -10.562 1 98 135 PRO B N 1
ATOM 2864 C CA . PRO B 1 135 ? 11.586 -26.328 -10.898 1 98 135 PRO B CA 1
ATOM 2865 C C . PRO B 1 135 ? 12.43 -26.344 -12.172 1 98 135 PRO B C 1
ATOM 2867 O O . PRO B 1 135 ? 12.461 -25.344 -12.898 1 98 135 PRO B O 1
ATOM 2870 N N . HIS B 1 136 ? 13.117 -27.438 -12.445 1 97.31 136 HIS B N 1
ATOM 2871 C CA . HIS B 1 136 ? 13.922 -27.516 -13.656 1 97.31 136 HIS B CA 1
ATOM 2872 C C . HIS B 1 136 ? 13.047 -27.578 -14.906 1 97.31 136 HIS B C 1
ATOM 2874 O O . HIS B 1 136 ? 13.391 -27.016 -15.945 1 97.31 136 HIS B O 1
ATOM 2880 N N . LEU B 1 137 ? 11.961 -28.297 -14.789 1 95.56 137 LEU B N 1
ATOM 2881 C CA . LEU B 1 137 ? 11 -28.297 -15.883 1 95.56 137 LEU B CA 1
ATOM 2882 C C . LEU B 1 137 ? 10.414 -26.906 -16.094 1 95.56 137 LEU B C 1
ATOM 2884 O O . LEU B 1 137 ? 10.273 -26.438 -17.219 1 95.56 137 LEU B O 1
ATOM 2888 N N . CYS B 1 138 ? 10.062 -26.203 -15.008 1 96.25 138 CYS B N 1
ATOM 2889 C CA . CYS B 1 138 ? 9.562 -24.844 -15.078 1 96.25 138 CYS B CA 1
ATOM 2890 C C . CYS B 1 138 ? 10.562 -23.922 -15.766 1 96.25 138 CYS B C 1
ATOM 2892 O O . CYS B 1 138 ? 10.188 -23.078 -16.578 1 96.25 138 CYS B O 1
ATOM 2894 N N . PHE B 1 139 ? 11.828 -24.156 -15.422 1 96.69 139 PHE B N 1
ATOM 2895 C CA . PHE B 1 139 ? 12.898 -23.344 -16 1 96.69 139 PHE B CA 1
ATOM 2896 C C . PHE B 1 139 ? 12.992 -23.562 -17.5 1 96.69 139 PHE B C 1
ATOM 2898 O O . PHE B 1 139 ? 13.141 -22.594 -18.266 1 96.69 139 PHE B O 1
ATOM 2905 N N . GLU B 1 140 ? 12.859 -24.766 -17.906 1 94.69 140 GLU B N 1
ATOM 2906 C CA . GLU B 1 140 ? 12.867 -25.078 -19.344 1 94.69 140 GLU B CA 1
ATOM 2907 C C . GLU B 1 140 ? 11.703 -24.406 -20.062 1 94.69 140 GLU B C 1
ATOM 2909 O O . GLU B 1 140 ? 11.883 -23.844 -21.156 1 94.69 140 GLU B O 1
ATOM 2914 N N . ARG B 1 141 ? 10.562 -24.438 -19.469 1 92.5 141 ARG B N 1
ATOM 2915 C CA . ARG B 1 141 ? 9.375 -23.812 -20.047 1 92.5 141 ARG B CA 1
ATOM 2916 C C . ARG B 1 141 ? 9.531 -22.297 -20.125 1 92.5 141 ARG B C 1
ATOM 2918 O O . ARG B 1 141 ? 9.125 -21.672 -21.094 1 92.5 141 ARG B O 1
ATOM 2925 N N . LEU B 1 142 ? 10.094 -21.766 -19.016 1 93.44 142 LEU B N 1
ATOM 2926 C CA . LEU B 1 142 ? 10.359 -20.328 -18.953 1 93.44 142 LEU B CA 1
ATOM 2927 C C . LEU B 1 142 ? 11.281 -19.906 -20.094 1 93.44 142 LEU B C 1
ATOM 2929 O O . LEU B 1 142 ? 11.016 -18.906 -20.766 1 93.44 142 LEU B O 1
ATOM 2933 N N . LYS B 1 143 ? 12.328 -20.672 -20.375 1 93.56 143 LYS B N 1
ATOM 2934 C CA . LYS B 1 143 ? 13.289 -20.375 -21.438 1 93.56 143 LYS B CA 1
ATOM 2935 C C . LYS B 1 143 ? 12.656 -20.516 -22.812 1 93.56 143 LYS B C 1
ATOM 2937 O O . LYS B 1 143 ? 12.953 -19.75 -23.719 1 93.56 143 LYS B O 1
ATOM 2942 N N . LYS B 1 144 ? 11.742 -21.406 -22.938 1 91.5 144 LYS B N 1
ATOM 2943 C CA . LYS B 1 144 ? 11.047 -21.625 -24.203 1 91.5 144 LYS B CA 1
ATOM 2944 C C . LYS B 1 144 ? 10.07 -20.484 -24.484 1 91.5 144 LYS B C 1
ATOM 2946 O O . LYS B 1 144 ? 9.906 -20.078 -25.641 1 91.5 144 LYS B O 1
ATOM 2951 N N . ARG B 1 145 ? 9.391 -20 -23.5 1 88.19 145 ARG B N 1
ATOM 2952 C CA . ARG B 1 145 ? 8.422 -18.922 -23.625 1 88.19 145 ARG B CA 1
ATOM 2953 C C . ARG B 1 145 ? 9.109 -17.609 -24 1 88.19 145 ARG B C 1
ATOM 2955 O O . ARG B 1 145 ? 8.508 -16.766 -24.656 1 88.19 145 ARG B O 1
ATOM 2962 N N . CYS B 1 146 ? 10.312 -17.359 -23.656 1 85.62 146 CYS B N 1
ATOM 2963 C CA . CYS B 1 146 ? 11.25 -16.328 -24.094 1 85.62 146 CYS B CA 1
ATOM 2964 C C . CYS B 1 146 ? 10.672 -14.93 -23.859 1 85.62 146 CYS B C 1
ATOM 2966 O O . CYS B 1 146 ? 10.68 -14.094 -24.766 1 85.62 146 CYS B O 1
ATOM 2968 N N . ARG B 1 147 ? 10.133 -14.711 -22.688 1 87.25 147 ARG B N 1
ATOM 2969 C CA . ARG B 1 147 ? 9.852 -13.336 -22.312 1 87.25 147 ARG B CA 1
ATOM 2970 C C . ARG B 1 147 ? 11.133 -12.578 -22 1 87.25 147 ARG B C 1
ATOM 2972 O O . ARG B 1 147 ? 11.945 -13.031 -21.188 1 87.25 147 ARG B O 1
ATOM 2979 N N . LYS B 1 148 ? 11.266 -11.469 -22.547 1 90.69 148 LYS B N 1
ATOM 2980 C CA . LYS B 1 148 ? 12.5 -10.703 -22.453 1 90.69 148 LYS B CA 1
ATOM 2981 C C . LYS B 1 148 ? 12.859 -10.391 -21.016 1 90.69 148 LYS B C 1
ATOM 2983 O O . LYS B 1 148 ? 14.016 -10.523 -20.609 1 90.69 148 LYS B O 1
ATOM 2988 N N . GLU B 1 149 ? 11.891 -10.055 -20.141 1 90.94 149 GLU B N 1
ATOM 2989 C CA . GLU B 1 149 ? 12.117 -9.648 -18.766 1 90.94 149 GLU B CA 1
ATOM 2990 C C . GLU B 1 149 ? 12.648 -10.812 -17.922 1 90.94 149 GLU B C 1
ATOM 2992 O O . GLU B 1 149 ? 13.344 -10.602 -16.938 1 90.94 149 GLU B O 1
ATOM 2997 N N . GLU B 1 150 ? 12.352 -12.023 -18.375 1 91.06 150 GLU B N 1
ATOM 2998 C CA . GLU B 1 150 ? 12.656 -13.195 -17.562 1 91.06 150 GLU B CA 1
ATOM 2999 C C . GLU B 1 150 ? 14 -13.805 -17.938 1 91.06 150 GLU B C 1
ATOM 3001 O O . GLU B 1 150 ? 14.445 -14.773 -17.312 1 91.06 150 GLU B O 1
ATOM 3006 N N . ASP B 1 151 ? 14.688 -13.18 -18.828 1 90.94 151 ASP B N 1
ATOM 3007 C CA . ASP B 1 151 ? 15.961 -13.695 -19.312 1 90.94 151 ASP B CA 1
ATOM 3008 C C . ASP B 1 151 ? 16.953 -13.875 -18.172 1 90.94 151 ASP B C 1
ATOM 3010 O O . ASP B 1 151 ? 17.656 -14.883 -18.109 1 90.94 151 ASP B O 1
ATOM 3014 N N . PRO B 1 152 ? 16.969 -12.953 -17.266 1 91 152 PRO B N 1
ATOM 3015 C CA . PRO B 1 152 ? 17.984 -13.047 -16.219 1 91 152 PRO B CA 1
ATOM 3016 C C . PRO B 1 152 ? 17.594 -14.008 -15.102 1 91 152 PRO B C 1
ATOM 3018 O O . PRO B 1 152 ? 18.359 -14.219 -14.164 1 91 152 PRO B O 1
ATOM 3021 N N . VAL B 1 153 ? 16.453 -14.633 -15.156 1 93.94 153 VAL B N 1
ATOM 3022 C CA . VAL B 1 153 ? 15.945 -15.453 -14.062 1 93.94 153 VAL B CA 1
ATOM 3023 C C . VAL B 1 153 ? 16.781 -16.734 -13.938 1 93.94 153 VAL B C 1
ATOM 3025 O O . VAL B 1 153 ? 16.844 -17.531 -14.875 1 93.94 153 VAL B O 1
ATOM 3028 N N . PRO B 1 154 ? 17.438 -16.906 -12.812 1 95.31 154 PRO B N 1
ATOM 3029 C CA . PRO B 1 154 ? 18.203 -18.141 -12.609 1 95.31 154 PRO B CA 1
ATOM 3030 C C . PRO B 1 154 ? 17.344 -19.312 -12.156 1 95.31 154 PRO B C 1
ATOM 3032 O O . PRO B 1 154 ? 16.281 -19.094 -11.555 1 95.31 154 PRO B O 1
ATOM 3035 N N . VAL B 1 155 ? 17.797 -20.453 -12.383 1 96.94 155 VAL B N 1
ATOM 3036 C CA . VAL B 1 155 ? 17.047 -21.641 -11.992 1 96.94 155 VAL B CA 1
ATOM 3037 C C . VAL B 1 155 ? 16.938 -21.719 -10.477 1 96.94 155 VAL B C 1
ATOM 3039 O O . VAL B 1 155 ? 15.945 -22.219 -9.938 1 96.94 155 VAL B O 1
ATOM 3042 N N . SER B 1 156 ? 17.875 -21.156 -9.758 1 97.56 156 SER B N 1
ATOM 3043 C CA . SER B 1 156 ? 17.875 -21.172 -8.297 1 97.56 156 SER B CA 1
ATOM 3044 C C . SER B 1 156 ? 16.656 -20.438 -7.746 1 97.56 156 SER B C 1
ATOM 3046 O O . SER B 1 156 ? 16.125 -20.812 -6.699 1 97.56 156 SER B O 1
ATOM 3048 N N . LEU B 1 157 ? 16.25 -19.438 -8.43 1 97.31 157 LEU B N 1
ATOM 3049 C CA . LEU B 1 157 ? 15.047 -18.75 -8 1 97.31 157 LEU B CA 1
ATOM 3050 C C . LEU B 1 157 ? 13.836 -19.672 -8.047 1 97.31 157 LEU B C 1
ATOM 3052 O O . LEU B 1 157 ? 13.031 -19.703 -7.113 1 97.31 157 LEU B O 1
ATOM 3056 N N . LEU B 1 158 ? 13.742 -20.422 -9.125 1 98.12 158 LEU B N 1
ATOM 3057 C CA . LEU B 1 158 ? 12.625 -21.344 -9.273 1 98.12 158 LEU B CA 1
ATOM 3058 C C . LEU B 1 158 ? 12.695 -22.453 -8.219 1 98.12 158 LEU B C 1
ATOM 3060 O O . LEU B 1 158 ? 11.664 -22.906 -7.719 1 98.12 158 LEU B O 1
ATOM 3064 N N . GLU B 1 159 ? 13.898 -22.859 -7.934 1 98.62 159 GLU B N 1
ATOM 3065 C CA . GLU B 1 159 ? 14.078 -23.859 -6.875 1 98.62 159 GLU B CA 1
ATOM 3066 C C . GLU B 1 159 ? 13.609 -23.312 -5.527 1 98.62 159 GLU B C 1
ATOM 3068 O O . GLU B 1 159 ? 12.906 -24 -4.785 1 98.62 159 GLU B O 1
ATOM 3073 N N . ASN B 1 160 ? 14.023 -22.125 -5.242 1 98.44 160 ASN B N 1
ATOM 3074 C CA . ASN B 1 160 ? 13.617 -21.5 -3.99 1 98.44 160 ASN B CA 1
ATOM 3075 C C . ASN B 1 160 ? 12.109 -21.297 -3.924 1 98.44 160 ASN B C 1
ATOM 3077 O O . ASN B 1 160 ? 11.484 -21.578 -2.893 1 98.44 160 ASN B O 1
ATOM 3081 N N . LEU B 1 161 ? 11.539 -20.844 -4.992 1 98.44 161 LEU B N 1
ATOM 3082 C CA . LEU B 1 161 ? 10.094 -20.625 -5.043 1 98.44 161 LEU B CA 1
ATOM 3083 C C . LEU B 1 161 ? 9.344 -21.953 -4.875 1 98.44 161 LEU B C 1
ATOM 3085 O O . LEU B 1 161 ? 8.289 -21.984 -4.238 1 98.44 161 LEU B O 1
ATOM 3089 N N . HIS B 1 162 ? 9.875 -22.953 -5.496 1 98.62 162 HIS B N 1
ATOM 3090 C CA . HIS B 1 162 ? 9.266 -24.266 -5.32 1 98.62 162 HIS B CA 1
ATOM 3091 C C . HIS B 1 162 ? 9.242 -24.672 -3.852 1 98.62 162 HIS B C 1
ATOM 3093 O O . HIS B 1 162 ? 8.203 -25.094 -3.334 1 98.62 162 HIS B O 1
ATOM 3099 N N . LYS B 1 163 ? 10.367 -24.562 -3.217 1 98.56 163 LYS B N 1
ATOM 3100 C CA . LYS B 1 163 ? 10.469 -24.922 -1.805 1 98.56 163 LYS B CA 1
ATOM 3101 C C . LYS B 1 163 ? 9.469 -24.125 -0.963 1 98.56 163 LYS B C 1
ATOM 3103 O O . LYS B 1 163 ? 8.797 -24.688 -0.096 1 98.56 163 LYS B O 1
ATOM 3108 N N . ILE B 1 164 ? 9.328 -22.922 -1.226 1 98.5 164 ILE B N 1
ATOM 3109 C CA . ILE B 1 164 ? 8.461 -22.047 -0.438 1 98.5 164 ILE B CA 1
ATOM 3110 C C . ILE B 1 164 ? 6.996 -22.422 -0.693 1 98.5 164 ILE B C 1
ATOM 3112 O O . ILE B 1 164 ? 6.184 -22.422 0.234 1 98.5 164 ILE B O 1
ATOM 3116 N N . HIS B 1 165 ? 6.691 -22.688 -1.945 1 98.69 165 HIS B N 1
ATOM 3117 C CA . HIS B 1 165 ? 5.34 -23.156 -2.234 1 98.69 165 HIS B CA 1
ATOM 3118 C C . HIS B 1 165 ? 5.02 -24.438 -1.473 1 98.69 165 HIS B C 1
ATOM 3120 O O . HIS B 1 165 ? 3.916 -24.594 -0.94 1 98.69 165 HIS B O 1
ATOM 3126 N N . GLU B 1 166 ? 5.949 -25.328 -1.446 1 98.56 166 GLU B N 1
ATOM 3127 C CA . GLU B 1 166 ? 5.77 -26.578 -0.718 1 98.56 166 GLU B CA 1
ATOM 3128 C C . GLU B 1 166 ? 5.59 -26.328 0.776 1 98.56 166 GLU B C 1
ATOM 3130 O O . GLU B 1 166 ? 4.703 -26.906 1.407 1 98.56 166 GLU B O 1
ATOM 3135 N N . GLU B 1 167 ? 6.387 -25.469 1.343 1 98.31 167 GLU B N 1
ATOM 3136 C CA . GLU B 1 167 ? 6.285 -25.125 2.758 1 98.31 167 GLU B CA 1
ATOM 3137 C C . GLU B 1 167 ? 4.93 -24.5 3.078 1 98.31 167 GLU B C 1
ATOM 3139 O O . GLU B 1 167 ? 4.348 -24.781 4.133 1 98.31 167 GLU B O 1
ATOM 3144 N N . TRP B 1 168 ? 4.449 -23.688 2.148 1 98.44 168 TRP B N 1
ATOM 3145 C CA . TRP B 1 168 ? 3.189 -22.984 2.346 1 98.44 168 TRP B CA 1
ATOM 3146 C C . TRP B 1 168 ? 1.999 -23.906 2.125 1 98.44 168 TRP B C 1
ATOM 3148 O O . TRP B 1 168 ? 1.224 -24.156 3.049 1 98.44 168 TRP B O 1
ATOM 3158 N N . LEU B 1 169 ? 1.936 -24.547 0.995 1 98.5 169 LEU B N 1
ATOM 3159 C CA . LEU B 1 169 ? 0.697 -25.172 0.542 1 98.5 169 LEU B CA 1
ATOM 3160 C C . LEU B 1 169 ? 0.626 -26.625 0.987 1 98.5 169 LEU B C 1
ATOM 3162 O O . LEU B 1 169 ? -0.465 -27.172 1.151 1 98.5 169 LEU B O 1
ATOM 3166 N N . ILE B 1 170 ? 1.698 -27.234 1.142 1 97.94 170 ILE B N 1
ATOM 3167 C CA . ILE B 1 170 ? 1.709 -28.656 1.462 1 97.94 170 ILE B CA 1
ATOM 3168 C C . ILE B 1 170 ? 1.994 -28.844 2.949 1 97.94 170 ILE B C 1
ATOM 3170 O O . ILE B 1 170 ? 1.182 -29.422 3.674 1 97.94 170 ILE B O 1
ATOM 3174 N N . LYS B 1 171 ? 3.074 -28.25 3.469 1 97.81 171 LYS B N 1
ATOM 3175 C CA . LYS B 1 171 ? 3.504 -28.484 4.848 1 97.81 171 LYS B CA 1
ATOM 3176 C C . LYS B 1 171 ? 2.764 -27.547 5.809 1 97.81 171 LYS B C 1
ATOM 3178 O O . LYS B 1 171 ? 2.77 -27.781 7.023 1 97.81 171 LYS B O 1
ATOM 3183 N N . GLN B 1 172 ? 2.176 -26.406 5.27 1 97.12 172 GLN B N 1
ATOM 3184 C CA . GLN B 1 172 ? 1.464 -25.422 6.074 1 97.12 172 GLN B CA 1
ATOM 3185 C C . GLN B 1 172 ? 2.348 -24.875 7.195 1 97.12 172 GLN B C 1
ATOM 3187 O O . GLN B 1 172 ? 1.908 -24.781 8.344 1 97.12 172 GLN B O 1
ATOM 3192 N N . SER B 1 173 ? 3.535 -24.641 6.844 1 95.12 173 SER B N 1
ATOM 3193 C CA . SER B 1 173 ? 4.535 -24.203 7.809 1 95.12 173 SER B CA 1
ATOM 3194 C C . SER B 1 173 ? 4.27 -22.781 8.281 1 95.12 173 SER B C 1
ATOM 3196 O O . SER B 1 173 ? 4.824 -22.344 9.289 1 95.12 173 SER B O 1
ATOM 3198 N N . TYR B 1 174 ? 3.449 -22.094 7.621 1 91.94 174 TYR B N 1
ATOM 3199 C CA . TYR B 1 174 ? 3.275 -20.672 7.906 1 91.94 174 TYR B CA 1
ATOM 3200 C C . TYR B 1 174 ? 1.913 -20.406 8.531 1 91.94 174 TYR B C 1
ATOM 3202 O O . TYR B 1 174 ? 1.48 -19.266 8.625 1 91.94 174 TYR B O 1
ATOM 3210 N N . GLY B 1 175 ? 1.245 -21.469 8.891 1 91.62 175 GLY B N 1
ATOM 3211 C CA . GLY B 1 175 ? -0.066 -21.344 9.5 1 91.62 175 GLY B CA 1
ATOM 3212 C C . GLY B 1 175 ? -1.183 -21.922 8.664 1 91.62 175 GLY B C 1
ATOM 3213 O O . GLY B 1 175 ? -0.926 -22.578 7.648 1 91.62 175 GLY B O 1
ATOM 3214 N N . PRO B 1 176 ? -2.398 -21.641 9.133 1 93.69 176 PRO B N 1
ATOM 3215 C CA . PRO B 1 176 ? -3.541 -22.203 8.406 1 93.69 176 PRO B CA 1
ATOM 3216 C C . PRO B 1 176 ? -3.688 -21.625 6.996 1 93.69 176 PRO B C 1
ATOM 3218 O O . PRO B 1 176 ? -3.402 -20.453 6.777 1 93.69 176 PRO B O 1
ATOM 3221 N N . LEU B 1 177 ? -4.113 -22.453 6.133 1 96.56 177 LEU B N 1
ATOM 3222 C CA . LEU B 1 177 ? -4.344 -22.016 4.758 1 96.56 177 LEU B CA 1
ATOM 3223 C C . LEU B 1 177 ? -5.645 -21.234 4.641 1 96.56 177 LEU B C 1
ATOM 3225 O O . LEU B 1 177 ? -6.59 -21.469 5.402 1 96.56 177 LEU B O 1
ATOM 3229 N N . PRO B 1 178 ? -5.707 -20.375 3.664 1 94.75 178 PRO B N 1
ATOM 3230 C CA . PRO B 1 178 ? -6.922 -19.578 3.492 1 94.75 178 PRO B CA 1
ATOM 3231 C C . PRO B 1 178 ? -8.055 -20.359 2.822 1 94.75 178 PRO B C 1
ATOM 3233 O O . PRO B 1 178 ? -9.195 -19.891 2.787 1 94.75 178 PRO B O 1
ATOM 3236 N N . ALA B 1 179 ? -7.758 -21.5 2.279 1 96.12 179 ALA B N 1
ATOM 3237 C CA . ALA B 1 179 ? -8.719 -22.359 1.58 1 96.12 179 ALA B CA 1
ATOM 3238 C C . ALA B 1 179 ? -8.18 -23.766 1.388 1 96.12 179 ALA B C 1
ATOM 3240 O O . ALA B 1 179 ? -6.973 -24 1.525 1 96.12 179 ALA B O 1
ATOM 3241 N N . PRO B 1 180 ? -9.102 -24.703 1.087 1 95.81 180 PRO B N 1
ATOM 3242 C CA . PRO B 1 180 ? -8.594 -26.031 0.753 1 95.81 180 PRO B CA 1
ATOM 3243 C C . PRO B 1 180 ? -7.703 -26.047 -0.487 1 95.81 180 PRO B C 1
ATOM 3245 O O . PRO B 1 180 ? -7.879 -25.203 -1.378 1 95.81 180 PRO B O 1
ATOM 3248 N N . VAL B 1 181 ? -6.793 -27.016 -0.474 1 97.06 181 VAL B N 1
ATOM 3249 C CA . VAL B 1 181 ? -5.816 -27.062 -1.56 1 97.06 181 VAL B CA 1
ATOM 3250 C C . VAL B 1 181 ? -6.004 -28.344 -2.369 1 97.06 181 VAL B C 1
ATOM 3252 O O . VAL B 1 181 ? -6.02 -29.438 -1.809 1 97.06 181 VAL B O 1
ATOM 3255 N N . LYS B 1 182 ? -6.238 -28.203 -3.637 1 96.12 182 LYS B N 1
ATOM 3256 C CA . LYS B 1 182 ? -6.172 -29.312 -4.594 1 96.12 182 LYS B CA 1
ATOM 3257 C C . LYS B 1 182 ? -4.848 -29.297 -5.355 1 96.12 182 LYS B C 1
ATOM 3259 O O . LYS B 1 182 ? -4.535 -28.328 -6.051 1 96.12 182 LYS B O 1
ATOM 3264 N N . VAL B 1 183 ? -4.109 -30.359 -5.238 1 96.44 183 VAL B N 1
ATOM 3265 C CA . VAL B 1 183 ? -2.805 -30.453 -5.887 1 96.44 183 VAL B CA 1
ATOM 3266 C C . VAL B 1 183 ? -2.939 -31.156 -7.234 1 96.44 183 VAL B C 1
ATOM 3268 O O . VAL B 1 183 ? -3.574 -32.219 -7.328 1 96.44 183 VAL B O 1
ATOM 3271 N N . ILE B 1 184 ? -2.426 -30.578 -8.227 1 94.5 184 ILE B N 1
ATOM 3272 C CA . ILE B 1 184 ? -2.355 -31.188 -9.555 1 94.5 184 ILE B CA 1
ATOM 3273 C C . ILE B 1 184 ? -0.896 -31.297 -9.992 1 94.5 184 ILE B C 1
ATOM 3275 O O . ILE B 1 184 ? -0.166 -30.297 -9.992 1 94.5 184 ILE B O 1
ATOM 3279 N N . ASP B 1 185 ? -0.477 -32.469 -10.344 1 93.56 185 ASP B N 1
ATOM 3280 C CA . ASP B 1 185 ? 0.868 -32.688 -10.859 1 93.56 185 ASP B CA 1
ATOM 3281 C C . ASP B 1 185 ? 0.978 -32.25 -12.32 1 93.56 185 ASP B C 1
ATOM 3283 O O . ASP B 1 185 ? 0.293 -32.812 -13.188 1 93.56 185 ASP B O 1
ATOM 3287 N N . THR B 1 186 ? 1.868 -31.312 -12.578 1 92.5 186 THR B N 1
ATOM 3288 C CA . THR B 1 186 ? 1.966 -30.797 -13.938 1 92.5 186 THR B CA 1
ATOM 3289 C C . THR B 1 186 ? 3.32 -31.141 -14.555 1 92.5 186 THR B C 1
ATOM 3291 O O . THR B 1 186 ? 3.785 -30.453 -15.469 1 92.5 186 THR B O 1
ATOM 3294 N N . ASN B 1 187 ? 3.943 -32.156 -13.914 1 91.56 187 ASN B N 1
ATOM 3295 C CA . ASN B 1 187 ? 5.156 -32.656 -14.531 1 91.56 187 ASN B CA 1
ATOM 3296 C C . ASN B 1 187 ? 4.848 -33.469 -15.797 1 91.56 187 ASN B C 1
ATOM 3298 O O . ASN B 1 187 ? 5.117 -34.656 -15.867 1 91.56 187 ASN B O 1
ATOM 3302 N N . LEU B 1 188 ? 4.023 -33.094 -16.641 1 83.38 188 LEU B N 1
ATOM 3303 C CA . LEU B 1 188 ? 3.613 -33.688 -17.906 1 83.38 188 LEU B CA 1
ATOM 3304 C C . LEU B 1 188 ? 3.869 -32.75 -19.062 1 83.38 188 LEU B C 1
ATOM 3306 O O . LEU B 1 188 ? 4.113 -31.547 -18.844 1 83.38 188 LEU B O 1
ATOM 3310 N N . HIS B 1 189 ? 3.885 -33.406 -20.203 1 77.69 189 HIS B N 1
ATOM 3311 C CA . HIS B 1 189 ? 3.881 -32.531 -21.375 1 77.69 189 HIS B CA 1
ATOM 3312 C C . HIS B 1 189 ? 2.596 -31.719 -21.438 1 77.69 189 HIS B C 1
ATOM 3314 O O . HIS B 1 189 ? 1.523 -32.188 -21.078 1 77.69 189 HIS B O 1
ATOM 3320 N N . LEU B 1 190 ? 2.688 -30.531 -21.859 1 70.69 190 LEU B N 1
ATOM 3321 C CA . LEU B 1 190 ? 1.607 -29.547 -21.828 1 70.69 190 LEU B CA 1
ATOM 3322 C C . LEU B 1 190 ? 0.366 -30.094 -22.547 1 70.69 190 LEU B C 1
ATOM 3324 O O . LEU B 1 190 ? -0.758 -29.859 -22.094 1 70.69 190 LEU B O 1
ATOM 3328 N N . GLU B 1 191 ? 0.619 -30.906 -23.531 1 72.69 191 GLU B N 1
ATOM 3329 C CA . GLU B 1 191 ? -0.489 -31.438 -24.328 1 72.69 191 GLU B CA 1
ATOM 3330 C C . GLU B 1 191 ? -1.325 -32.406 -23.5 1 72.69 191 GLU B C 1
ATOM 3332 O O . GLU B 1 191 ? -2.523 -32.562 -23.75 1 72.69 191 GLU B O 1
ATOM 3337 N N . LYS B 1 192 ? -0.704 -32.969 -22.484 1 82.75 192 LYS B N 1
ATOM 3338 C CA . LYS B 1 192 ? -1.385 -33.969 -21.672 1 82.75 192 LYS B CA 1
ATOM 3339 C C . LYS B 1 192 ? -2.123 -33.344 -20.5 1 82.75 192 LYS B C 1
ATOM 3341 O O . LYS B 1 192 ? -2.934 -34 -19.844 1 82.75 192 LYS B O 1
ATOM 3346 N N . LEU B 1 193 ? -1.862 -32.062 -20.391 1 84.81 193 LEU B N 1
ATOM 3347 C CA . LEU B 1 193 ? -2.439 -31.375 -19.25 1 84.81 193 LEU B CA 1
ATOM 3348 C C . LEU B 1 193 ? -3.945 -31.203 -19.422 1 84.81 193 LEU B C 1
ATOM 3350 O O . LEU B 1 193 ? -4.699 -31.281 -18.438 1 84.81 193 LEU B O 1
ATOM 3354 N N . PHE B 1 194 ? -4.367 -31.156 -20.578 1 86.38 194 PHE B N 1
ATOM 3355 C CA . PHE B 1 194 ? -5.781 -30.953 -20.859 1 86.38 194 PHE B CA 1
ATOM 3356 C C . PHE B 1 194 ? -6.609 -32.156 -20.391 1 86.38 194 PHE B C 1
ATOM 3358 O O . PHE B 1 194 ? -7.738 -31.984 -19.922 1 86.38 194 PHE B O 1
ATOM 3365 N N . ASN B 1 195 ? -6.016 -33.312 -20.516 1 87.25 195 ASN B N 1
ATOM 3366 C CA . ASN B 1 195 ? -6.703 -34.5 -20.016 1 87.25 195 ASN B CA 1
ATOM 3367 C C . ASN B 1 195 ? -6.863 -34.469 -18.5 1 87.25 195 ASN B C 1
ATOM 3369 O O . ASN B 1 195 ? -7.91 -34.844 -17.969 1 87.25 195 ASN B O 1
ATOM 3373 N N . VAL B 1 196 ? -5.879 -34 -17.891 1 87.81 196 VAL B N 1
ATOM 3374 C CA . VAL B 1 196 ? -5.91 -33.875 -16.438 1 87.81 196 VAL B CA 1
ATOM 3375 C C . VAL B 1 196 ? -6.965 -32.844 -16.031 1 87.81 196 VAL B C 1
ATOM 3377 O O . VAL B 1 196 ? -7.742 -33.062 -15.109 1 87.81 196 VAL B O 1
ATOM 3380 N N . TYR B 1 197 ? -7.066 -31.703 -16.75 1 89.75 197 TYR B N 1
ATOM 3381 C CA . TYR B 1 197 ? -8.023 -30.641 -16.438 1 89.75 197 TYR B CA 1
ATOM 3382 C C . TYR B 1 197 ? -9.453 -31.141 -16.594 1 89.75 197 TYR B C 1
ATOM 3384 O O . TYR B 1 197 ? -10.32 -30.844 -15.773 1 89.75 197 TYR B O 1
ATOM 3392 N N . GLU B 1 198 ? -9.562 -31.953 -17.641 1 88.12 198 GLU B N 1
ATOM 3393 C CA . GLU B 1 198 ? -10.891 -32.5 -17.891 1 88.12 198 GLU B CA 1
ATOM 3394 C C . GLU B 1 198 ? -11.297 -33.469 -16.766 1 88.12 198 GLU B C 1
ATOM 3396 O O . GLU B 1 198 ? -12.438 -33.438 -16.297 1 88.12 198 GLU B O 1
ATOM 3401 N N . GLU B 1 199 ? -10.359 -34.219 -16.359 1 88.94 199 GLU B N 1
ATOM 3402 C CA . GLU B 1 199 ? -10.633 -35.219 -15.328 1 88.94 199 GLU B CA 1
ATOM 3403 C C . GLU B 1 199 ? -10.898 -34.562 -13.977 1 88.94 199 GLU B C 1
ATOM 3405 O O . GLU B 1 199 ? -11.734 -35.031 -13.203 1 88.94 199 GLU B O 1
ATOM 3410 N N . GLU B 1 200 ? -10.242 -33.438 -13.75 1 90.06 200 GLU B N 1
ATOM 3411 C CA . GLU B 1 200 ? -10.297 -32.812 -12.438 1 90.06 200 GLU B CA 1
ATOM 3412 C C . GLU B 1 200 ? -11.242 -31.625 -12.43 1 90.06 200 GLU B C 1
ATOM 3414 O O . GLU B 1 200 ? -11.336 -30.906 -11.43 1 90.06 200 GLU B O 1
ATOM 3419 N N . LYS B 1 201 ? -11.93 -31.406 -13.43 1 89.81 201 LYS B N 1
ATOM 3420 C CA . LYS B 1 201 ? -12.727 -30.219 -13.656 1 89.81 201 LYS B CA 1
ATOM 3421 C C . LYS B 1 201 ? -13.695 -29.969 -12.5 1 89.81 201 LYS B C 1
ATOM 3423 O O . LYS B 1 201 ? -13.766 -28.859 -11.969 1 89.81 201 LYS B O 1
ATOM 3428 N N . SER B 1 202 ? -14.398 -31.016 -12.078 1 86.25 202 SER B N 1
ATOM 3429 C CA . SER B 1 202 ? -15.398 -30.891 -11.023 1 86.25 202 SER B CA 1
ATOM 3430 C C . SER B 1 202 ? -14.758 -30.516 -9.695 1 86.25 202 SER B C 1
ATOM 3432 O O . SER B 1 202 ? -15.32 -29.734 -8.922 1 86.25 202 SER B O 1
ATOM 3434 N N . GLN B 1 203 ? -13.609 -31.016 -9.484 1 88.94 203 GLN B N 1
ATOM 3435 C CA . GLN B 1 203 ? -12.922 -30.75 -8.227 1 88.94 203 GLN B CA 1
ATOM 3436 C C . GLN B 1 203 ? -12.32 -29.344 -8.219 1 88.94 203 GLN B C 1
ATOM 3438 O O . GLN B 1 203 ? -12.242 -28.703 -7.168 1 88.94 203 GLN B O 1
ATOM 3443 N N . ILE B 1 204 ? -11.898 -28.953 -9.383 1 89.25 204 ILE B N 1
ATOM 3444 C CA . ILE B 1 204 ? -11.289 -27.641 -9.508 1 89.25 204 ILE B CA 1
ATOM 3445 C C . ILE B 1 204 ? -12.359 -26.562 -9.328 1 89.25 204 ILE B C 1
ATOM 3447 O O . ILE B 1 204 ? -12.125 -25.547 -8.648 1 89.25 204 ILE B O 1
ATOM 3451 N N . LEU B 1 205 ? -13.531 -26.688 -9.891 1 85.19 205 LEU B N 1
ATOM 3452 C CA . LEU B 1 205 ? -14.578 -25.688 -9.883 1 85.19 205 LEU B CA 1
ATOM 3453 C C . LEU B 1 205 ? -15.453 -25.812 -8.641 1 85.19 205 LEU B C 1
ATOM 3455 O O . LEU B 1 205 ? -16.391 -25.047 -8.445 1 85.19 205 LEU B O 1
ATOM 3459 N N . CYS B 1 206 ? -14.867 -26.438 -7.723 1 68.19 206 CYS B N 1
ATOM 3460 C CA . CYS B 1 206 ? -15.727 -26.672 -6.57 1 68.19 206 CYS B CA 1
ATOM 3461 C C . CYS B 1 206 ? -17.172 -26.906 -7 1 68.19 206 CYS B C 1
ATOM 3463 O O . CYS B 1 206 ? -17.484 -26.797 -8.188 1 68.19 206 CYS B O 1
ATOM 3465 N N . ARG B 1 207 ? -18.078 -27.422 -6.418 1 61.84 207 ARG B N 1
ATOM 3466 C CA . ARG B 1 207 ? -19.438 -27.844 -6.75 1 61.84 207 ARG B CA 1
ATOM 3467 C C . ARG B 1 207 ? -20.141 -26.812 -7.617 1 61.84 207 ARG B C 1
ATOM 3469 O O . ARG B 1 207 ? -21.359 -26.828 -7.75 1 61.84 207 ARG B O 1
ATOM 3476 N N . ALA B 1 208 ? -19.422 -25.766 -8.078 1 53.03 208 ALA B N 1
ATOM 3477 C CA . ALA B 1 208 ? -20.109 -24.75 -8.875 1 53.03 208 ALA B CA 1
ATOM 3478 C C . ALA B 1 208 ? -20.609 -25.328 -10.195 1 53.03 208 ALA B C 1
ATOM 3480 O O . ALA B 1 208 ? -21.312 -24.656 -10.945 1 53.03 208 ALA B O 1
ATOM 3481 N N . LEU B 1 209 ? -20.094 -26.531 -10.555 1 45.69 209 LEU B N 1
ATOM 3482 C CA . LEU B 1 209 ? -20.719 -27.125 -11.727 1 45.69 209 LEU B CA 1
ATOM 3483 C C . LEU B 1 209 ? -21.906 -28 -11.32 1 45.69 209 LEU B C 1
ATOM 3485 O O . LEU B 1 209 ? -21.859 -28.656 -10.273 1 45.69 209 LEU B O 1
#

Radius of gyration: 24.52 Å; Cα contacts (8 Å, |Δi|>4): 647; chains: 2; bounding box: 41×69×49 Å